Protein AF-A0A8B6CY70-F1 (afdb_monomer)

Organism: Mytilus galloprovincialis (NCBI:txid29158)

Sequence (414 aa):
MQSSASKPKKSIEVKMPPVKKTNEDPEALPHAHTTSGPCYFCSEHKEDYEKLERYQPTWRAKRLQAVIEETEKKNLEIKSDLKKLEGTKKEKDAKVLMDTIYNQLDDHLKMHQQTEKEIDDLKDELRKKLGKPAPKKNSEDDKSLQSRRPMASPEEQVLTYELKSQLLRNVEMQNHRLKTELTLHEKMTEAKLLNQQNKRLTDDNTTSKTNTLRLMKMFEKKAKDADAKLKEMQLELNKAQQLARKYHQMYDMERRRNGLPEGTYSTPEPESGTPRQNNNSSSFLGQNVRVNDVIRKNEVLVEENEKLHREIARLKHDNAGLIKKCKHAMSDKESVVHRLDTSEANRRDLTKRLDREKTQHNNLSKSLTRQASDWILLKKQLAQFDEEYRWSQITRTRPHTRQNLGLSRNTTCL

Mean predicted aligned error: 22.5 Å

Foldseek 3Di:
DDDDDDDDDDDPPPPDDDDPPPPPDPPDDDDDDDPDDDDPPPPPCPVVVVVVVPPDPPVLSVVLVVLVVVLVVLVVVLVVLVVVLVVDPDPVVNVVSVVVSVVSVVVSVVSVVVSVVSVVVVVVVVCVVVVPPDPDDDDPDDDDPPPDDPDPDPVVVVVVVVVVVVVVVVVVVVVVVVVVVVVVVVVVVVVVVVVVVVVVVVVVVVVVVVVVVVVVVVVVVVVVVVVVVVVVVVVVVVVVVVVVVVVVVVVVVVCVVVPDDPDDPDDDDDDDDDDDDDDDDDCPPPPDPPVVVVVVVVVVVVVVVVVVVVVVVVVVVVVVVVVVVVVVVVVVVVVVVVVVVVVVVVVVVVVVVVVVVVVVVVVVVVVVVVVVVVVVVVVVVVVVVVVVVVVVVVVVPPDPPVDPDDDDDDDDDD

Secondary structure (DSSP, 8-state):
------PPP------PPP------------------------SSSHHHHHHHTT-PPPHHHHHHHHHHHHHHHHHHHHHHHHHHHHH---HHHHHHHHHHHHHHHHHHHHHHHHHHHHHHHHHHHHHHHTT----------------------HHHHHHHHHHHHHHHHHHHHHHHHHHHHHHHHHHHHHHHHHHHHHHHHHHHHHHHHHHHHHHHHHHHHHHHHHHHHHHHHHHHHHHHHHHHHHHHHHHHHHHHHTT--S---------------------SS-TT--HHHHHHHHHHHHHHHHHHHHHHHHHHHHHHHHHHHHHHHHHHHHHHHHHHHHHHHHHHHHHHHHHHHHHHHHHHHHHHHHHHHHHHHHHHHHHHHHHHHHHHHHHHTS----------------

Solvent-accessible surface area (backbone atoms only — not comparable to full-atom values): 25188 Å² total; per-residue (Å²): 142,81,88,80,83,80,78,81,81,82,79,82,80,80,79,74,78,82,80,80,76,80,79,77,75,82,81,78,76,81,85,78,83,80,79,86,67,88,76,91,81,70,75,85,61,55,68,62,55,60,58,55,73,68,64,66,72,49,75,64,55,54,49,52,51,51,51,50,53,52,52,53,51,52,53,52,51,52,53,52,51,52,56,50,44,76,70,47,88,49,68,71,60,35,49,56,48,48,55,50,48,51,52,54,49,54,55,49,51,54,52,50,56,53,49,53,51,54,50,50,55,48,51,53,52,48,34,63,75,66,70,51,76,74,88,70,79,84,73,96,80,85,88,84,85,89,78,82,74,81,84,66,53,74,66,53,49,52,52,50,50,53,52,49,54,52,48,50,52,51,51,52,51,49,53,51,51,52,53,52,51,51,52,50,50,53,52,50,53,51,51,51,52,53,50,53,50,52,51,51,54,49,54,52,51,54,52,50,52,52,52,51,52,52,51,51,52,51,52,53,49,52,50,52,55,49,52,52,51,50,54,52,53,51,52,51,50,53,51,51,53,53,50,51,53,50,53,50,52,50,50,54,51,52,44,61,73,69,65,64,78,92,81,82,90,75,81,84,78,93,76,91,81,86,91,75,93,78,85,87,88,79,72,86,64,66,92,82,72,50,71,69,55,56,51,55,50,50,53,54,50,51,54,50,48,54,51,50,53,52,47,52,54,50,52,54,52,52,49,54,50,50,54,51,52,51,52,50,54,50,53,52,49,53,55,52,49,55,53,49,54,52,49,52,52,53,52,53,52,51,52,56,51,51,53,51,51,52,53,50,50,51,52,52,50,53,50,51,54,48,52,53,49,53,49,53,51,50,52,52,52,51,52,50,50,53,49,54,51,55,52,53,54,59,65,69,65,57,75,84,78,77,69,89,73,91,74,81,85,78,90,81,90,134

Radius of gyration: 52.47 Å; Cα contacts (8 Å, |Δi|>4): 25; chains: 1; bounding box: 100×93×162 Å

Structure (mmCIF, N/CA/C/O backbone):
data_AF-A0A8B6CY70-F1
#
_entry.id   AF-A0A8B6CY70-F1
#
loop_
_atom_site.group_PDB
_atom_site.id
_atom_site.type_symbol
_atom_site.label_atom_id
_atom_site.label_alt_id
_atom_site.label_comp_id
_atom_site.label_asym_id
_atom_site.label_entity_id
_atom_site.label_seq_id
_atom_site.pdbx_PDB_ins_code
_atom_site.Cartn_x
_atom_site.Cartn_y
_atom_site.Cartn_z
_atom_site.occupancy
_atom_site.B_iso_or_equiv
_atom_site.auth_seq_id
_atom_site.auth_comp_id
_atom_site.auth_asym_id
_atom_site.auth_atom_id
_atom_site.pdbx_PDB_model_num
ATOM 1 N N . MET A 1 1 ? 45.007 24.137 -19.154 1.00 47.28 1 MET A N 1
ATOM 2 C CA . MET A 1 1 ? 45.252 24.344 -17.712 1.00 47.28 1 MET A CA 1
ATOM 3 C C . MET A 1 1 ? 44.593 25.647 -17.284 1.00 47.28 1 MET A C 1
ATOM 5 O O . MET A 1 1 ? 45.171 26.699 -17.496 1.00 47.28 1 MET A O 1
ATOM 9 N N . GLN A 1 2 ? 43.371 25.596 -16.754 1.00 35.88 2 GLN A N 1
ATOM 10 C CA . GLN A 1 2 ? 42.749 26.720 -16.046 1.00 35.88 2 GLN A CA 1
ATOM 11 C C . GLN A 1 2 ? 41.947 26.136 -14.880 1.00 35.88 2 GLN A C 1
ATOM 13 O O . GLN A 1 2 ? 41.021 25.353 -15.071 1.00 35.88 2 GLN A O 1
ATOM 18 N N . SER A 1 3 ? 42.409 26.451 -13.673 1.00 41.56 3 SER A N 1
ATOM 19 C CA . SER A 1 3 ? 41.892 25.987 -12.388 1.00 41.56 3 SER A CA 1
ATOM 20 C C . SER A 1 3 ? 40.574 26.700 -12.080 1.00 41.56 3 SER A C 1
ATOM 22 O O . SER A 1 3 ? 40.562 27.907 -11.839 1.00 41.56 3 SER A O 1
ATOM 24 N N . SER A 1 4 ? 39.462 25.964 -12.082 1.00 44.44 4 SER A N 1
ATOM 25 C CA . SER A 1 4 ? 38.159 26.472 -11.646 1.00 44.44 4 SER A CA 1
ATOM 26 C C . SER A 1 4 ? 38.036 26.304 -10.132 1.00 44.44 4 SER A C 1
ATOM 28 O O . SER A 1 4 ? 37.887 25.195 -9.623 1.00 44.44 4 SER A O 1
ATOM 30 N N . ALA A 1 5 ? 38.123 27.420 -9.411 1.00 47.59 5 ALA A N 1
ATOM 31 C CA . ALA A 1 5 ? 37.989 27.482 -7.964 1.00 47.59 5 ALA A CA 1
ATOM 32 C C . ALA A 1 5 ? 36.587 27.032 -7.509 1.00 47.59 5 ALA A C 1
ATOM 34 O O . ALA A 1 5 ? 35.568 27.636 -7.852 1.00 47.59 5 ALA A O 1
ATOM 35 N N . SER A 1 6 ? 36.548 25.968 -6.706 1.00 45.66 6 SER A N 1
ATOM 36 C CA . SER A 1 6 ? 35.347 25.464 -6.042 1.00 45.66 6 SER A CA 1
ATOM 37 C C . SER A 1 6 ? 34.992 26.365 -4.857 1.00 45.66 6 SER A C 1
ATOM 39 O O . SER A 1 6 ? 35.729 26.430 -3.876 1.00 45.66 6 SER A O 1
ATOM 41 N N . LYS A 1 7 ? 33.849 27.058 -4.927 1.00 55.31 7 LYS A N 1
ATOM 42 C CA . LYS A 1 7 ? 33.294 27.818 -3.794 1.00 55.31 7 LYS A CA 1
ATOM 43 C C . LYS A 1 7 ? 32.867 26.862 -2.664 1.00 55.31 7 LYS A C 1
ATOM 45 O O . LYS A 1 7 ? 32.269 25.823 -2.956 1.00 55.31 7 LYS A O 1
ATOM 50 N N . PRO A 1 8 ? 33.107 27.197 -1.383 1.00 52.19 8 PRO A N 1
ATOM 51 C CA . PRO A 1 8 ? 32.683 26.364 -0.267 1.00 52.19 8 PRO A CA 1
ATOM 52 C C . PRO A 1 8 ? 31.163 26.451 -0.075 1.00 52.19 8 PRO A C 1
ATOM 54 O O . PRO A 1 8 ? 30.562 27.527 -0.117 1.00 52.19 8 PRO A O 1
ATOM 57 N N . LYS A 1 9 ? 30.534 25.290 0.127 1.00 51.62 9 LYS A N 1
ATOM 58 C CA . LYS A 1 9 ? 29.117 25.168 0.484 1.00 51.62 9 LYS A CA 1
ATOM 59 C C . LYS A 1 9 ? 28.905 25.773 1.873 1.00 51.62 9 LYS A C 1
ATOM 61 O O . LYS A 1 9 ? 29.514 25.316 2.834 1.00 51.62 9 LYS A O 1
ATOM 66 N N . LYS A 1 10 ? 28.025 26.775 1.976 1.00 48.91 10 LYS A N 1
ATOM 67 C CA . LYS A 1 10 ? 27.497 27.255 3.259 1.00 48.91 10 LYS A CA 1
ATOM 68 C C . LYS A 1 10 ? 26.741 26.113 3.938 1.00 48.91 10 LYS A C 1
ATOM 70 O O . LYS A 1 10 ? 25.729 25.645 3.419 1.00 48.91 10 LYS A O 1
ATOM 75 N N . SER A 1 11 ? 27.250 25.679 5.083 1.00 45.31 11 SER A N 1
ATOM 76 C CA . SER A 1 11 ? 26.567 24.814 6.038 1.00 45.31 11 SER A CA 1
ATOM 77 C C . SER A 1 11 ? 25.310 25.536 6.520 1.00 45.31 11 SER A C 1
ATOM 79 O O . SER A 1 11 ? 25.400 26.592 7.141 1.00 45.31 11 SER A O 1
ATOM 81 N N . ILE A 1 12 ? 24.134 25.007 6.192 1.00 46.00 12 ILE A N 1
ATOM 82 C CA . ILE A 1 12 ? 22.879 25.458 6.792 1.00 46.00 12 ILE A CA 1
ATOM 83 C C . ILE A 1 12 ? 22.807 24.781 8.158 1.00 46.00 12 ILE A C 1
ATOM 85 O O . ILE A 1 12 ? 22.466 23.605 8.269 1.00 46.00 12 ILE A O 1
ATOM 89 N N . GLU A 1 13 ? 23.207 25.521 9.184 1.00 47.41 13 GLU A N 1
ATOM 90 C CA . GLU A 1 13 ? 23.017 25.154 10.580 1.00 47.41 13 GLU A CA 1
ATOM 91 C C . GLU A 1 13 ? 21.523 25.282 10.902 1.00 47.41 13 GLU A C 1
ATOM 93 O O . GLU A 1 13 ? 20.978 26.377 11.060 1.00 47.41 13 GLU A O 1
ATOM 98 N N . VAL A 1 14 ? 20.822 24.147 10.916 1.00 48.31 14 VAL A N 1
ATOM 99 C CA . VAL A 1 14 ? 19.429 24.078 11.361 1.00 48.31 14 VAL A CA 1
ATOM 100 C C . VAL A 1 14 ? 19.435 24.203 12.880 1.00 48.31 14 VAL A C 1
ATOM 102 O O . VAL A 1 14 ? 19.643 23.233 13.606 1.00 48.31 14 VAL A O 1
ATOM 105 N N . LYS A 1 15 ? 19.235 25.433 13.355 1.00 47.53 15 LYS A N 1
ATOM 106 C CA . LYS A 1 15 ? 19.067 25.765 14.769 1.00 47.53 15 LYS A CA 1
ATOM 107 C C . LYS A 1 15 ? 17.781 25.095 15.271 1.00 47.53 15 LYS A C 1
ATOM 109 O O . LYS A 1 15 ? 16.681 25.557 14.973 1.00 47.53 15 LYS A O 1
ATOM 114 N N . MET A 1 16 ? 17.912 23.972 15.978 1.00 54.81 16 MET A N 1
ATOM 115 C CA . MET A 1 16 ? 16.776 23.341 16.652 1.00 54.81 16 MET A CA 1
ATOM 116 C C . MET A 1 16 ? 16.230 24.287 17.735 1.00 54.81 16 MET A C 1
ATOM 118 O O . MET A 1 16 ? 17.022 24.897 18.459 1.00 54.81 16 MET A O 1
ATOM 122 N N . PRO A 1 17 ? 14.900 24.429 17.865 1.00 57.94 17 PRO A N 1
ATOM 123 C CA . PRO A 1 17 ? 14.309 25.202 18.948 1.00 57.94 17 PRO A CA 1
ATOM 124 C C . PRO A 1 17 ? 14.616 24.545 20.306 1.00 57.94 17 PRO A C 1
ATOM 126 O O . PRO A 1 17 ? 14.713 23.316 20.387 1.00 57.94 17 PRO A O 1
ATOM 129 N N . PRO A 1 18 ? 14.773 25.339 21.380 1.00 50.25 18 PRO A N 1
ATOM 130 C CA . PRO A 1 18 ? 15.108 24.815 22.694 1.00 50.25 18 PRO A CA 1
ATOM 131 C C . PRO A 1 18 ? 13.978 23.924 23.213 1.00 50.25 18 PRO A C 1
ATOM 133 O O . PRO A 1 18 ? 12.826 24.346 23.334 1.00 50.25 18 PRO A O 1
ATOM 136 N N . VAL A 1 19 ? 14.332 22.684 23.545 1.00 46.50 19 VAL A N 1
ATOM 137 C CA . VAL A 1 19 ? 13.488 21.770 24.313 1.00 46.50 19 VAL A CA 1
ATOM 138 C C . VAL A 1 19 ? 13.286 22.398 25.690 1.00 46.50 19 VAL A C 1
ATOM 140 O O . VAL A 1 19 ? 14.223 22.479 26.486 1.00 46.50 19 VAL A O 1
ATOM 143 N N . LYS A 1 20 ? 12.068 22.874 25.967 1.00 46.28 20 LYS A N 1
ATOM 144 C CA . LYS A 1 20 ? 11.649 23.225 27.325 1.00 46.28 20 LYS A CA 1
ATOM 145 C C . LYS A 1 20 ? 11.714 21.950 28.164 1.00 46.28 20 LYS A C 1
ATOM 147 O O . LYS A 1 20 ? 10.882 21.064 28.000 1.00 46.28 20 LYS A O 1
ATOM 152 N N . LYS A 1 21 ? 12.721 21.853 29.033 1.00 42.12 21 LYS A N 1
ATOM 153 C CA . LYS A 1 21 ? 12.724 20.902 30.143 1.00 42.12 21 LYS A CA 1
ATOM 154 C C . LYS A 1 21 ? 11.629 21.345 31.107 1.00 42.12 21 LYS A C 1
ATOM 156 O O . LYS A 1 21 ? 11.779 22.357 31.785 1.00 42.12 21 LYS A O 1
ATOM 161 N N . THR A 1 22 ? 10.516 20.628 31.122 1.00 41.50 22 THR A N 1
ATOM 162 C CA . THR A 1 22 ? 9.597 20.641 32.255 1.00 41.50 22 THR A CA 1
ATOM 163 C C . THR A 1 22 ? 10.290 19.875 33.376 1.00 41.50 22 THR A C 1
ATOM 165 O O . THR A 1 22 ? 10.342 18.648 33.361 1.00 41.50 22 THR A O 1
ATOM 168 N N . ASN A 1 23 ? 10.918 20.619 34.289 1.00 41.03 23 ASN A N 1
ATOM 169 C CA . ASN A 1 23 ? 11.202 20.128 35.629 1.00 41.03 23 ASN A CA 1
ATOM 170 C C . ASN A 1 23 ? 9.843 19.958 36.311 1.00 41.03 23 ASN A C 1
ATOM 172 O O . ASN A 1 23 ? 9.237 20.941 36.729 1.00 41.03 23 ASN A O 1
ATOM 176 N N . GLU A 1 24 ? 9.342 18.730 36.340 1.00 41.34 24 GLU A N 1
ATOM 177 C CA . GLU A 1 24 ? 8.352 18.335 37.332 1.00 41.34 24 GLU A CA 1
ATOM 178 C C . GLU A 1 24 ? 9.143 17.914 38.570 1.00 41.34 24 GLU A C 1
ATOM 180 O O . GLU A 1 24 ? 9.770 16.853 38.600 1.00 41.34 24 GLU A O 1
ATOM 185 N N . ASP A 1 25 ? 9.191 18.820 39.545 1.00 39.56 25 ASP A N 1
ATOM 186 C CA . ASP A 1 25 ? 9.579 18.493 40.909 1.00 39.56 25 ASP A CA 1
ATOM 187 C C . ASP A 1 25 ? 8.580 17.462 41.462 1.00 39.56 25 ASP A C 1
ATOM 189 O O . ASP A 1 25 ? 7.369 17.616 41.269 1.00 39.56 25 ASP A O 1
ATOM 193 N N . PRO A 1 26 ? 9.041 16.405 42.148 1.00 48.38 26 PRO A N 1
ATOM 194 C CA . PRO A 1 26 ? 8.144 15.468 42.800 1.00 48.38 26 PRO A CA 1
ATOM 195 C C . PRO A 1 26 ? 7.476 16.168 43.987 1.00 48.38 26 PRO A C 1
ATOM 197 O O . PRO A 1 26 ? 8.135 16.505 44.972 1.00 48.38 26 PRO A O 1
ATOM 200 N N . GLU A 1 27 ? 6.161 16.380 43.895 1.00 44.31 27 GLU A N 1
ATOM 201 C CA . GLU A 1 27 ? 5.334 16.771 45.034 1.00 44.31 27 GLU A CA 1
ATOM 202 C C . GLU A 1 27 ? 5.561 15.788 46.187 1.00 44.31 27 GLU A C 1
ATOM 204 O O . GLU A 1 27 ? 5.249 14.596 46.117 1.00 44.31 27 GLU A O 1
ATOM 209 N N . ALA A 1 28 ? 6.140 16.319 47.261 1.00 43.12 28 ALA A N 1
ATOM 210 C CA . ALA A 1 28 ? 6.272 15.652 48.536 1.00 43.12 28 ALA A CA 1
ATOM 211 C C . ALA A 1 28 ? 4.873 15.388 49.113 1.00 43.12 28 ALA A C 1
ATOM 213 O O . ALA A 1 28 ? 4.170 16.303 49.542 1.00 43.12 28 ALA A O 1
ATOM 214 N N . LEU A 1 29 ? 4.483 14.115 49.135 1.00 45.12 29 LEU A N 1
ATOM 215 C CA . LEU A 1 29 ? 3.351 13.630 49.916 1.00 45.12 29 LEU A CA 1
ATOM 216 C C . LEU A 1 29 ? 3.609 13.885 51.413 1.00 45.12 29 LEU A C 1
ATOM 218 O O . LEU A 1 29 ? 4.701 13.579 51.902 1.00 45.12 29 LEU A O 1
ATOM 222 N N . PRO A 1 30 ? 2.628 14.401 52.173 1.00 50.31 30 PRO A N 1
ATOM 223 C CA . PRO A 1 30 ? 2.781 14.578 53.607 1.00 50.31 30 PRO A CA 1
ATOM 224 C C . PRO A 1 30 ? 2.800 13.215 54.306 1.00 50.31 30 PRO A C 1
ATOM 226 O O . PRO A 1 30 ? 1.925 12.371 54.103 1.00 50.31 30 PRO A O 1
ATOM 229 N N . HIS A 1 31 ? 3.806 13.021 55.158 1.00 41.56 31 HIS A N 1
ATOM 230 C CA . HIS A 1 31 ? 3.900 11.907 56.092 1.00 41.56 31 HIS A CA 1
ATOM 231 C C . HIS A 1 31 ? 2.641 11.839 56.968 1.00 41.56 31 HIS A C 1
ATOM 233 O O . HIS A 1 31 ? 2.450 12.644 57.879 1.00 41.56 31 HIS A O 1
ATOM 239 N N . ALA A 1 32 ? 1.790 10.847 56.708 1.00 41.41 32 ALA A N 1
ATOM 240 C CA . ALA A 1 32 ? 0.749 10.446 57.637 1.00 41.41 32 ALA A CA 1
ATOM 241 C C . ALA A 1 32 ? 1.408 9.722 58.819 1.00 41.41 32 ALA A C 1
ATOM 243 O O . ALA A 1 32 ? 2.012 8.660 58.663 1.00 41.41 32 ALA A O 1
ATOM 244 N N . HIS A 1 33 ? 1.298 10.316 60.005 1.00 42.31 33 HIS A N 1
ATOM 245 C CA . HIS A 1 33 ? 1.649 9.683 61.267 1.00 42.31 33 HIS A CA 1
ATOM 246 C C . HIS A 1 33 ? 0.788 8.430 61.474 1.00 42.31 33 HIS A C 1
ATOM 248 O O . HIS A 1 33 ? -0.404 8.516 61.758 1.00 42.31 33 HIS A O 1
ATOM 254 N N . THR A 1 34 ? 1.400 7.254 61.347 1.00 40.69 34 THR A N 1
ATOM 255 C CA . THR A 1 34 ? 0.832 5.987 61.809 1.00 40.69 34 THR A CA 1
ATOM 256 C C . THR A 1 34 ? 0.927 5.922 63.329 1.00 40.69 34 THR A C 1
ATOM 258 O O . THR A 1 34 ? 1.963 5.562 63.887 1.00 40.69 34 THR A O 1
ATOM 261 N N . THR A 1 35 ? -0.163 6.255 64.011 1.00 44.38 35 THR A N 1
ATOM 262 C CA . THR A 1 35 ? -0.427 5.798 65.375 1.00 44.38 35 THR A CA 1
ATOM 263 C C . THR A 1 35 ? -0.721 4.299 65.329 1.00 44.38 35 THR A C 1
ATOM 265 O O . THR A 1 35 ? -1.788 3.861 64.904 1.00 44.38 35 THR A O 1
ATOM 268 N N . SER A 1 36 ? 0.258 3.491 65.740 1.00 42.84 36 SER A N 1
ATOM 269 C CA . SER A 1 36 ? 0.104 2.048 65.915 1.00 42.84 36 SER A CA 1
ATOM 270 C C . SER A 1 36 ? -0.766 1.761 67.143 1.00 42.84 36 SER A C 1
ATOM 272 O O . SER A 1 36 ? -0.276 1.706 68.271 1.00 42.84 36 SER A O 1
ATOM 274 N N . GLY A 1 37 ? -2.066 1.581 66.927 1.00 44.78 37 GLY A N 1
ATOM 275 C CA . GLY A 1 37 ? -2.933 0.857 67.853 1.00 44.78 37 GLY A CA 1
ATOM 276 C C . GLY A 1 37 ? -3.001 -0.618 67.432 1.00 44.78 37 GLY A C 1
ATOM 277 O O . GLY A 1 37 ? -3.15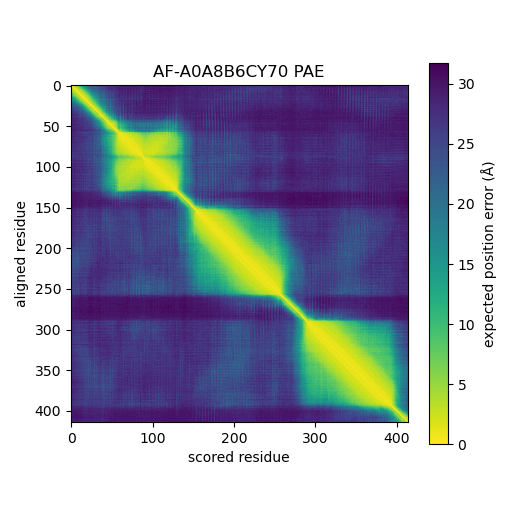4 -0.883 66.238 1.00 44.78 37 GLY A O 1
ATOM 278 N N . PRO A 1 38 ? -2.879 -1.592 68.350 1.00 45.88 38 PRO A N 1
ATOM 279 C CA . PRO A 1 38 ? -3.007 -3.004 68.009 1.00 45.88 38 PRO A CA 1
ATOM 280 C C . PRO A 1 38 ? -4.456 -3.307 67.601 1.00 45.88 38 PRO A C 1
ATOM 282 O O . PRO A 1 38 ? -5.363 -3.329 68.431 1.00 45.88 38 PRO A O 1
ATOM 285 N N . CYS A 1 39 ? -4.679 -3.523 66.303 1.00 44.12 39 CYS A N 1
ATOM 286 C CA . CYS A 1 39 ? -5.958 -3.984 65.775 1.00 44.12 39 CYS A CA 1
ATOM 287 C C . CYS A 1 39 ? -6.115 -5.480 66.086 1.00 44.12 39 CYS A C 1
ATOM 289 O O . CYS A 1 39 ? -5.511 -6.333 65.438 1.00 44.12 39 CYS A O 1
ATOM 291 N N . TYR A 1 40 ? -6.934 -5.788 67.088 1.00 47.47 40 TYR A N 1
ATOM 292 C CA . TYR A 1 40 ? -7.285 -7.139 67.544 1.00 47.47 40 TYR A CA 1
ATOM 293 C C . TYR A 1 40 ? -8.250 -7.892 66.596 1.00 47.47 40 TYR A C 1
ATOM 295 O O . TYR A 1 40 ? -8.972 -8.780 67.034 1.00 47.47 40 TYR A O 1
ATOM 303 N N . PHE A 1 41 ? -8.277 -7.567 65.296 1.00 46.81 41 PHE A N 1
ATOM 304 C CA . PHE A 1 41 ? -9.279 -8.087 64.348 1.00 46.81 41 PHE A CA 1
ATOM 305 C C . PHE A 1 41 ? -8.703 -8.846 63.135 1.00 46.81 41 PHE A C 1
ATOM 307 O O . PHE A 1 41 ? -9.372 -8.978 62.116 1.00 46.81 41 PHE A O 1
ATOM 314 N N . CYS A 1 42 ? -7.473 -9.369 63.227 1.00 46.47 42 CYS A N 1
ATOM 315 C CA . CYS A 1 42 ? -6.809 -10.084 62.118 1.00 46.47 42 CYS A CA 1
ATOM 316 C C . CYS A 1 42 ? -6.454 -11.556 62.414 1.00 46.47 42 CYS A C 1
ATOM 318 O O . CYS A 1 42 ? -5.565 -12.108 61.766 1.00 46.47 42 CYS A O 1
ATOM 320 N N . SER A 1 43 ? -7.121 -12.210 63.369 1.00 48.72 43 SER A N 1
ATOM 321 C CA . SER A 1 43 ? -6.784 -13.595 63.748 1.00 48.72 43 SER A CA 1
ATOM 322 C C . SER A 1 43 ? -7.594 -14.679 63.020 1.00 48.72 43 SER A C 1
ATOM 324 O O . SER A 1 43 ? -7.158 -15.823 63.009 1.00 48.72 43 SER A O 1
ATOM 326 N N . GLU A 1 44 ? -8.713 -14.353 62.360 1.00 49.66 44 GLU A N 1
ATOM 327 C CA . GLU A 1 44 ? -9.593 -15.370 61.743 1.00 49.66 44 GLU A CA 1
ATOM 328 C C . GLU A 1 44 ? -9.269 -15.727 60.279 1.00 49.66 44 GLU A C 1
ATOM 330 O O . GLU A 1 44 ? -9.789 -16.710 59.770 1.00 49.66 44 GLU A O 1
ATOM 335 N N . HIS A 1 45 ? -8.359 -15.016 59.602 1.00 50.94 45 HIS A N 1
ATOM 336 C CA . HIS A 1 45 ? -7.973 -15.339 58.212 1.00 50.94 45 HIS A CA 1
ATOM 337 C C . HIS A 1 45 ? -6.602 -16.010 58.065 1.00 50.94 45 HIS A C 1
ATOM 339 O O . HIS A 1 45 ? -6.147 -16.266 56.948 1.00 50.94 45 HIS A O 1
ATOM 345 N N . LYS A 1 46 ? -5.927 -16.321 59.177 1.00 49.06 46 LYS A N 1
ATOM 346 C CA . LYS A 1 46 ? -4.605 -16.962 59.134 1.00 49.06 46 LYS A CA 1
ATOM 347 C C . LYS A 1 46 ? -4.689 -18.442 58.731 1.00 49.06 46 LYS A C 1
ATOM 349 O O . LYS A 1 46 ? -3.822 -18.922 58.008 1.00 49.06 46 LYS A O 1
ATOM 354 N N . GLU A 1 47 ? -5.772 -19.129 59.104 1.00 51.88 47 GLU A N 1
ATOM 355 C CA . GLU A 1 47 ? -5.994 -20.540 58.745 1.00 51.88 47 GLU A CA 1
ATOM 356 C C . GLU A 1 47 ? -6.314 -20.751 57.253 1.00 51.88 47 GLU A C 1
ATOM 358 O O . GLU A 1 47 ? -5.995 -21.803 56.692 1.00 51.88 47 GLU A O 1
ATOM 363 N N . ASP A 1 48 ? -6.895 -19.754 56.579 1.00 51.59 48 ASP A N 1
ATOM 364 C CA . ASP A 1 48 ? -7.216 -19.847 55.149 1.00 51.59 48 ASP A CA 1
ATOM 365 C C . ASP A 1 48 ? -5.976 -19.666 54.259 1.00 51.59 48 ASP A C 1
ATOM 367 O O . ASP A 1 48 ? -5.861 -20.313 53.215 1.00 51.59 48 ASP A O 1
ATOM 371 N N . TYR A 1 49 ? -5.003 -18.859 54.696 1.00 51.12 49 TYR A N 1
ATOM 372 C CA . TYR A 1 49 ? -3.722 -18.704 53.997 1.00 51.12 49 TYR A CA 1
ATOM 373 C C . TYR A 1 49 ? -2.806 -19.929 54.173 1.00 51.12 49 TYR A C 1
ATOM 375 O O . TYR A 1 49 ? -2.203 -20.376 53.197 1.00 51.12 49 TYR A O 1
ATOM 383 N N . GLU A 1 50 ? -2.776 -20.557 55.357 1.00 50.81 50 GLU A N 1
ATOM 384 C CA . GLU A 1 50 ? -2.012 -21.802 55.579 1.00 50.81 50 GLU A CA 1
ATOM 385 C C . GLU A 1 50 ? -2.598 -23.018 54.829 1.00 50.81 50 GLU A C 1
ATOM 387 O O . GLU A 1 50 ? -1.874 -23.963 54.497 1.00 50.81 50 GLU A O 1
ATOM 392 N N . LYS A 1 51 ? -3.898 -23.005 54.492 1.00 51.12 51 LYS A N 1
ATOM 393 C CA . LYS A 1 51 ? -4.502 -24.009 53.592 1.00 51.12 51 LYS A CA 1
ATOM 394 C C . LYS A 1 51 ? -4.110 -23.810 52.127 1.00 51.12 51 LYS A C 1
ATOM 396 O O . LYS A 1 51 ? -4.038 -24.800 51.394 1.00 51.12 51 LYS A O 1
ATOM 401 N N . LEU A 1 52 ? -3.828 -22.578 51.698 1.00 47.62 52 LEU A N 1
ATOM 402 C CA . LEU A 1 52 ? -3.392 -22.283 50.330 1.00 47.62 52 LEU A CA 1
ATOM 403 C C . LEU A 1 52 ? -1.939 -22.727 50.077 1.00 47.62 52 LEU A C 1
ATOM 405 O O . LEU A 1 52 ? -1.640 -23.238 48.999 1.00 47.62 52 LEU A O 1
ATOM 409 N N . GLU A 1 53 ? -1.055 -22.635 51.077 1.00 45.06 53 GLU A N 1
ATOM 410 C CA . GLU A 1 53 ? 0.352 -23.071 50.963 1.00 45.06 53 GLU A CA 1
ATOM 411 C C . GLU A 1 53 ? 0.535 -24.597 50.851 1.00 45.06 53 GLU A C 1
ATOM 413 O O . GLU A 1 53 ? 1.581 -25.069 50.403 1.00 45.06 53 GLU A O 1
ATOM 418 N N . ARG A 1 54 ? -0.489 -25.401 51.175 1.00 47.66 54 ARG A N 1
ATOM 419 C CA . ARG A 1 54 ? -0.455 -26.865 50.974 1.00 47.66 54 ARG A CA 1
ATOM 420 C C . ARG A 1 54 ? -0.867 -27.316 49.574 1.00 47.66 54 ARG A C 1
ATOM 422 O O . ARG A 1 54 ? -0.785 -28.511 49.282 1.00 47.66 54 ARG A O 1
ATOM 429 N N . TYR A 1 55 ? -1.264 -26.404 48.686 1.00 50.56 55 TYR A N 1
ATOM 430 C CA . TYR A 1 55 ? -1.462 -26.724 47.273 1.00 50.56 55 TYR A CA 1
ATOM 431 C C . TYR A 1 55 ? -0.108 -26.763 46.550 1.00 50.56 55 TYR A C 1
ATOM 433 O O . TYR A 1 55 ? 0.243 -25.890 45.761 1.00 50.56 55 TYR A O 1
ATOM 441 N N . GLN A 1 56 ? 0.668 -27.822 46.801 1.00 51.25 56 GLN A N 1
ATOM 442 C CA . GLN A 1 56 ? 1.752 -28.205 45.896 1.00 51.25 56 GLN A CA 1
ATOM 443 C C . GLN A 1 56 ? 1.158 -28.336 44.483 1.00 51.25 56 GLN A C 1
ATOM 445 O O . GLN A 1 56 ? 0.180 -29.076 44.315 1.00 51.25 56 GLN A O 1
ATOM 4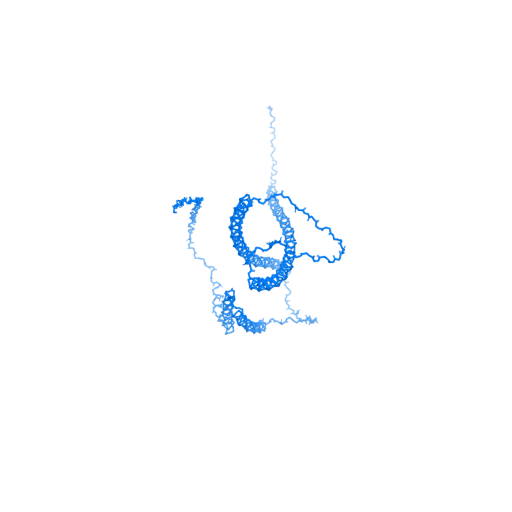50 N N . PRO A 1 57 ? 1.714 -27.651 43.463 1.00 57.59 57 PRO A N 1
ATOM 451 C CA . PRO A 1 57 ? 1.283 -27.837 42.089 1.00 57.59 57 PRO A CA 1
ATOM 452 C C . PRO A 1 57 ? 1.348 -29.327 41.783 1.00 57.59 57 PRO A C 1
ATOM 454 O O . PRO A 1 57 ? 2.416 -29.942 41.880 1.00 57.59 57 PRO A O 1
ATOM 457 N N . THR A 1 58 ? 0.197 -29.922 41.468 1.00 72.06 58 THR A N 1
ATOM 458 C CA . THR A 1 58 ? 0.144 -31.334 41.082 1.00 72.06 58 THR A CA 1
ATOM 459 C C . THR A 1 58 ? 1.154 -31.573 39.957 1.00 72.06 58 THR A C 1
ATOM 461 O O . THR A 1 58 ? 1.441 -30.669 39.170 1.00 72.06 58 THR A O 1
ATOM 464 N N . TRP A 1 59 ? 1.721 -32.776 39.856 1.00 78.25 59 TRP A N 1
ATOM 465 C CA . TRP A 1 59 ? 2.716 -33.102 38.822 1.00 78.25 59 TRP A CA 1
ATOM 466 C C . TRP A 1 59 ? 2.259 -32.710 37.398 1.00 78.25 59 TRP A C 1
ATOM 468 O O . TRP A 1 59 ? 3.087 -32.374 36.556 1.00 78.25 59 TRP A O 1
ATOM 478 N N . ARG A 1 60 ? 0.941 -32.663 37.149 1.00 68.94 60 ARG A N 1
ATOM 479 C CA . ARG A 1 60 ? 0.335 -32.172 35.902 1.00 68.94 60 ARG A CA 1
ATOM 480 C C . ARG A 1 60 ? 0.414 -30.659 35.712 1.00 68.94 60 ARG A C 1
ATOM 482 O O . ARG A 1 60 ? 0.652 -30.228 34.594 1.00 68.94 60 ARG A O 1
ATOM 489 N N . ALA A 1 61 ? 0.267 -29.859 36.766 1.00 74.94 61 ALA A N 1
ATOM 490 C CA . ALA A 1 61 ? 0.482 -28.413 36.686 1.00 74.94 61 ALA A CA 1
ATOM 491 C C . ALA A 1 61 ? 1.948 -28.091 36.349 1.00 74.94 61 ALA A C 1
ATOM 493 O O . ALA A 1 61 ? 2.210 -27.248 35.498 1.00 74.94 61 ALA A O 1
ATOM 494 N N . LYS A 1 62 ? 2.903 -28.832 36.933 1.00 83.19 62 LYS A N 1
ATOM 495 C CA . LYS A 1 62 ? 4.331 -28.725 36.573 1.00 83.19 62 LYS A CA 1
ATOM 496 C C . LYS A 1 62 ? 4.602 -29.160 35.127 1.00 83.19 62 LYS A C 1
ATOM 498 O O . LYS A 1 62 ? 5.390 -28.524 34.441 1.00 83.19 62 LYS A O 1
ATOM 503 N N . ARG A 1 63 ? 3.924 -30.210 34.648 1.00 82.19 63 ARG A N 1
ATOM 504 C CA . ARG A 1 63 ? 4.006 -30.661 33.248 1.00 82.19 63 ARG A CA 1
ATOM 505 C C . ARG A 1 63 ? 3.436 -29.627 32.272 1.00 82.19 63 ARG A C 1
ATOM 507 O O . ARG A 1 63 ? 4.094 -29.331 31.286 1.00 82.19 63 ARG A O 1
ATOM 514 N N . LEU A 1 64 ? 2.269 -29.043 32.559 1.00 81.25 64 LEU A N 1
ATOM 515 C CA . LEU A 1 64 ? 1.691 -27.968 31.741 1.00 81.25 64 LEU A CA 1
ATOM 516 C C . LEU A 1 64 ? 2.604 -26.742 31.694 1.00 81.25 64 LEU A C 1
ATOM 518 O O . LEU A 1 64 ? 2.813 -26.187 30.623 1.00 81.25 64 LEU A O 1
ATOM 522 N N . GLN A 1 65 ? 3.190 -26.363 32.830 1.00 84.88 65 GLN A N 1
ATOM 523 C CA . GLN A 1 65 ? 4.164 -25.277 32.893 1.00 84.88 65 GLN A CA 1
ATOM 524 C C . GLN A 1 65 ? 5.382 -25.554 31.993 1.00 84.88 65 GLN A C 1
ATOM 526 O O . GLN A 1 65 ? 5.756 -24.699 31.197 1.00 84.88 65 GLN A O 1
ATOM 531 N N . ALA A 1 66 ? 5.939 -26.768 32.040 1.00 87.00 66 ALA A N 1
ATOM 532 C CA . ALA A 1 66 ? 7.049 -27.164 31.170 1.00 87.00 66 ALA A CA 1
ATOM 533 C C . ALA A 1 66 ? 6.675 -27.129 29.675 1.00 87.00 66 ALA A C 1
ATOM 535 O O . ALA A 1 66 ? 7.471 -26.699 28.844 1.00 87.00 66 ALA A O 1
ATOM 536 N N . VAL A 1 67 ? 5.450 -27.535 29.327 1.00 85.81 67 VAL A N 1
ATOM 537 C CA . VAL A 1 67 ? 4.946 -27.482 27.946 1.00 85.81 67 VAL A CA 1
ATOM 538 C C . VAL A 1 67 ? 4.762 -26.036 27.473 1.00 85.81 67 VAL A C 1
ATOM 540 O O . VAL A 1 67 ? 5.091 -25.724 26.329 1.00 85.81 67 VAL A O 1
ATOM 543 N N . ILE A 1 68 ? 4.292 -25.135 28.342 1.00 84.00 68 ILE A N 1
ATOM 544 C CA . ILE A 1 68 ? 4.194 -23.697 28.045 1.00 84.00 68 ILE A CA 1
ATOM 545 C C . ILE A 1 68 ? 5.586 -23.118 27.767 1.00 84.00 68 ILE A C 1
ATOM 547 O O . ILE A 1 68 ? 5.778 -22.467 26.743 1.00 84.00 68 ILE A O 1
ATOM 551 N N . GLU A 1 69 ? 6.572 -23.414 28.613 1.00 90.25 69 GLU A N 1
ATOM 552 C CA . GLU A 1 69 ? 7.957 -22.954 28.435 1.00 90.25 69 GLU A CA 1
ATOM 553 C C . GLU A 1 69 ? 8.587 -23.492 27.137 1.00 90.25 69 GLU A C 1
ATOM 555 O O . GLU A 1 69 ? 9.250 -22.754 26.400 1.00 90.25 69 GLU A O 1
ATOM 560 N N . GLU A 1 70 ? 8.339 -24.759 26.792 1.00 90.38 70 GLU A N 1
ATOM 561 C CA . GLU A 1 70 ? 8.793 -25.344 25.525 1.00 90.38 70 GLU A CA 1
ATOM 562 C C . GLU A 1 70 ? 8.130 -24.672 24.308 1.00 90.38 70 GLU A C 1
ATOM 564 O O . GLU A 1 70 ? 8.785 -24.401 23.296 1.00 90.38 70 GLU A O 1
ATOM 569 N N . THR A 1 71 ? 6.841 -24.350 24.422 1.00 84.12 71 THR A N 1
ATOM 570 C CA . THR A 1 71 ? 6.062 -23.640 23.397 1.00 84.12 71 THR A CA 1
ATOM 571 C C . THR A 1 71 ? 6.601 -22.221 23.192 1.00 84.12 71 THR A C 1
ATOM 573 O O . THR A 1 71 ? 6.784 -21.767 22.061 1.00 84.12 71 THR A O 1
ATOM 576 N N . GLU A 1 72 ? 6.929 -21.505 24.269 1.00 87.50 72 GLU A N 1
ATOM 577 C CA . GLU A 1 72 ? 7.551 -20.179 24.193 1.00 87.50 72 GLU A CA 1
ATOM 578 C C . GLU A 1 72 ? 8.926 -20.226 23.519 1.00 87.50 72 GLU A C 1
ATOM 580 O O . GLU A 1 72 ? 9.219 -19.395 22.652 1.00 87.50 72 GLU A O 1
ATOM 585 N N . LYS A 1 73 ? 9.745 -21.233 23.843 1.00 92.00 73 LYS A N 1
ATOM 586 C CA . LYS A 1 73 ? 11.051 -21.438 23.207 1.00 92.00 73 LYS A CA 1
ATOM 587 C C . LYS A 1 73 ? 10.921 -21.677 21.698 1.00 92.00 73 LYS A C 1
ATOM 589 O O . LYS A 1 73 ? 11.588 -20.995 20.919 1.00 92.00 73 LYS A O 1
ATOM 594 N N . LYS A 1 74 ? 10.019 -22.569 21.273 1.00 88.75 74 LYS A N 1
ATOM 595 C CA . LYS A 1 74 ? 9.744 -22.836 19.847 1.00 88.75 74 LYS A CA 1
ATOM 596 C C . LYS A 1 74 ? 9.239 -21.587 19.114 1.00 88.75 74 LYS A C 1
ATOM 598 O O . LYS A 1 74 ? 9.668 -21.305 17.997 1.00 88.75 74 LYS A O 1
ATOM 603 N N . ASN A 1 75 ? 8.410 -20.766 19.763 1.00 86.88 75 ASN A N 1
ATOM 604 C CA . ASN A 1 75 ? 7.962 -19.487 19.202 1.00 86.88 75 ASN A CA 1
ATOM 605 C C . ASN A 1 75 ? 9.105 -18.480 18.991 1.00 86.88 75 ASN A C 1
ATOM 607 O O . ASN A 1 75 ? 9.070 -17.691 18.042 1.00 86.88 75 ASN A O 1
ATOM 611 N N . LEU A 1 76 ? 10.115 -18.472 19.865 1.00 92.19 76 LEU A N 1
ATOM 612 C CA . LEU A 1 76 ? 11.307 -17.639 19.688 1.00 92.19 76 LEU A CA 1
ATOM 613 C C . LEU A 1 76 ? 12.181 -18.133 18.526 1.00 92.19 76 LEU A C 1
ATOM 615 O O . LEU A 1 76 ? 12.688 -17.305 17.766 1.00 92.19 76 LEU A O 1
ATOM 619 N N . GLU A 1 77 ? 12.314 -19.449 18.352 1.00 91.19 77 GLU A N 1
ATOM 620 C CA . GLU A 1 77 ? 13.039 -20.059 17.227 1.00 91.19 77 GLU A CA 1
ATOM 621 C C . GLU A 1 77 ? 12.379 -19.716 15.882 1.00 91.19 77 GLU A C 1
ATOM 623 O O . GLU A 1 77 ? 13.040 -19.140 15.015 1.00 91.19 77 GLU A O 1
ATOM 628 N N . ILE A 1 78 ? 11.059 -19.903 15.754 1.00 90.50 78 ILE A N 1
ATOM 629 C CA . ILE A 1 78 ? 10.299 -19.543 14.541 1.00 90.50 78 ILE A CA 1
ATOM 630 C C . ILE A 1 78 ? 10.436 -18.045 14.224 1.00 90.50 78 ILE A C 1
ATOM 632 O O . ILE A 1 78 ? 10.647 -17.657 13.074 1.00 90.50 78 ILE A O 1
ATOM 636 N N . LYS A 1 79 ? 10.365 -17.167 15.238 1.00 91.19 79 LYS A N 1
ATOM 637 C CA . LYS A 1 79 ? 10.581 -15.717 15.050 1.00 91.19 79 LYS A CA 1
ATOM 638 C C . LYS A 1 79 ? 11.989 -15.397 14.548 1.00 91.19 79 LYS A C 1
ATOM 640 O O . LYS A 1 79 ? 12.152 -14.487 13.733 1.00 91.19 79 LYS A O 1
ATOM 645 N N . SER A 1 80 ? 13.000 -16.110 15.039 1.00 94.38 80 SER A N 1
ATOM 646 C CA . SER A 1 80 ? 14.386 -15.961 14.588 1.00 94.38 80 SER A CA 1
ATOM 647 C C . SER A 1 80 ? 14.537 -16.375 13.123 1.00 94.38 80 SER A C 1
ATOM 649 O O . SER A 1 80 ? 15.126 -15.635 12.332 1.00 94.38 80 SER A O 1
ATOM 651 N N . ASP A 1 81 ? 13.945 -17.504 12.735 1.00 91.12 81 ASP A N 1
ATOM 652 C CA . ASP A 1 81 ? 14.030 -18.027 11.371 1.00 91.12 81 ASP A CA 1
ATOM 653 C C . ASP A 1 81 ? 13.226 -17.185 10.367 1.00 91.12 81 ASP A C 1
ATOM 655 O O . ASP A 1 81 ? 13.722 -16.909 9.273 1.00 91.12 81 ASP A O 1
ATOM 659 N N . LEU A 1 82 ? 12.070 -16.633 10.759 1.00 90.31 82 LEU A N 1
ATOM 660 C CA . LEU A 1 82 ? 11.344 -15.634 9.959 1.00 90.31 82 LEU A CA 1
ATOM 661 C C . LEU A 1 82 ? 12.190 -14.381 9.695 1.00 90.31 82 LEU A C 1
ATOM 663 O O . LEU A 1 82 ? 12.241 -13.885 8.570 1.00 90.31 82 LEU A O 1
ATOM 667 N N . LYS A 1 83 ? 12.925 -13.900 10.703 1.00 92.75 83 LYS A N 1
ATOM 668 C CA . LYS A 1 83 ? 13.825 -12.750 10.543 1.00 92.75 83 LYS A CA 1
ATOM 669 C C . LYS A 1 83 ? 14.996 -13.057 9.600 1.00 92.75 83 LYS A C 1
ATOM 671 O O . LYS A 1 83 ? 15.436 -12.181 8.856 1.00 92.75 83 LYS A O 1
ATOM 676 N N . LYS A 1 84 ? 15.510 -14.294 9.603 1.00 91.81 84 LYS A N 1
ATOM 677 C CA . LYS A 1 84 ? 16.526 -14.739 8.630 1.00 91.81 84 LYS A CA 1
ATOM 678 C C . LYS A 1 84 ? 15.945 -14.810 7.218 1.00 91.81 84 LYS A C 1
ATOM 680 O O . LYS A 1 84 ? 16.611 -14.385 6.273 1.00 91.81 84 LYS A O 1
ATOM 685 N N . LEU A 1 85 ? 14.712 -15.296 7.073 1.00 90.19 85 LEU A N 1
ATOM 686 C CA . LEU A 1 85 ? 14.014 -15.370 5.790 1.00 90.19 85 LEU A CA 1
ATOM 687 C C . LEU A 1 85 ? 13.853 -13.976 5.158 1.00 90.19 85 LEU A C 1
ATOM 689 O O . LEU A 1 85 ? 14.195 -13.806 3.990 1.00 90.19 85 LEU A O 1
ATOM 693 N N . GLU A 1 86 ? 13.459 -12.963 5.937 1.00 88.75 86 GLU A N 1
ATOM 694 C CA . GLU A 1 86 ? 13.361 -11.562 5.479 1.00 88.75 86 GLU A CA 1
ATOM 695 C C . GLU A 1 86 ? 14.697 -10.994 4.960 1.00 88.75 86 GLU A C 1
ATOM 697 O O . GLU A 1 86 ? 14.722 -10.163 4.050 1.00 88.75 86 GLU A O 1
ATOM 702 N N . GLY A 1 87 ? 15.826 -11.444 5.517 1.00 87.12 87 GLY A N 1
ATOM 703 C CA . GLY A 1 87 ? 17.167 -11.021 5.104 1.00 87.12 87 GLY A CA 1
ATOM 704 C C . GLY A 1 87 ? 17.742 -11.782 3.903 1.00 87.12 87 GLY A C 1
ATOM 705 O O . GLY A 1 87 ? 18.781 -11.385 3.361 1.00 87.12 87 GLY A O 1
ATOM 706 N N . THR A 1 88 ? 17.105 -12.875 3.478 1.00 89.12 88 THR A N 1
ATOM 707 C CA . THR A 1 88 ? 17.670 -13.800 2.491 1.00 89.12 88 THR A CA 1
ATOM 708 C C . THR A 1 88 ? 17.354 -13.348 1.064 1.00 89.12 88 THR A C 1
ATOM 710 O O . THR A 1 88 ? 16.204 -13.290 0.647 1.00 89.12 88 THR A O 1
ATOM 713 N N . LYS A 1 89 ? 18.394 -13.040 0.274 1.00 87.62 89 LYS A N 1
ATOM 714 C CA . LYS A 1 89 ? 18.253 -12.585 -1.129 1.00 87.62 89 LYS A CA 1
ATOM 715 C C . LYS A 1 89 ? 18.288 -13.713 -2.161 1.00 87.62 89 LYS A C 1
ATOM 717 O O . LYS A 1 89 ? 17.981 -13.485 -3.328 1.00 87.62 89 LYS A O 1
ATOM 722 N N . LYS A 1 90 ? 18.738 -14.903 -1.760 1.00 91.88 90 LYS A N 1
ATOM 723 C CA . LYS A 1 90 ? 18.872 -16.070 -2.635 1.00 91.88 90 LYS A CA 1
ATOM 724 C C . LYS A 1 90 ? 17.628 -16.937 -2.506 1.00 91.88 90 LYS A C 1
ATOM 726 O O . LYS A 1 90 ? 17.332 -17.441 -1.431 1.00 91.88 90 LYS A O 1
ATOM 731 N N . GLU A 1 91 ? 16.941 -17.151 -3.620 1.00 89.31 91 GLU A N 1
ATOM 732 C CA . GLU A 1 91 ? 15.682 -17.903 -3.669 1.00 89.31 91 GLU A CA 1
ATOM 733 C C . GLU A 1 91 ? 15.823 -19.353 -3.177 1.00 89.31 91 GLU A C 1
ATOM 735 O O . GLU A 1 91 ? 14.957 -19.853 -2.464 1.00 89.31 91 GLU A O 1
ATOM 740 N N . LYS A 1 92 ? 16.951 -20.013 -3.483 1.00 90.88 92 LYS A N 1
ATOM 741 C CA . LYS A 1 92 ? 17.234 -21.376 -3.001 1.00 90.88 92 LYS A CA 1
ATOM 742 C C . LYS A 1 92 ? 17.309 -21.445 -1.474 1.00 90.88 92 LYS A C 1
ATOM 744 O O . LYS A 1 92 ? 16.700 -22.326 -0.879 1.00 90.88 92 LYS A O 1
ATOM 749 N N . ASP A 1 93 ? 17.999 -20.492 -0.855 1.00 88.62 93 ASP A N 1
ATOM 750 C CA . ASP A 1 93 ? 18.171 -20.438 0.599 1.00 88.62 93 ASP A CA 1
ATOM 751 C C . ASP A 1 93 ? 16.845 -20.061 1.284 1.00 88.62 93 ASP A C 1
ATOM 753 O O . ASP A 1 93 ? 16.488 -20.634 2.310 1.00 88.62 93 ASP A O 1
ATOM 757 N N . ALA A 1 94 ? 16.067 -19.161 0.669 1.00 90.00 94 ALA A N 1
ATOM 758 C CA . ALA A 1 94 ? 14.734 -18.791 1.143 1.00 90.00 94 ALA A CA 1
ATOM 759 C C . ALA A 1 94 ? 13.757 -19.977 1.115 1.00 90.00 94 ALA A C 1
ATOM 761 O O . ALA A 1 94 ? 12.958 -20.135 2.036 1.00 90.00 94 ALA A O 1
ATOM 762 N N . LYS A 1 95 ? 13.843 -20.840 0.095 1.00 92.88 95 LYS A N 1
ATOM 763 C CA . LYS A 1 95 ? 13.024 -22.054 0.010 1.00 92.88 95 LYS A CA 1
ATOM 764 C C . LYS A 1 95 ? 13.350 -23.043 1.132 1.00 92.88 95 LYS A C 1
ATOM 766 O O . LYS A 1 95 ? 12.437 -23.509 1.799 1.00 92.88 95 LYS A O 1
ATOM 771 N N . VAL A 1 96 ? 14.636 -23.292 1.394 1.00 93.62 96 VAL A N 1
ATOM 772 C CA . VAL A 1 96 ? 15.077 -24.174 2.494 1.00 93.62 96 VAL A CA 1
ATOM 773 C C . VAL A 1 96 ? 14.627 -23.635 3.858 1.00 93.62 96 VAL A C 1
ATOM 775 O O . VAL A 1 96 ? 14.158 -24.396 4.705 1.00 93.62 96 VAL A O 1
ATOM 778 N N . LEU A 1 97 ? 14.724 -22.318 4.068 1.00 91.12 97 LEU A N 1
ATOM 779 C CA . LEU A 1 97 ? 14.218 -21.659 5.276 1.00 91.12 97 LEU A CA 1
ATOM 780 C C . LEU A 1 97 ? 12.696 -21.787 5.409 1.00 91.12 97 LEU A C 1
ATOM 782 O O . LEU A 1 97 ? 12.218 -22.090 6.497 1.00 91.12 97 LEU A O 1
ATOM 786 N N . MET A 1 98 ? 11.937 -21.605 4.324 1.00 90.88 98 MET A N 1
ATOM 787 C CA . MET A 1 98 ? 10.484 -21.801 4.351 1.00 90.88 98 MET A CA 1
ATOM 788 C C . MET A 1 98 ? 10.105 -23.238 4.706 1.00 90.88 98 MET A C 1
ATOM 790 O O . MET A 1 98 ? 9.276 -23.421 5.591 1.00 90.88 98 MET A O 1
ATOM 794 N N . ASP A 1 99 ? 10.730 -24.243 4.089 1.00 92.75 99 ASP A N 1
ATOM 795 C CA . ASP A 1 99 ? 10.460 -25.655 4.400 1.00 92.75 99 ASP A CA 1
ATOM 796 C C . ASP A 1 99 ? 10.777 -25.972 5.875 1.00 92.75 99 ASP A C 1
ATOM 798 O O . ASP A 1 99 ? 10.025 -26.678 6.546 1.00 92.75 99 ASP A O 1
ATOM 802 N N . THR A 1 100 ? 11.847 -25.380 6.417 1.00 93.50 100 THR A N 1
ATOM 803 C CA . THR A 1 100 ? 12.211 -25.510 7.839 1.00 93.50 100 THR A CA 1
ATOM 804 C C . THR A 1 100 ? 11.143 -24.902 8.751 1.00 93.50 100 THR A C 1
ATOM 806 O O . THR A 1 100 ? 10.712 -25.544 9.708 1.00 93.50 100 THR A O 1
ATOM 809 N N . ILE A 1 101 ? 10.671 -23.694 8.430 1.00 92.62 101 ILE A N 1
ATOM 810 C CA . ILE A 1 101 ? 9.620 -22.998 9.182 1.00 92.62 101 ILE A CA 1
ATOM 811 C C . ILE A 1 101 ? 8.295 -23.771 9.113 1.00 92.62 101 ILE A C 1
ATOM 813 O O . ILE A 1 101 ? 7.620 -23.902 10.132 1.00 92.62 101 ILE A O 1
ATOM 817 N N . TYR A 1 102 ? 7.929 -24.326 7.953 1.00 93.75 102 TYR A N 1
ATOM 818 C CA . TYR A 1 102 ? 6.717 -25.141 7.812 1.00 93.75 102 TYR A CA 1
ATOM 819 C C . TYR A 1 102 ? 6.758 -26.395 8.686 1.00 93.75 102 TYR A C 1
ATOM 821 O O . TYR A 1 102 ? 5.782 -26.672 9.382 1.00 93.75 102 TYR A O 1
ATOM 829 N N . ASN A 1 103 ? 7.886 -27.108 8.712 1.00 92.62 103 ASN A N 1
ATOM 830 C CA . ASN A 1 103 ? 8.047 -28.282 9.572 1.00 92.62 103 ASN A CA 1
ATOM 831 C C . ASN A 1 103 ? 7.965 -27.908 11.063 1.00 92.62 103 ASN A C 1
ATOM 833 O O . ASN A 1 103 ? 7.259 -28.565 11.823 1.00 92.62 103 ASN A O 1
ATOM 837 N N . GLN A 1 104 ? 8.610 -26.808 11.474 1.00 90.56 104 GLN A N 1
ATOM 838 C CA . GLN A 1 104 ? 8.518 -26.298 12.850 1.00 90.56 104 GLN A CA 1
ATOM 839 C C . GLN A 1 104 ? 7.075 -25.927 13.242 1.00 90.56 104 GLN A C 1
ATOM 841 O O . GLN A 1 104 ? 6.654 -26.191 14.368 1.00 90.56 104 GLN A O 1
ATOM 846 N N . LEU A 1 105 ? 6.308 -25.324 12.327 1.00 91.25 105 LEU A N 1
ATOM 847 C CA . LEU A 1 105 ? 4.898 -24.974 12.537 1.00 91.25 105 LEU A CA 1
ATOM 848 C C . LEU A 1 105 ? 3.997 -26.207 12.667 1.00 91.25 105 LEU A C 1
ATOM 850 O O . LEU A 1 105 ? 3.118 -26.213 13.528 1.00 91.25 105 LEU A O 1
ATOM 854 N N . ASP A 1 106 ? 4.217 -27.241 11.853 1.00 93.44 106 ASP A N 1
ATOM 855 C CA . ASP A 1 106 ? 3.462 -28.499 11.930 1.00 93.44 106 ASP A CA 1
ATOM 856 C C . ASP A 1 106 ? 3.708 -29.222 13.266 1.00 93.44 106 ASP A C 1
ATOM 858 O O . ASP A 1 106 ? 2.767 -29.632 13.951 1.00 93.44 106 ASP A O 1
ATOM 862 N N . ASP A 1 107 ? 4.966 -29.290 13.708 1.00 89.62 107 ASP A N 1
ATOM 863 C CA . ASP A 1 107 ? 5.319 -29.856 15.014 1.00 89.62 107 ASP A CA 1
ATOM 864 C C . ASP A 1 107 ? 4.720 -29.047 16.175 1.00 89.62 107 ASP A C 1
ATOM 866 O O . ASP A 1 107 ? 4.223 -29.612 17.154 1.00 89.62 107 ASP A O 1
ATOM 87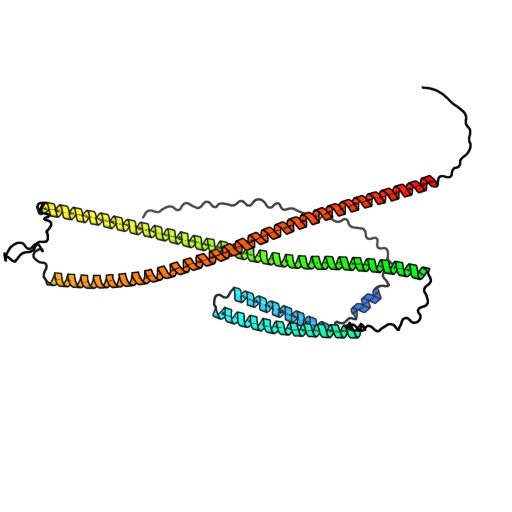0 N N . HIS A 1 108 ? 4.710 -27.716 16.063 1.00 87.38 108 HIS A N 1
ATOM 871 C CA . HIS A 1 108 ? 4.101 -26.831 17.055 1.00 87.38 108 HIS A CA 1
ATOM 872 C C . HIS A 1 108 ? 2.576 -27.005 17.130 1.00 87.38 108 HIS A C 1
ATOM 874 O O . HIS A 1 108 ? 2.000 -27.011 18.221 1.00 87.38 108 HIS A O 1
ATOM 880 N N . LEU A 1 109 ? 1.912 -27.204 15.988 1.00 90.06 109 LEU A N 1
ATOM 881 C CA . LEU A 1 109 ? 0.477 -27.476 15.928 1.00 90.06 109 LEU A CA 1
ATOM 882 C C . LEU A 1 109 ? 0.125 -28.796 16.630 1.00 90.06 109 LEU A C 1
ATOM 884 O O . LEU A 1 109 ? -0.818 -28.832 17.422 1.00 90.06 109 LEU A O 1
ATOM 888 N N . LYS A 1 110 ? 0.908 -29.860 16.404 1.00 92.12 110 LYS A N 1
ATOM 889 C CA . LYS A 1 110 ? 0.719 -31.158 17.079 1.00 92.12 110 LYS A CA 1
ATOM 890 C C . LYS A 1 110 ? 0.888 -31.046 18.594 1.00 92.12 110 LYS A C 1
ATOM 892 O O . LYS A 1 110 ? 0.081 -31.598 19.342 1.00 92.12 110 LYS A O 1
ATOM 897 N N . MET A 1 111 ? 1.893 -30.297 19.054 1.00 88.06 111 MET A N 1
ATOM 898 C CA . MET A 1 111 ? 2.100 -30.033 20.484 1.00 88.06 111 MET A CA 1
ATOM 899 C C . MET A 1 111 ? 0.913 -29.289 21.109 1.00 88.06 111 MET A C 1
ATOM 901 O O . MET A 1 111 ? 0.458 -29.659 22.194 1.00 88.06 111 MET A O 1
ATOM 905 N N . HIS A 1 112 ? 0.364 -28.282 20.424 1.00 84.50 112 HIS A N 1
ATOM 906 C CA . HIS A 1 112 ? -0.818 -27.565 20.906 1.00 84.50 112 HIS A CA 1
ATOM 907 C C . HIS A 1 112 ? -2.047 -28.463 21.018 1.00 84.50 112 HIS A C 1
ATOM 909 O O . HIS A 1 112 ? -2.687 -28.466 22.066 1.00 84.50 112 HIS A O 1
ATOM 915 N N . GLN A 1 113 ? -2.337 -29.266 19.993 1.00 90.62 113 GLN A N 1
ATOM 916 C CA . GLN A 1 113 ? -3.461 -30.209 20.018 1.00 90.62 113 GLN A CA 1
ATOM 917 C C . GLN A 1 113 ? -3.337 -31.213 21.172 1.00 90.62 113 GLN A C 1
ATOM 919 O O . GLN A 1 113 ? -4.313 -31.506 21.863 1.00 90.62 113 GLN A O 1
ATOM 924 N N . GLN A 1 114 ? -2.123 -31.710 21.425 1.00 88.88 114 GLN A N 1
ATOM 925 C CA . GLN A 1 114 ? -1.856 -32.597 22.555 1.00 88.88 114 GLN A CA 1
ATOM 926 C C . GLN A 1 114 ? -2.076 -31.890 23.903 1.00 88.88 114 GLN A C 1
ATOM 928 O O . GLN A 1 114 ? -2.656 -32.471 24.818 1.00 88.88 114 GLN A O 1
ATOM 933 N N . THR A 1 115 ? -1.664 -30.628 24.018 1.00 84.75 115 THR A N 1
ATOM 934 C CA . THR A 1 115 ? -1.842 -29.825 25.238 1.00 84.75 115 THR A CA 1
ATOM 935 C C . THR A 1 115 ? -3.312 -29.504 25.498 1.00 84.75 115 THR A C 1
ATOM 937 O O . THR A 1 115 ? -3.769 -29.606 26.634 1.00 84.75 115 THR A O 1
ATOM 940 N N . GLU A 1 116 ? -4.076 -29.157 24.459 1.00 85.62 116 GLU A N 1
ATOM 941 C CA . GLU A 1 116 ? -5.524 -28.938 24.563 1.00 85.62 116 GLU A CA 1
ATOM 942 C C . GLU A 1 116 ? -6.235 -30.190 25.074 1.00 85.62 116 GLU A C 1
ATOM 944 O O . GLU A 1 116 ? -7.042 -30.104 26.001 1.00 85.62 116 GLU A O 1
ATOM 949 N N . LYS A 1 117 ? -5.862 -31.363 24.552 1.00 90.00 117 LYS A N 1
ATOM 950 C CA . LYS A 1 117 ? -6.388 -32.645 25.025 1.00 90.00 117 LYS A CA 1
ATOM 951 C C . LYS A 1 117 ? -6.064 -32.895 26.502 1.00 90.00 117 LYS A C 1
ATOM 953 O O . LYS A 1 117 ? -6.952 -33.265 27.263 1.00 90.00 117 LYS A O 1
ATOM 958 N N . GLU A 1 118 ? -4.827 -32.632 26.934 1.00 85.31 118 GLU A N 1
ATOM 959 C CA . GLU A 1 118 ? -4.429 -32.761 28.347 1.00 85.31 118 GLU A CA 1
ATOM 960 C C . GLU A 1 118 ? -5.194 -31.787 29.266 1.00 85.31 118 GLU A C 1
ATOM 962 O O . GLU A 1 118 ? -5.539 -32.138 30.398 1.00 85.31 118 GLU A O 1
ATOM 967 N N . ILE A 1 119 ? -5.491 -30.573 28.789 1.00 84.44 119 ILE A N 1
ATOM 968 C CA . ILE A 1 119 ? -6.300 -29.586 29.515 1.00 84.44 119 ILE A CA 1
ATOM 969 C C . ILE A 1 119 ? -7.754 -30.050 29.638 1.00 84.44 119 ILE A C 1
ATOM 971 O O . ILE A 1 119 ? -8.349 -29.902 30.707 1.00 84.44 119 ILE A O 1
ATOM 975 N N . ASP A 1 120 ? -8.341 -30.594 28.576 1.00 86.19 120 ASP A N 1
ATOM 976 C CA . ASP A 1 120 ? -9.722 -31.069 28.609 1.00 86.19 120 ASP A CA 1
ATOM 977 C C . ASP A 1 120 ? -9.876 -32.312 29.498 1.00 86.19 120 ASP A C 1
ATOM 979 O O . ASP A 1 120 ? -10.780 -32.342 30.337 1.00 86.19 120 ASP A O 1
ATOM 983 N N . ASP A 1 121 ? -8.924 -33.249 29.455 1.00 86.00 121 ASP A N 1
ATOM 984 C CA . ASP A 1 121 ? -8.867 -34.383 30.388 1.00 86.00 121 ASP A CA 1
ATOM 985 C C . ASP A 1 121 ? -8.791 -33.904 31.854 1.00 86.00 121 ASP A C 1
ATOM 987 O O . ASP A 1 121 ? -9.451 -34.444 32.751 1.00 86.00 121 ASP A O 1
ATOM 991 N N . LEU A 1 122 ? -8.017 -32.842 32.116 1.00 83.06 122 LEU A N 1
ATOM 992 C CA . LEU A 1 122 ? -7.922 -32.210 33.435 1.00 83.06 122 LEU A CA 1
ATOM 993 C C . LEU A 1 122 ? -9.227 -31.538 33.865 1.00 83.06 122 LEU A C 1
ATOM 995 O O . LEU A 1 122 ? -9.618 -31.666 35.029 1.00 83.06 122 LEU A O 1
ATOM 999 N N . LYS A 1 123 ? -9.905 -30.828 32.957 1.00 81.81 123 LYS A N 1
ATOM 1000 C CA . LYS A 1 123 ? -11.215 -30.220 33.234 1.00 81.81 123 LYS A CA 1
ATOM 1001 C C . LYS A 1 123 ? -12.243 -31.288 33.587 1.00 81.81 123 LYS A C 1
ATOM 1003 O O . LYS A 1 123 ? -13.012 -31.088 34.529 1.00 81.81 123 LYS A O 1
ATOM 1008 N N . ASP A 1 124 ? -12.247 -32.409 32.877 1.00 82.50 124 ASP A N 1
ATOM 1009 C CA . ASP A 1 124 ? -13.164 -33.517 33.132 1.00 82.50 124 ASP A CA 1
ATOM 1010 C C . ASP A 1 124 ? -12.882 -34.200 34.472 1.00 82.50 124 ASP A C 1
ATOM 1012 O O . ASP A 1 124 ? -13.809 -34.498 35.231 1.00 82.50 124 ASP A O 1
ATOM 1016 N N . GLU A 1 125 ? -11.611 -34.389 34.829 1.00 82.06 125 GLU A N 1
ATOM 1017 C CA . GLU A 1 125 ? -11.243 -34.922 36.140 1.00 82.06 125 GLU A CA 1
ATOM 1018 C C . GLU A 1 125 ? -11.601 -33.955 37.281 1.00 82.06 125 GLU A C 1
ATOM 1020 O O . GLU A 1 125 ? -12.127 -34.382 38.311 1.00 82.06 125 GLU A O 1
ATOM 1025 N N . LEU A 1 126 ? -11.390 -32.648 37.094 1.00 79.38 126 LEU A N 1
ATOM 1026 C CA . LEU A 1 126 ? -11.815 -31.613 38.042 1.00 79.38 126 LEU A CA 1
ATOM 1027 C C . LEU A 1 126 ? -13.335 -31.591 38.208 1.00 79.38 126 LEU A C 1
ATOM 1029 O O . LEU A 1 126 ? -13.818 -31.512 39.336 1.00 79.38 126 LEU A O 1
ATOM 1033 N N . ARG A 1 127 ? -14.101 -31.722 37.118 1.00 77.31 127 ARG A N 1
ATOM 1034 C CA . ARG A 1 127 ? -15.567 -31.844 37.175 1.00 77.31 127 ARG A CA 1
ATOM 1035 C C . ARG A 1 127 ? -15.999 -33.065 37.985 1.00 77.31 127 ARG A C 1
ATOM 1037 O O . ARG A 1 127 ? -16.872 -32.926 38.840 1.00 77.31 127 ARG A O 1
ATOM 1044 N N . LYS A 1 128 ? -15.349 -34.219 37.777 1.00 80.75 128 LYS A N 1
ATOM 1045 C CA . LYS A 1 128 ? -15.590 -35.446 38.559 1.00 80.75 128 LYS A CA 1
ATOM 1046 C C . LYS A 1 128 ? -15.267 -35.250 40.045 1.00 80.75 128 LYS A C 1
ATOM 1048 O O . LYS A 1 128 ? -16.076 -35.625 40.886 1.00 80.75 128 LYS A O 1
ATOM 1053 N N . LYS A 1 129 ? -14.127 -34.631 40.379 1.00 77.81 129 LYS A N 1
ATOM 1054 C CA . LYS A 1 129 ? -13.701 -34.392 41.775 1.00 77.81 129 LYS A CA 1
ATOM 1055 C C . LYS A 1 129 ? -14.552 -33.353 42.506 1.00 77.81 129 LYS A C 1
ATOM 1057 O O . LYS A 1 129 ? -14.762 -33.483 43.704 1.00 77.81 129 LYS A O 1
ATOM 1062 N N . LEU A 1 130 ? -15.059 -32.345 41.799 1.00 74.44 130 LEU A N 1
ATOM 1063 C CA . LEU A 1 130 ? -15.904 -31.289 42.369 1.00 74.44 130 LEU A CA 1
ATOM 1064 C C . LEU A 1 130 ? -17.377 -31.700 42.519 1.00 74.44 130 LEU A C 1
ATOM 1066 O O . LEU A 1 130 ? -18.197 -30.866 42.899 1.00 74.44 130 LEU A O 1
ATOM 1070 N N . GLY A 1 131 ? -17.738 -32.948 42.194 1.00 62.12 131 GLY A N 1
ATOM 1071 C CA . GLY A 1 131 ? -19.105 -33.454 42.343 1.00 62.12 131 GLY A CA 1
ATOM 1072 C C . GLY A 1 131 ? -20.143 -32.711 41.497 1.00 62.12 131 GLY A C 1
ATOM 1073 O O . GLY A 1 131 ? -21.337 -32.824 41.764 1.00 62.12 131 GLY A O 1
ATOM 1074 N N . LYS A 1 132 ? -19.721 -31.940 40.484 1.00 52.66 132 LYS A N 1
ATOM 1075 C CA . LYS A 1 132 ? -20.645 -31.266 39.567 1.00 52.66 132 LYS A CA 1
ATOM 1076 C C . LYS A 1 132 ? -21.072 -32.278 38.505 1.00 52.66 132 LYS A C 1
ATOM 1078 O O . LYS A 1 132 ? -20.229 -32.657 37.686 1.00 52.66 132 LYS A O 1
ATOM 1083 N N . PRO A 1 133 ? -22.341 -32.731 38.490 1.00 48.28 133 PRO A N 1
ATOM 1084 C CA . PRO A 1 133 ? -22.807 -33.619 37.438 1.00 48.28 133 PRO A CA 1
ATOM 1085 C C . PRO A 1 133 ? -22.604 -32.925 36.089 1.00 48.28 133 PRO A C 1
ATOM 1087 O O . PRO A 1 133 ? -22.862 -31.726 35.945 1.00 48.28 133 PRO A O 1
ATOM 1090 N N . ALA A 1 134 ? -22.082 -33.670 35.112 1.00 51.94 134 ALA A N 1
ATOM 1091 C CA . ALA A 1 134 ? -21.956 -33.199 33.740 1.00 51.94 134 ALA A CA 1
ATOM 1092 C C . ALA A 1 134 ? -23.301 -32.609 33.272 1.00 51.94 134 ALA A C 1
ATOM 1094 O O . ALA A 1 134 ? -24.345 -33.130 33.677 1.00 51.94 134 ALA A O 1
ATOM 1095 N N . PRO A 1 135 ? -23.310 -31.549 32.441 1.00 46.72 135 PRO A N 1
ATOM 1096 C CA . PRO A 1 135 ? -24.547 -31.004 31.903 1.00 46.72 135 PRO A CA 1
ATOM 1097 C C . PRO A 1 135 ? -25.204 -32.083 31.041 1.00 46.72 135 PRO A C 1
ATOM 1099 O O . PRO A 1 135 ? -24.849 -32.281 29.878 1.00 46.72 135 PRO A O 1
ATOM 1102 N N . LYS A 1 136 ? -26.133 -32.831 31.640 1.00 45.12 136 LYS A N 1
ATOM 1103 C CA . LYS A 1 136 ? -27.010 -33.740 30.919 1.00 45.12 136 LYS A CA 1
ATOM 1104 C C . LYS A 1 136 ? -27.832 -32.872 29.976 1.00 45.12 136 LYS A C 1
ATOM 1106 O O . LYS A 1 136 ? -28.582 -32.004 30.416 1.00 45.12 136 LYS A O 1
ATOM 1111 N N . LYS A 1 137 ? -27.659 -33.102 28.674 1.00 51.22 137 LYS A N 1
ATOM 1112 C CA . LYS A 1 137 ? -28.656 -32.727 27.673 1.00 51.22 137 LYS A CA 1
ATOM 1113 C C . LYS A 1 137 ? -29.989 -33.314 28.134 1.00 51.22 137 LYS A C 1
ATOM 1115 O O . LYS A 1 137 ? -30.087 -34.528 28.255 1.00 51.22 137 LYS A O 1
ATOM 1120 N N . ASN A 1 138 ? -30.936 -32.426 28.417 1.00 46.44 138 ASN A N 1
ATOM 1121 C CA . ASN A 1 138 ? -32.379 -32.628 28.478 1.00 46.44 138 ASN A CA 1
ATOM 1122 C C . ASN A 1 138 ? -32.834 -34.054 28.827 1.00 46.44 138 ASN A C 1
ATOM 1124 O O . ASN A 1 138 ? -33.072 -34.873 27.945 1.00 46.44 138 ASN A O 1
ATOM 1128 N N . SER A 1 139 ? -33.038 -34.303 30.116 1.00 39.06 139 SER A N 1
ATOM 1129 C CA . SER A 1 139 ? -34.060 -35.243 30.567 1.00 39.06 139 SER A CA 1
ATOM 1130 C C . SER A 1 139 ? -34.925 -34.505 31.582 1.00 39.06 139 SER A C 1
ATOM 1132 O O . SER A 1 139 ? -34.489 -34.235 32.702 1.00 39.06 139 SER A O 1
ATOM 1134 N N . GLU A 1 140 ? -36.111 -34.099 31.134 1.00 47.78 140 GLU A N 1
ATOM 1135 C CA . GLU A 1 140 ? -37.249 -33.814 31.999 1.00 47.78 140 GLU A CA 1
ATOM 1136 C C . GLU A 1 140 ? -37.521 -35.088 32.795 1.00 47.78 140 GLU A C 1
ATOM 1138 O O . GLU A 1 140 ? -37.931 -36.064 32.192 1.00 47.78 140 GLU A O 1
ATOM 1143 N N . ASP A 1 141 ? -37.142 -35.125 34.072 1.00 46.00 141 ASP A N 1
ATOM 1144 C CA . ASP A 1 141 ? -37.677 -36.021 35.110 1.00 46.00 141 ASP A CA 1
ATOM 1145 C C . ASP A 1 141 ? -36.761 -35.933 36.334 1.00 46.00 141 ASP A C 1
ATOM 1147 O O . ASP A 1 141 ? -35.890 -36.768 36.557 1.00 46.00 141 ASP A O 1
ATOM 1151 N N . ASP A 1 142 ? -36.924 -34.876 37.133 1.00 40.31 142 ASP A N 1
ATOM 1152 C CA . ASP A 1 142 ? -36.445 -34.903 38.518 1.00 40.31 142 ASP A CA 1
ATOM 1153 C C . ASP A 1 142 ? -37.301 -33.979 39.399 1.00 40.31 142 ASP A C 1
ATOM 1155 O O . ASP A 1 142 ? -36.931 -32.874 39.799 1.00 40.31 142 ASP A O 1
ATOM 1159 N N . LYS A 1 143 ? -38.531 -34.437 39.655 1.00 45.69 143 LYS A N 1
ATOM 1160 C CA . LYS A 1 143 ? -39.439 -33.908 40.681 1.00 45.69 143 LYS A CA 1
ATOM 1161 C C . LYS A 1 143 ? -39.626 -34.968 41.769 1.00 45.69 143 LYS A C 1
ATOM 1163 O O . LYS A 1 143 ? -40.681 -35.591 41.815 1.00 45.69 143 LYS A O 1
ATOM 1168 N N . SER A 1 144 ? -38.647 -35.221 42.644 1.00 47.00 144 SER A N 1
ATOM 1169 C CA . SER A 1 144 ? -38.941 -36.095 43.803 1.00 47.00 144 SER A CA 1
ATOM 1170 C C . SER A 1 144 ? -38.109 -35.935 45.083 1.00 47.00 144 SER A C 1
ATOM 1172 O O . SER A 1 144 ? -38.247 -36.764 45.975 1.00 47.00 144 SER A O 1
ATOM 1174 N N . LEU A 1 145 ? -37.323 -34.865 45.277 1.00 46.44 145 LEU A N 1
ATOM 1175 C CA . LEU A 1 145 ? -36.548 -34.693 46.526 1.00 46.44 145 LEU A CA 1
ATOM 1176 C C . LEU A 1 145 ? -36.667 -33.300 47.175 1.00 46.44 145 LEU A C 1
ATOM 1178 O O . LEU A 1 145 ? -35.681 -32.703 47.597 1.00 46.44 145 LEU A O 1
ATOM 1182 N N . GLN A 1 146 ? -37.895 -32.796 47.332 1.00 44.16 146 GLN A N 1
ATOM 1183 C CA . GLN A 1 146 ? -38.216 -31.741 48.310 1.00 44.16 146 GLN A CA 1
ATOM 1184 C C . GLN A 1 146 ? -39.072 -32.319 49.443 1.00 44.16 146 GLN A C 1
ATOM 1186 O O . GLN A 1 146 ? -40.225 -31.950 49.639 1.00 44.16 146 GLN A O 1
ATOM 1191 N N . SER A 1 147 ? -38.512 -33.270 50.190 1.00 45.12 147 SER A N 1
ATOM 1192 C CA . SER A 1 147 ? -39.133 -33.777 51.412 1.00 45.12 147 SER A CA 1
ATOM 1193 C C . SER A 1 147 ? -38.505 -33.090 52.624 1.00 45.12 147 SER A C 1
ATOM 1195 O O . SER A 1 147 ? -37.334 -33.296 52.931 1.00 45.12 147 SER A O 1
ATOM 1197 N N . ARG A 1 148 ? -39.330 -32.274 53.296 1.00 43.81 148 ARG A N 1
ATOM 1198 C CA . ARG A 1 148 ? -39.216 -31.839 54.699 1.00 43.81 148 ARG A CA 1
ATOM 1199 C C . ARG A 1 148 ? -37.988 -30.993 55.064 1.00 43.81 148 ARG A C 1
ATOM 1201 O O . ARG A 1 148 ? -37.148 -31.404 55.858 1.00 43.81 148 ARG A O 1
ATOM 1208 N N . ARG A 1 149 ? -37.957 -29.741 54.597 1.00 53.25 149 ARG A N 1
ATOM 1209 C CA . ARG A 1 149 ? -37.368 -28.661 55.410 1.00 53.25 149 ARG A CA 1
ATOM 1210 C C . ARG A 1 149 ? -38.459 -28.079 56.319 1.00 53.25 149 ARG A C 1
ATOM 1212 O O . ARG A 1 149 ? -39.588 -27.943 55.844 1.00 53.25 149 ARG A O 1
ATOM 1219 N N . PRO A 1 150 ? -38.159 -27.761 57.590 1.00 53.28 150 PRO A N 1
ATOM 1220 C CA . PRO A 1 150 ? -39.077 -27.025 58.454 1.00 53.28 150 PRO A CA 1
ATOM 1221 C C . PRO A 1 150 ? -39.524 -25.751 57.733 1.00 53.28 150 PRO A C 1
ATOM 1223 O O . PRO A 1 150 ? -38.692 -25.061 57.142 1.00 53.28 150 PRO A O 1
ATOM 1226 N N . MET A 1 151 ? -40.829 -25.477 57.722 1.00 55.31 151 MET A N 1
ATOM 1227 C CA . MET A 1 151 ? -41.363 -24.224 57.189 1.00 55.31 151 MET A CA 1
ATOM 1228 C C . MET A 1 151 ? -40.752 -23.085 58.008 1.00 55.31 151 MET A C 1
ATOM 1230 O O . MET A 1 151 ? -41.053 -22.957 59.191 1.00 55.31 151 MET A O 1
ATOM 1234 N N . ALA A 1 152 ? -39.851 -22.322 57.388 1.00 63.34 152 ALA A N 1
ATOM 1235 C CA . ALA A 1 152 ? -39.254 -21.137 57.990 1.00 63.34 152 ALA A CA 1
ATOM 1236 C C . ALA A 1 1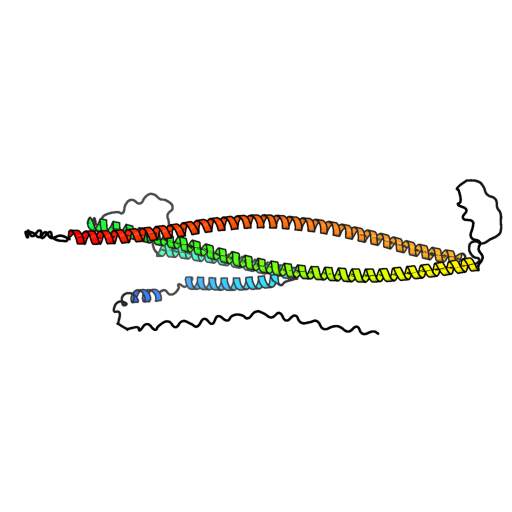52 ? -40.365 -20.183 58.446 1.00 63.34 152 ALA A C 1
ATOM 1238 O O . ALA A 1 152 ? -41.412 -20.099 57.787 1.00 63.34 152 ALA A O 1
ATOM 1239 N N . SER A 1 153 ? -40.138 -19.487 59.559 1.00 80.50 153 SER A N 1
ATOM 1240 C CA . SER A 1 153 ? -41.072 -18.488 60.088 1.00 80.50 153 SER A CA 1
ATOM 1241 C C . SER A 1 153 ? -41.451 -17.476 58.989 1.00 80.50 153 SER A C 1
ATOM 1243 O O . SER A 1 153 ? -40.609 -17.171 58.141 1.00 80.50 153 SER A O 1
ATOM 1245 N N . PRO A 1 154 ? -42.681 -16.929 58.956 1.00 82.19 154 PRO A N 1
ATOM 1246 C CA . PRO A 1 154 ? -43.062 -15.906 57.979 1.00 82.19 154 PRO A CA 1
ATOM 1247 C C . PRO A 1 154 ? -42.063 -14.740 57.886 1.00 82.19 154 PRO A C 1
ATOM 1249 O O . PRO A 1 154 ? -41.755 -14.290 56.785 1.00 82.19 154 PRO A O 1
ATOM 1252 N N . GLU A 1 155 ? -41.484 -14.308 59.012 1.00 82.69 155 GLU A N 1
ATOM 1253 C CA . GLU A 1 155 ? -40.417 -13.294 59.033 1.00 82.69 155 GLU A CA 1
ATOM 1254 C C . GLU A 1 155 ? -39.120 -13.790 58.381 1.00 82.69 155 GLU A C 1
ATOM 1256 O O . GLU A 1 155 ? -38.507 -13.070 57.594 1.00 82.69 155 GLU A O 1
ATOM 1261 N N . GLU A 1 156 ? -38.725 -15.040 58.632 1.00 81.81 156 GLU A N 1
ATOM 1262 C CA . GLU A 1 156 ? -37.555 -15.644 57.987 1.00 81.81 156 GLU A CA 1
ATOM 1263 C C . GLU A 1 156 ? -37.762 -15.791 56.476 1.00 81.81 156 GLU A C 1
ATOM 1265 O O . GLU A 1 156 ? -36.818 -15.599 55.714 1.00 81.81 156 GLU A O 1
ATOM 1270 N N . GLN A 1 157 ? -38.978 -16.085 56.007 1.00 85.00 157 GLN A N 1
ATOM 1271 C CA . GLN A 1 157 ? -39.274 -16.168 54.572 1.00 85.00 157 GLN A CA 1
ATOM 1272 C C . GLN A 1 157 ? -39.146 -14.806 53.883 1.00 85.00 157 GLN A C 1
ATOM 1274 O O . GLN A 1 157 ? -38.556 -14.732 52.802 1.00 85.00 157 GLN A O 1
ATOM 1279 N N . VAL A 1 158 ? -39.640 -13.735 54.516 1.00 87.31 158 VAL A N 1
ATOM 1280 C CA . VAL A 1 158 ? -39.487 -12.359 54.013 1.00 87.31 158 VAL A CA 1
ATOM 1281 C C . VAL A 1 158 ? -38.011 -11.973 53.975 1.00 87.31 158 VAL A C 1
ATOM 1283 O O . VAL A 1 158 ? -37.524 -11.550 52.926 1.00 87.31 158 VAL A O 1
ATOM 1286 N N . LEU A 1 159 ? -37.272 -12.219 55.060 1.00 90.69 159 LEU A N 1
ATOM 1287 C CA . LEU A 1 159 ? -35.842 -11.919 55.134 1.00 90.69 159 LEU A CA 1
ATOM 1288 C C . LEU A 1 159 ? -35.039 -12.713 54.092 1.00 90.69 159 LEU A C 1
ATOM 1290 O O . LEU A 1 159 ? -34.145 -12.180 53.437 1.00 90.69 159 LEU A O 1
ATOM 1294 N N . THR A 1 160 ? -35.387 -13.985 53.882 1.00 87.00 160 THR A N 1
ATOM 1295 C CA . THR A 1 160 ? -34.740 -14.836 52.874 1.00 87.00 160 THR A CA 1
ATOM 1296 C C . THR A 1 160 ? -35.029 -14.335 51.462 1.00 87.00 160 THR A C 1
ATOM 1298 O O . THR A 1 160 ? -34.136 -14.341 50.612 1.00 87.00 160 THR A O 1
ATOM 1301 N N . TYR A 1 161 ? -36.260 -13.893 51.188 1.00 93.81 161 TYR A N 1
ATOM 1302 C CA . TYR A 1 161 ? -36.627 -13.317 49.897 1.00 93.81 161 TYR A CA 1
ATOM 1303 C C . TYR A 1 161 ? -35.875 -12.008 49.639 1.00 93.81 161 TYR A C 1
ATOM 1305 O O . TYR A 1 161 ? -35.313 -11.824 48.557 1.00 93.81 161 TYR A O 1
ATOM 1313 N N . GLU A 1 162 ? -35.799 -11.135 50.641 1.00 92.62 162 GLU A N 1
ATOM 1314 C CA . GLU A 1 162 ? -35.097 -9.859 50.554 1.00 92.62 162 GLU A CA 1
ATOM 1315 C C . GLU A 1 162 ? -33.593 -10.069 50.333 1.00 92.62 162 GLU A C 1
ATOM 1317 O O . GLU A 1 162 ? -33.039 -9.556 49.355 1.00 92.62 162 GLU A O 1
ATOM 1322 N N . LEU A 1 163 ? -32.958 -10.945 51.121 1.00 93.50 163 LEU A N 1
ATOM 1323 C CA . LEU A 1 163 ? -31.54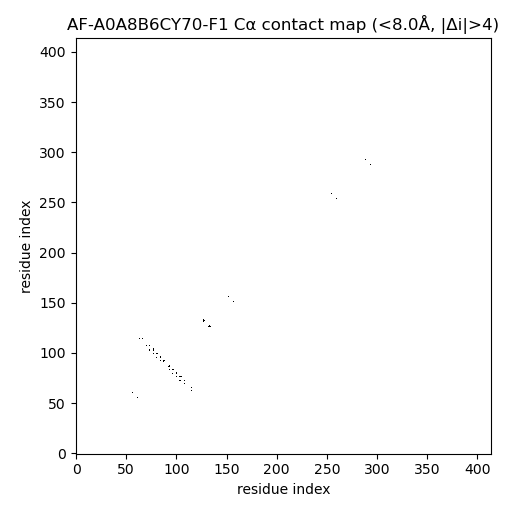9 -11.313 50.964 1.00 93.50 163 LEU A CA 1
ATOM 1324 C C . LEU A 1 163 ? -31.273 -11.936 49.589 1.00 93.50 163 LEU A C 1
ATOM 1326 O O . LEU A 1 163 ? -30.293 -11.590 48.927 1.00 93.50 163 LEU A O 1
ATOM 1330 N N . LYS A 1 164 ? -32.150 -12.832 49.119 1.00 93.25 164 LYS A N 1
ATOM 1331 C CA . LYS A 1 164 ? -32.032 -13.449 47.792 1.00 93.25 164 LYS A CA 1
ATOM 1332 C C . LYS A 1 164 ? -32.157 -12.411 46.680 1.00 93.25 164 LYS A C 1
ATOM 1334 O O . LYS A 1 164 ? -31.392 -12.471 45.719 1.00 93.25 164 LYS A O 1
ATOM 1339 N N . SER A 1 165 ? -33.078 -11.457 46.805 1.00 93.88 165 SER A N 1
ATOM 1340 C CA . SER A 1 165 ? -33.233 -10.368 45.837 1.00 93.88 165 SER A CA 1
ATOM 1341 C C . SER A 1 165 ? -31.987 -9.476 45.790 1.00 93.88 165 SER A C 1
ATOM 1343 O O . SER A 1 165 ? -31.517 -9.120 44.709 1.00 93.88 165 SER A O 1
ATOM 1345 N N . GLN A 1 166 ? -31.388 -9.191 46.950 1.00 94.50 166 GLN A N 1
ATOM 1346 C CA . GLN A 1 166 ? -30.183 -8.377 47.058 1.00 94.50 166 GLN A CA 1
ATOM 1347 C C . GLN A 1 166 ? -28.959 -9.106 46.488 1.00 94.50 166 GLN A C 1
ATOM 1349 O O . GLN A 1 166 ? -28.179 -8.516 45.741 1.00 94.50 166 GLN A O 1
ATOM 1354 N N . LEU A 1 167 ? -28.826 -10.408 46.761 1.00 94.31 167 LEU A N 1
ATOM 1355 C CA . LEU A 1 167 ? -27.793 -11.258 46.167 1.00 94.31 167 LEU A CA 1
ATOM 1356 C C . LEU A 1 167 ? -27.932 -11.355 44.646 1.00 94.31 167 LEU A C 1
ATOM 1358 O O . LEU A 1 167 ? -26.936 -11.197 43.945 1.00 94.31 167 LEU A O 1
ATOM 1362 N N . LEU A 1 168 ? -29.147 -11.552 44.123 1.00 92.31 168 LEU A N 1
ATOM 1363 C CA . LEU A 1 168 ? -29.394 -11.561 42.677 1.00 92.31 168 LEU A CA 1
ATOM 1364 C C . LEU A 1 168 ? -28.984 -10.233 42.035 1.00 92.31 168 LEU A C 1
ATOM 1366 O O . LEU A 1 168 ? -28.268 -10.237 41.037 1.00 92.31 168 LEU A O 1
ATOM 1370 N N . ARG A 1 169 ? -29.332 -9.103 42.658 1.00 93.44 169 ARG A N 1
ATOM 1371 C CA . ARG A 1 169 ? -28.937 -7.770 42.185 1.00 93.44 169 ARG A CA 1
ATOM 1372 C C . ARG A 1 169 ? -27.418 -7.577 42.178 1.00 93.44 169 ARG A C 1
ATOM 1374 O O . ARG A 1 169 ? -26.870 -6.994 41.244 1.00 93.44 169 ARG A O 1
ATOM 1381 N N . ASN A 1 170 ? -26.724 -8.090 43.194 1.00 92.75 170 ASN A N 1
ATOM 1382 C CA . ASN A 1 170 ? -25.262 -8.059 43.252 1.00 92.75 170 ASN A CA 1
ATOM 1383 C C . ASN A 1 170 ? -24.629 -8.923 42.151 1.00 92.75 170 ASN A C 1
ATOM 1385 O O . ASN A 1 170 ? -23.678 -8.478 41.507 1.00 92.75 170 ASN A O 1
ATOM 1389 N N . VAL A 1 171 ? -25.178 -10.114 41.891 1.00 93.25 171 VAL A N 1
ATOM 1390 C CA . VAL A 1 171 ? -24.736 -10.996 40.797 1.00 93.25 171 VAL A CA 1
ATOM 1391 C C . VAL A 1 171 ? -24.968 -10.340 39.435 1.00 93.25 171 VAL A C 1
ATOM 1393 O O . VAL A 1 171 ? -24.078 -10.360 38.588 1.00 93.25 171 VAL A O 1
ATOM 1396 N N . GLU A 1 172 ? -26.120 -9.706 39.220 1.00 92.31 172 GLU A N 1
ATOM 1397 C CA . GLU A 1 172 ? -26.412 -8.959 37.992 1.00 92.31 172 GLU A CA 1
ATOM 1398 C C . GLU A 1 172 ? -25.428 -7.804 37.777 1.00 92.31 172 GLU A C 1
ATOM 1400 O O . GLU A 1 172 ? -24.876 -7.663 36.683 1.00 92.31 172 GLU A O 1
ATOM 1405 N N . MET A 1 173 ? -25.140 -7.018 38.820 1.00 92.31 173 MET A N 1
ATOM 1406 C CA . MET A 1 173 ? -24.141 -5.949 38.740 1.00 92.31 173 MET A CA 1
ATOM 1407 C C . MET A 1 173 ? -22.740 -6.485 38.435 1.00 92.31 173 MET A C 1
ATOM 1409 O O . MET A 1 173 ? -22.038 -5.902 37.608 1.00 92.31 173 MET A O 1
ATOM 1413 N N . GLN A 1 174 ? -22.320 -7.582 39.071 1.00 91.44 174 GLN A N 1
ATOM 1414 C CA . GLN A 1 174 ? -21.021 -8.201 38.793 1.00 91.44 174 GLN A CA 1
ATOM 1415 C C . GLN A 1 174 ? -20.943 -8.729 37.360 1.00 91.44 174 GLN A C 1
ATOM 1417 O O . GLN A 1 174 ? -19.967 -8.451 36.669 1.00 91.44 174 GLN A O 1
ATOM 1422 N N . ASN A 1 175 ? -21.986 -9.404 36.873 1.00 91.06 175 ASN A N 1
ATOM 1423 C CA . ASN A 1 175 ? -22.053 -9.873 35.489 1.00 91.06 175 ASN A CA 1
ATOM 1424 C C . ASN A 1 175 ? -21.999 -8.715 34.488 1.00 91.06 175 ASN A C 1
ATOM 1426 O O . ASN A 1 175 ? -21.335 -8.823 33.456 1.00 91.06 175 ASN A O 1
ATOM 1430 N N . HIS A 1 176 ? -22.659 -7.593 34.786 1.00 92.31 176 HIS A N 1
ATOM 1431 C CA . HIS A 1 176 ? -22.578 -6.410 33.938 1.00 92.31 176 HIS A CA 1
ATOM 1432 C C . HIS A 1 176 ? -21.156 -5.832 33.908 1.00 92.31 176 HIS A C 1
ATOM 1434 O O . HIS A 1 176 ? -20.637 -5.567 32.824 1.00 92.31 176 HIS A O 1
ATOM 1440 N N . ARG A 1 177 ? -20.492 -5.726 35.070 1.00 91.38 177 ARG A N 1
ATOM 1441 C CA . ARG A 1 177 ? -19.087 -5.287 35.172 1.00 91.38 177 ARG A CA 1
ATOM 1442 C C . ARG A 1 177 ? -18.143 -6.200 34.388 1.00 91.38 177 ARG A C 1
ATOM 1444 O O . ARG A 1 177 ? -17.405 -5.710 33.538 1.00 91.38 177 ARG A O 1
ATOM 1451 N N . LEU A 1 178 ? -18.241 -7.514 34.582 1.00 90.75 178 LEU A N 1
ATOM 1452 C CA . LEU A 1 178 ? -17.467 -8.514 33.837 1.00 90.75 178 LEU A CA 1
ATOM 1453 C C . LEU A 1 178 ? -17.671 -8.387 32.324 1.00 90.75 178 LEU A C 1
ATOM 1455 O O . LEU A 1 178 ? -16.709 -8.407 31.561 1.00 90.75 178 LEU A O 1
ATOM 1459 N N . LYS A 1 179 ? -18.914 -8.190 31.871 1.00 93.94 179 LYS A N 1
ATOM 1460 C CA . LYS A 1 179 ? -19.211 -7.992 30.447 1.00 93.94 179 LYS A CA 1
ATOM 1461 C C . LYS A 1 179 ? -18.555 -6.722 29.897 1.00 93.94 179 LYS A C 1
ATOM 1463 O O . LYS A 1 179 ? -18.017 -6.747 28.788 1.00 93.94 179 LYS A O 1
ATOM 1468 N N . THR A 1 180 ? -18.574 -5.625 30.656 1.00 92.19 180 THR A N 1
ATOM 1469 C CA . THR A 1 180 ? -17.900 -4.381 30.254 1.00 92.19 180 THR A CA 1
ATOM 1470 C C . THR A 1 180 ? -16.378 -4.517 30.243 1.00 92.19 180 THR A C 1
ATOM 1472 O O . THR A 1 180 ? -15.749 -4.045 29.300 1.00 92.19 180 THR A O 1
ATOM 1475 N N . GLU A 1 181 ? -15.789 -5.214 31.218 1.00 88.50 181 GLU A N 1
ATOM 1476 C CA . GLU A 1 181 ? -14.346 -5.477 31.269 1.00 88.50 181 GLU A CA 1
ATOM 1477 C C . GLU A 1 181 ? -13.887 -6.347 30.098 1.00 88.50 181 GLU A C 1
ATOM 1479 O O . GLU A 1 181 ? -12.918 -6.000 29.426 1.00 88.50 181 GLU A O 1
ATOM 1484 N N . LEU A 1 182 ? -14.614 -7.425 29.784 1.00 88.12 182 LEU A N 1
ATOM 1485 C CA . LEU A 1 182 ? -14.317 -8.272 28.625 1.00 88.12 182 LEU A CA 1
ATOM 1486 C C . LEU A 1 182 ? -14.374 -7.479 27.315 1.00 88.12 182 LEU A C 1
ATOM 1488 O O . LEU A 1 182 ? -13.437 -7.534 26.522 1.00 88.12 182 LEU A O 1
ATOM 1492 N N . THR A 1 183 ? -15.419 -6.667 27.134 1.00 90.50 183 THR A N 1
ATOM 1493 C CA . THR A 1 183 ? -15.552 -5.802 25.949 1.00 90.50 183 THR A CA 1
ATOM 1494 C C . THR A 1 183 ? -14.390 -4.806 25.854 1.00 90.50 183 THR A C 1
ATOM 1496 O O . THR A 1 183 ? -13.859 -4.552 24.773 1.00 90.50 183 THR A O 1
ATOM 1499 N N . LEU A 1 184 ? -13.954 -4.239 26.984 1.00 91.75 184 LEU A N 1
ATOM 1500 C CA . LEU A 1 184 ? -12.820 -3.317 27.029 1.00 91.75 184 LEU A CA 1
ATOM 1501 C C . LEU A 1 184 ? -11.497 -4.025 26.704 1.00 91.75 184 LEU A C 1
ATOM 1503 O O . LEU A 1 184 ? -10.677 -3.476 25.966 1.00 91.75 184 LEU A O 1
ATOM 1507 N N . HIS A 1 185 ? -11.303 -5.253 27.186 1.00 87.50 185 HIS A N 1
ATOM 1508 C CA . HIS A 1 185 ? -10.147 -6.074 26.836 1.00 87.50 185 HIS A CA 1
ATOM 1509 C C . HIS A 1 185 ? -10.102 -6.403 25.339 1.00 87.50 185 HIS A C 1
ATOM 1511 O O . HIS A 1 185 ? -9.043 -6.243 24.732 1.00 87.50 185 HIS A O 1
ATOM 1517 N N . GLU A 1 186 ? -11.229 -6.776 24.730 1.00 87.56 186 GLU A N 1
ATOM 1518 C CA . GLU A 1 186 ? -11.345 -6.991 23.279 1.00 87.56 186 GLU A CA 1
ATOM 1519 C C . GLU A 1 186 ? -11.016 -5.719 22.485 1.00 87.56 186 GLU A C 1
ATOM 1521 O O . GLU A 1 186 ? -10.253 -5.748 21.519 1.00 87.56 186 GLU A O 1
ATOM 1526 N N . LYS A 1 187 ? -11.522 -4.561 22.923 1.00 91.00 187 LYS A N 1
ATOM 1527 C CA . LYS A 1 187 ? -11.207 -3.276 22.280 1.00 91.00 187 LYS A CA 1
ATOM 1528 C C . LYS A 1 187 ? -9.737 -2.899 22.434 1.00 91.00 187 LYS A C 1
ATOM 1530 O O . LYS A 1 187 ? -9.138 -2.348 21.512 1.00 91.00 187 LYS A O 1
ATOM 1535 N N . MET A 1 188 ? -9.125 -3.221 23.571 1.00 86.62 188 MET A N 1
ATOM 1536 C CA . MET A 1 188 ? -7.706 -2.976 23.805 1.00 86.62 188 MET A CA 1
ATOM 1537 C C . MET A 1 188 ? -6.815 -3.885 22.943 1.00 86.62 188 MET A C 1
ATOM 1539 O O . MET A 1 188 ? -5.786 -3.425 22.440 1.00 86.62 188 MET A O 1
ATOM 1543 N N . THR A 1 189 ? -7.174 -5.158 22.749 1.00 85.62 189 THR A N 1
ATOM 1544 C CA . THR A 1 189 ? -6.430 -6.062 21.855 1.00 85.62 189 THR A CA 1
ATOM 1545 C C . THR A 1 189 ? -6.583 -5.649 20.391 1.00 85.62 189 THR A C 1
ATOM 1547 O O . THR A 1 189 ? -5.577 -5.579 19.682 1.00 85.62 189 THR A O 1
ATOM 1550 N N . GLU A 1 190 ? -7.789 -5.266 19.964 1.00 86.81 190 GLU A N 1
ATOM 1551 C CA . GLU A 1 190 ? -8.059 -4.705 18.633 1.00 86.81 190 GLU A CA 1
ATOM 1552 C C . GLU A 1 190 ? -7.229 -3.433 18.382 1.00 86.81 190 GLU A C 1
ATOM 1554 O O . GLU A 1 190 ? -6.531 -3.324 17.371 1.00 86.81 190 GLU A O 1
ATOM 1559 N N . ALA A 1 191 ? -7.203 -2.502 19.342 1.00 86.31 191 ALA A N 1
ATOM 1560 C CA . ALA A 1 191 ? -6.405 -1.281 19.251 1.00 86.31 191 ALA A CA 1
ATOM 1561 C C . ALA A 1 191 ? -4.896 -1.567 19.154 1.00 86.31 191 ALA A C 1
ATOM 1563 O O . ALA A 1 191 ? -4.191 -0.919 18.376 1.00 86.31 191 ALA A O 1
ATOM 1564 N N . LYS A 1 192 ? -4.382 -2.555 19.901 1.00 88.44 192 LYS A N 1
ATOM 1565 C CA . LYS A 1 192 ? -2.975 -2.986 19.804 1.00 88.44 192 LYS A CA 1
ATOM 1566 C C . LYS A 1 192 ? -2.651 -3.541 18.416 1.00 88.44 192 LYS A C 1
ATOM 1568 O O . LYS A 1 192 ? -1.603 -3.195 17.867 1.00 88.44 192 LYS A O 1
ATOM 1573 N N . LEU A 1 193 ? -3.537 -4.354 17.840 1.00 84.81 193 LEU A N 1
ATOM 1574 C CA . LEU A 1 193 ? -3.361 -4.917 16.499 1.00 84.81 193 LEU A CA 1
ATOM 1575 C C . LEU A 1 193 ? -3.357 -3.818 15.426 1.00 84.81 193 LEU A C 1
ATOM 1577 O O . LEU A 1 193 ? -2.446 -3.768 14.598 1.00 84.81 193 LEU A O 1
ATOM 1581 N N . LEU A 1 194 ? -4.315 -2.888 15.490 1.00 86.62 194 LEU A N 1
ATOM 1582 C CA . LEU A 1 194 ? -4.379 -1.737 14.585 1.00 86.62 194 LEU A CA 1
ATOM 1583 C C . LEU A 1 194 ? -3.130 -0.856 14.693 1.00 86.62 194 LEU A C 1
ATOM 1585 O O . LEU A 1 194 ? -2.611 -0.388 13.682 1.00 86.62 194 LEU A O 1
ATOM 1589 N N . ASN A 1 195 ? -2.600 -0.659 15.902 1.00 87.69 195 ASN A N 1
ATOM 1590 C CA . ASN A 1 195 ? -1.380 0.120 16.099 1.00 87.69 195 ASN A CA 1
ATOM 1591 C C . ASN A 1 195 ? -0.146 -0.581 15.496 1.00 87.69 195 ASN A C 1
ATOM 1593 O O . ASN A 1 195 ? 0.674 0.055 14.832 1.00 87.69 195 ASN A O 1
ATOM 1597 N N . GLN A 1 196 ? -0.040 -1.908 15.635 1.00 85.75 196 GLN A N 1
ATOM 1598 C CA . GLN A 1 196 ? 1.003 -2.687 14.956 1.00 85.75 196 GLN A CA 1
ATOM 1599 C C . GLN A 1 196 ? 0.887 -2.594 13.429 1.00 85.75 196 GLN A C 1
ATOM 1601 O O . GLN A 1 196 ? 1.899 -2.421 12.748 1.00 85.75 196 GLN A O 1
ATOM 1606 N N . GLN A 1 197 ? -0.331 -2.662 12.887 1.00 85.94 197 GLN A N 1
ATOM 1607 C CA . GLN A 1 197 ? -0.573 -2.510 11.453 1.00 85.94 197 GLN A CA 1
ATOM 1608 C C . GLN A 1 197 ? -0.208 -1.102 10.960 1.00 85.94 197 GLN A C 1
ATOM 1610 O O . GLN A 1 197 ? 0.477 -0.973 9.947 1.00 85.94 197 GLN A O 1
ATOM 1615 N N . ASN A 1 198 ? -0.582 -0.051 11.696 1.00 83.75 198 ASN A N 1
ATOM 1616 C CA . ASN A 1 198 ? -0.196 1.328 11.383 1.00 83.75 198 ASN A CA 1
ATOM 1617 C C . ASN A 1 198 ? 1.323 1.516 11.386 1.00 83.75 198 ASN A C 1
ATOM 1619 O O . ASN A 1 198 ? 1.858 2.209 10.517 1.00 83.75 198 ASN A O 1
ATOM 1623 N N . LYS A 1 199 ? 2.032 0.878 12.324 1.00 87.00 199 LYS A N 1
ATOM 1624 C CA . LYS A 1 199 ? 3.496 0.901 12.358 1.00 87.00 199 LYS A CA 1
ATOM 1625 C C . LYS A 1 199 ? 4.094 0.256 11.104 1.00 87.00 199 LYS A C 1
ATOM 1627 O O . LYS A 1 199 ? 4.892 0.900 10.433 1.00 87.00 199 LYS A O 1
ATOM 1632 N N . ARG A 1 200 ? 3.630 -0.942 10.726 1.00 85.44 200 ARG A N 1
ATOM 1633 C CA . ARG A 1 200 ? 4.064 -1.624 9.489 1.00 85.44 200 ARG A CA 1
ATOM 1634 C C . ARG A 1 200 ? 3.814 -0.773 8.243 1.00 85.44 200 ARG A C 1
ATOM 1636 O O . ARG A 1 200 ? 4.725 -0.562 7.455 1.00 85.44 200 ARG A O 1
ATOM 1643 N N . LEU A 1 201 ? 2.614 -0.205 8.106 1.00 84.69 201 LEU A N 1
ATOM 1644 C CA . LEU A 1 201 ? 2.278 0.669 6.976 1.00 84.69 201 LEU A CA 1
ATOM 1645 C C . LEU A 1 201 ? 3.145 1.935 6.930 1.00 84.69 201 LEU A C 1
ATOM 1647 O O . LEU A 1 201 ? 3.456 2.441 5.851 1.00 84.69 201 LEU A O 1
ATOM 1651 N N . THR A 1 202 ? 3.542 2.460 8.089 1.00 86.44 202 THR A N 1
ATOM 1652 C CA . THR A 1 202 ? 4.457 3.604 8.173 1.00 86.44 202 THR A CA 1
ATOM 1653 C C . THR A 1 202 ? 5.855 3.218 7.684 1.00 86.44 202 THR A C 1
ATOM 1655 O O . THR A 1 202 ? 6.437 3.941 6.870 1.00 86.44 202 THR A O 1
ATOM 1658 N N . ASP A 1 203 ? 6.363 2.059 8.101 1.00 85.31 203 ASP A N 1
ATOM 1659 C CA . ASP A 1 203 ? 7.660 1.528 7.671 1.00 85.31 203 ASP A CA 1
ATOM 1660 C C . ASP A 1 203 ? 7.675 1.233 6.153 1.00 85.31 203 ASP A C 1
ATOM 1662 O O . ASP A 1 203 ? 8.602 1.639 5.442 1.00 85.31 203 ASP A O 1
ATOM 1666 N N . ASP A 1 204 ? 6.597 0.662 5.611 1.00 82.00 204 ASP A N 1
ATOM 1667 C CA . ASP A 1 204 ? 6.434 0.436 4.168 1.00 82.00 204 ASP A CA 1
ATOM 1668 C C . ASP A 1 204 ? 6.407 1.755 3.382 1.00 82.00 204 ASP A C 1
ATOM 1670 O O . ASP A 1 204 ? 7.074 1.903 2.352 1.00 82.00 204 ASP A O 1
ATOM 1674 N N . ASN A 1 205 ? 5.683 2.759 3.885 1.00 84.81 205 ASN A N 1
ATOM 1675 C CA . ASN A 1 205 ? 5.597 4.073 3.250 1.00 84.81 205 ASN A CA 1
ATOM 1676 C C . ASN A 1 205 ? 6.960 4.790 3.244 1.00 84.81 205 ASN A C 1
ATOM 1678 O O . ASN A 1 205 ? 7.359 5.372 2.232 1.00 84.81 205 ASN A O 1
ATOM 1682 N N . THR A 1 206 ? 7.719 4.728 4.342 1.00 87.75 206 THR A N 1
ATOM 1683 C CA . THR A 1 206 ? 9.070 5.319 4.401 1.00 87.75 206 THR A CA 1
ATOM 1684 C C . THR A 1 206 ? 10.042 4.615 3.453 1.00 87.75 206 THR A C 1
ATOM 1686 O O . THR A 1 206 ? 10.791 5.281 2.728 1.00 87.75 206 THR A O 1
ATOM 1689 N N . THR A 1 207 ? 9.980 3.286 3.369 1.00 84.69 207 THR A N 1
ATOM 1690 C CA . THR A 1 207 ? 10.789 2.489 2.438 1.00 84.69 207 THR A CA 1
ATOM 1691 C C . THR A 1 207 ? 10.440 2.820 0.985 1.00 84.69 207 THR A C 1
ATOM 1693 O O . THR A 1 207 ? 11.330 3.106 0.178 1.00 84.69 207 THR A O 1
ATOM 1696 N N . SER A 1 208 ? 9.146 2.886 0.658 1.00 87.38 208 SER A N 1
ATOM 1697 C CA . SER A 1 208 ? 8.643 3.250 -0.672 1.00 87.38 208 SER A CA 1
ATOM 1698 C C . SER A 1 208 ? 9.077 4.657 -1.101 1.00 87.38 208 SER A C 1
ATOM 1700 O O . SER A 1 208 ? 9.603 4.842 -2.205 1.00 87.38 208 SER A O 1
ATOM 1702 N N . LYS A 1 209 ? 8.974 5.650 -0.206 1.00 85.12 209 LYS A N 1
ATOM 1703 C CA . LYS A 1 209 ? 9.471 7.017 -0.449 1.00 85.12 209 LYS A CA 1
ATOM 1704 C C . LYS A 1 209 ? 10.974 7.036 -0.717 1.00 85.12 209 LYS A C 1
ATOM 1706 O O . LYS A 1 209 ? 11.430 7.705 -1.645 1.00 85.12 209 LYS A O 1
ATOM 1711 N N . THR A 1 210 ? 11.742 6.273 0.057 1.00 90.31 210 THR A N 1
ATOM 1712 C CA . THR A 1 210 ? 13.201 6.198 -0.091 1.00 90.31 210 THR A CA 1
ATOM 1713 C C . THR A 1 210 ? 13.595 5.559 -1.428 1.00 90.31 210 THR A C 1
ATOM 1715 O O . THR A 1 210 ? 14.482 6.064 -2.121 1.00 90.31 210 THR A O 1
ATOM 1718 N N . ASN A 1 211 ? 12.906 4.491 -1.839 1.00 82.31 211 ASN A N 1
ATOM 1719 C CA . ASN A 1 211 ? 13.115 3.834 -3.132 1.00 82.31 211 ASN A CA 1
ATOM 1720 C C . ASN A 1 211 ? 12.728 4.737 -4.308 1.00 82.31 211 ASN A C 1
ATOM 1722 O O . ASN A 1 211 ? 13.498 4.857 -5.263 1.00 82.31 211 ASN A O 1
ATOM 1726 N N . THR A 1 212 ? 11.597 5.437 -4.208 1.00 83.12 212 THR A N 1
ATOM 1727 C CA . THR A 1 212 ? 11.153 6.406 -5.221 1.00 83.12 212 THR A CA 1
ATOM 1728 C C . THR A 1 212 ? 12.176 7.529 -5.389 1.00 83.12 212 THR A C 1
ATOM 1730 O O . THR A 1 212 ? 12.565 7.854 -6.509 1.00 83.12 212 THR A O 1
ATOM 1733 N N . LEU A 1 213 ? 12.707 8.065 -4.285 1.00 87.19 213 LEU A N 1
ATOM 1734 C CA . LEU A 1 213 ? 13.742 9.098 -4.322 1.00 87.19 213 LEU A CA 1
ATOM 1735 C C . LEU A 1 213 ? 15.045 8.602 -4.973 1.00 87.19 213 LEU A C 1
ATOM 1737 O O . LEU A 1 213 ? 15.674 9.336 -5.736 1.00 87.19 213 LEU A O 1
ATOM 1741 N N . ARG A 1 214 ? 15.461 7.357 -4.701 1.00 91.38 214 ARG A N 1
ATOM 1742 C CA . ARG A 1 214 ? 16.628 6.745 -5.364 1.00 91.38 214 ARG A CA 1
ATOM 1743 C C . ARG A 1 214 ? 16.402 6.592 -6.865 1.00 91.38 214 ARG A C 1
ATOM 1745 O O . ARG A 1 214 ? 17.291 6.928 -7.644 1.00 91.38 214 ARG A O 1
ATOM 1752 N N . LEU A 1 215 ? 15.223 6.122 -7.267 1.00 83.62 215 LEU A N 1
ATOM 1753 C CA . LEU A 1 215 ? 14.870 5.943 -8.671 1.00 83.62 215 LEU A CA 1
ATOM 1754 C C . LEU A 1 215 ? 14.843 7.284 -9.414 1.00 83.62 215 LEU A C 1
ATOM 1756 O O . LEU A 1 215 ? 15.433 7.403 -10.486 1.00 83.62 215 LEU A O 1
ATOM 1760 N N . MET A 1 216 ? 14.255 8.312 -8.800 1.00 85.25 216 MET A N 1
ATOM 1761 C CA . MET A 1 216 ? 14.245 9.674 -9.332 1.00 85.25 216 MET A CA 1
ATOM 1762 C C . MET A 1 216 ? 15.668 10.207 -9.535 1.00 85.25 216 MET A C 1
ATOM 1764 O O . MET A 1 216 ? 15.983 10.693 -10.617 1.00 85.25 216 MET A O 1
ATOM 1768 N N . LYS A 1 217 ? 16.568 10.023 -8.557 1.00 92.25 217 LYS A N 1
ATOM 1769 C CA . LYS A 1 217 ? 17.988 10.400 -8.694 1.00 92.25 217 LYS A CA 1
ATOM 1770 C C . LYS A 1 217 ? 18.703 9.639 -9.813 1.00 92.25 217 LYS A C 1
ATOM 1772 O O . LYS A 1 217 ? 19.539 10.219 -10.503 1.00 92.25 217 LYS A O 1
ATOM 1777 N N . MET A 1 218 ? 18.397 8.354 -10.013 1.00 92.62 218 MET A N 1
ATOM 1778 C CA . MET A 1 218 ? 18.958 7.589 -11.133 1.00 92.62 218 MET A CA 1
ATOM 1779 C C . MET A 1 218 ? 18.473 8.114 -12.485 1.00 92.62 218 MET A C 1
ATOM 1781 O O . MET A 1 218 ? 19.282 8.231 -13.404 1.00 92.62 218 MET A O 1
ATOM 1785 N N . PHE A 1 219 ? 17.183 8.435 -12.618 1.00 90.19 219 PHE A N 1
ATOM 1786 C CA . PHE A 1 219 ? 16.649 9.023 -13.846 1.00 90.19 219 PHE A CA 1
ATOM 1787 C C . PHE A 1 219 ? 17.208 10.420 -14.101 1.00 90.19 219 PHE A C 1
ATOM 1789 O O . PHE A 1 219 ? 17.599 10.706 -15.226 1.00 90.19 219 PHE A O 1
ATOM 1796 N N . GLU A 1 220 ? 17.341 11.247 -13.065 1.00 88.69 220 GLU A N 1
ATOM 1797 C CA . GLU A 1 220 ? 17.962 12.567 -13.176 1.00 88.69 220 GLU A CA 1
ATOM 1798 C C . GLU A 1 220 ? 19.426 12.461 -13.629 1.00 88.69 220 GLU A C 1
ATOM 1800 O O . GLU A 1 220 ? 19.864 13.209 -14.501 1.00 88.69 220 GLU A O 1
ATOM 1805 N N . LYS A 1 221 ? 20.181 11.491 -13.093 1.00 95.50 221 LYS A N 1
ATOM 1806 C CA . LYS A 1 221 ? 21.547 11.212 -13.552 1.00 95.50 221 LYS A CA 1
ATOM 1807 C C . LYS A 1 221 ? 21.566 10.773 -15.019 1.00 95.50 221 LYS A C 1
ATOM 1809 O O . LYS A 1 221 ? 22.314 11.343 -15.801 1.00 95.50 221 LYS A O 1
ATOM 1814 N N . LYS A 1 222 ? 20.717 9.814 -15.407 1.00 93.31 222 LYS A N 1
ATOM 1815 C CA . LYS A 1 222 ? 20.624 9.346 -16.801 1.00 93.31 222 LYS A CA 1
ATOM 1816 C C . LYS A 1 222 ? 20.238 10.463 -17.771 1.00 93.31 222 LYS A C 1
ATOM 1818 O O . LYS A 1 222 ? 20.774 10.501 -18.871 1.00 93.31 222 LYS A O 1
ATOM 1823 N N . ALA A 1 223 ? 19.339 11.360 -17.368 1.00 87.88 223 ALA A N 1
ATOM 1824 C CA . ALA A 1 223 ? 18.961 12.522 -18.164 1.00 87.88 223 ALA A CA 1
ATOM 1825 C C . ALA A 1 223 ? 20.161 13.459 -18.371 1.00 87.88 223 ALA A C 1
ATOM 1827 O O . ALA A 1 223 ? 20.468 13.809 -19.505 1.00 87.88 223 ALA A O 1
ATOM 1828 N N . LYS A 1 224 ? 20.912 13.767 -17.304 1.00 96.50 224 LYS A N 1
ATOM 1829 C CA . LYS A 1 224 ? 22.137 14.581 -17.395 1.00 96.50 224 LYS A CA 1
ATOM 1830 C C . LYS A 1 224 ? 23.209 13.941 -18.282 1.00 96.50 224 LYS A C 1
ATOM 1832 O O . LYS A 1 224 ? 23.838 14.647 -19.067 1.00 96.50 224 LYS A O 1
ATOM 1837 N N . ASP A 1 225 ? 23.402 12.627 -18.181 1.00 93.12 225 ASP A N 1
ATOM 1838 C CA . ASP A 1 225 ? 24.362 11.891 -19.014 1.00 93.12 225 ASP A CA 1
ATOM 1839 C C . ASP A 1 225 ? 23.938 11.911 -20.499 1.00 93.12 225 ASP A C 1
ATOM 1841 O O . ASP A 1 225 ? 24.770 12.104 -21.387 1.00 93.12 225 ASP A O 1
ATOM 1845 N N . ALA A 1 226 ? 22.637 11.772 -20.783 1.00 90.62 226 ALA A N 1
ATOM 1846 C CA . ALA A 1 226 ? 22.092 11.876 -22.137 1.00 90.62 226 ALA A CA 1
ATOM 1847 C C . ALA A 1 226 ? 22.234 13.295 -22.714 1.00 90.62 226 ALA A C 1
ATOM 1849 O O . ALA A 1 226 ? 22.648 13.440 -23.864 1.00 90.62 226 ALA A O 1
ATOM 1850 N N . ASP A 1 227 ? 21.971 14.331 -21.915 1.00 92.12 227 ASP A N 1
ATOM 1851 C CA . ASP A 1 227 ? 22.165 15.730 -22.311 1.00 92.12 227 ASP A CA 1
ATOM 1852 C C . ASP A 1 227 ? 23.637 16.039 -22.613 1.00 92.12 227 ASP A C 1
ATOM 1854 O O . ASP A 1 227 ? 23.946 16.755 -23.568 1.00 92.12 227 ASP A O 1
ATOM 1858 N N . ALA A 1 228 ? 24.563 15.500 -21.814 1.00 96.25 228 ALA A N 1
ATOM 1859 C CA . ALA A 1 228 ? 25.996 15.640 -22.059 1.00 96.25 228 ALA A CA 1
ATOM 1860 C C . ALA A 1 228 ? 26.396 14.995 -23.394 1.00 96.25 228 ALA A C 1
ATOM 1862 O O . ALA A 1 228 ? 27.068 15.634 -24.206 1.00 96.25 228 ALA A O 1
ATOM 1863 N N . LYS A 1 229 ? 25.911 13.776 -23.660 1.00 96.56 229 LYS A N 1
ATOM 1864 C CA . LYS A 1 229 ? 26.149 13.072 -24.926 1.00 96.56 229 LYS A CA 1
ATOM 1865 C C . LYS A 1 229 ? 25.550 13.808 -26.127 1.00 96.56 229 LYS A C 1
ATOM 1867 O O . LYS A 1 229 ? 26.184 13.898 -27.173 1.00 96.56 229 LYS A O 1
ATOM 1872 N N . LEU A 1 230 ? 24.350 14.372 -25.984 1.00 94.19 230 LEU A N 1
ATOM 1873 C CA . LEU A 1 230 ? 23.714 15.165 -27.036 1.00 94.19 230 LEU A CA 1
ATOM 1874 C C . LEU A 1 230 ? 24.553 16.403 -27.373 1.00 94.19 230 LEU A C 1
ATOM 1876 O O . LEU A 1 230 ? 24.769 16.697 -28.548 1.00 94.19 230 LEU A O 1
ATOM 1880 N N . LYS A 1 231 ? 25.079 17.100 -26.359 1.00 96.94 231 LYS A N 1
ATOM 1881 C CA . LYS A 1 231 ? 25.984 18.243 -26.563 1.00 96.94 231 LYS A CA 1
ATOM 1882 C C . LYS A 1 231 ? 27.266 17.841 -27.291 1.00 96.94 231 LYS A C 1
ATOM 1884 O O . LYS A 1 231 ? 27.705 18.576 -28.171 1.00 96.94 231 LYS A O 1
ATOM 1889 N N . GLU A 1 232 ? 27.849 16.695 -26.954 1.00 96.25 232 GLU A N 1
ATOM 1890 C CA . GLU A 1 232 ? 29.028 16.157 -27.641 1.00 96.25 232 GLU A CA 1
ATOM 1891 C C . GLU A 1 232 ? 28.735 15.865 -29.119 1.00 96.25 232 GLU A C 1
ATOM 1893 O O . GLU A 1 232 ? 29.424 16.389 -29.994 1.00 96.25 232 GLU A O 1
ATOM 1898 N N . MET A 1 233 ? 27.646 15.147 -29.411 1.00 95.44 233 MET A N 1
ATOM 1899 C CA . MET A 1 233 ? 27.221 14.869 -30.788 1.00 95.44 233 MET A CA 1
ATOM 1900 C C . MET A 1 233 ? 26.930 16.151 -31.580 1.00 95.44 233 MET A C 1
ATOM 1902 O O . MET A 1 233 ? 27.276 16.250 -32.756 1.00 95.44 233 MET A O 1
ATOM 1906 N N . GLN A 1 234 ? 26.335 17.167 -30.948 1.00 95.69 234 GLN A N 1
ATOM 1907 C CA . GLN A 1 234 ? 26.097 18.461 -31.589 1.00 95.69 234 GLN A CA 1
ATOM 1908 C C . GLN A 1 234 ? 27.412 19.180 -31.931 1.00 95.69 234 GLN A C 1
ATOM 1910 O O . GLN A 1 234 ? 27.522 19.806 -32.987 1.00 95.69 234 GLN A O 1
ATOM 1915 N N . LEU A 1 235 ? 28.424 19.091 -31.061 1.00 97.94 235 LEU A N 1
ATOM 1916 C CA . LEU A 1 235 ? 29.755 19.641 -31.330 1.00 97.94 235 LEU A CA 1
ATOM 1917 C C . LEU A 1 235 ? 30.436 18.918 -32.496 1.00 97.94 235 LEU A C 1
ATOM 1919 O O . LEU A 1 235 ? 31.042 19.575 -33.343 1.00 97.94 235 LEU A O 1
ATOM 1923 N N . GLU A 1 236 ? 30.332 17.592 -32.566 1.00 96.38 236 GLU A N 1
ATOM 1924 C CA . GLU A 1 236 ? 30.858 16.801 -33.684 1.00 96.38 236 GLU A CA 1
ATOM 1925 C C . GLU A 1 236 ? 30.158 17.130 -35.002 1.00 96.38 236 GLU A C 1
ATOM 1927 O O . GLU A 1 236 ? 30.829 17.373 -36.007 1.00 96.38 236 GLU A O 1
ATOM 1932 N N . LEU A 1 237 ? 28.828 17.242 -34.988 1.00 96.44 237 LEU A N 1
ATOM 1933 C CA . LEU A 1 237 ? 28.046 17.655 -36.150 1.00 96.44 237 LEU A CA 1
ATOM 1934 C C . LEU A 1 237 ? 28.486 19.035 -36.652 1.00 96.44 237 LEU A C 1
ATOM 1936 O O . LEU A 1 237 ? 28.713 19.215 -37.847 1.00 96.44 237 LEU A O 1
ATOM 1940 N N . ASN A 1 238 ? 28.675 19.997 -35.746 1.00 97.81 238 ASN A N 1
ATOM 1941 C CA . ASN A 1 238 ? 29.150 21.333 -36.104 1.00 97.81 238 ASN A CA 1
ATOM 1942 C C . ASN A 1 238 ? 30.558 21.293 -36.725 1.00 97.81 238 ASN A C 1
ATOM 1944 O O . ASN A 1 238 ? 30.809 21.983 -37.714 1.00 97.81 238 ASN A O 1
ATOM 1948 N N . LYS A 1 239 ? 31.474 20.471 -36.191 1.00 97.88 239 LYS A N 1
ATOM 1949 C CA . LYS A 1 239 ? 32.814 20.273 -36.776 1.00 97.88 239 LYS A CA 1
ATOM 1950 C C . LYS A 1 239 ? 32.728 19.671 -38.179 1.00 97.88 239 LYS A C 1
ATOM 1952 O O . LYS A 1 239 ? 33.385 20.171 -39.091 1.00 97.88 239 LYS A O 1
ATOM 1957 N N . ALA A 1 240 ? 31.898 18.644 -38.367 1.00 96.25 240 ALA A N 1
ATOM 1958 C CA . ALA A 1 240 ? 31.689 18.004 -39.663 1.00 96.25 240 ALA A CA 1
ATOM 1959 C C . ALA A 1 240 ? 31.097 18.982 -40.691 1.00 96.25 240 ALA A C 1
ATOM 1961 O O . ALA A 1 240 ? 31.592 19.075 -41.813 1.00 96.25 240 ALA A O 1
ATOM 1962 N N . GLN A 1 241 ? 30.106 19.786 -40.294 1.00 96.56 241 GLN A N 1
ATOM 1963 C CA . GLN A 1 241 ? 29.528 20.832 -41.143 1.00 96.56 241 GLN A CA 1
ATOM 1964 C C . GLN A 1 241 ? 30.555 21.906 -41.526 1.00 96.56 241 GLN A C 1
ATOM 1966 O O . GLN A 1 241 ? 30.601 22.327 -42.681 1.00 96.56 241 GLN A O 1
ATOM 1971 N N . GLN A 1 242 ? 31.400 22.350 -40.589 1.00 97.69 242 GLN A N 1
ATOM 1972 C CA . GLN A 1 242 ? 32.478 23.298 -40.891 1.00 97.69 242 GLN A CA 1
ATOM 1973 C C . GLN A 1 242 ? 33.493 22.711 -41.875 1.00 97.69 242 GLN A C 1
ATOM 1975 O O . GLN A 1 242 ? 33.922 23.403 -42.798 1.00 97.69 242 GLN A O 1
ATOM 1980 N N . LEU A 1 243 ? 33.862 21.441 -41.701 1.00 97.06 243 LEU A N 1
ATOM 1981 C CA . LEU A 1 243 ? 34.777 20.749 -42.601 1.00 97.06 243 LEU A CA 1
ATOM 1982 C C . LEU A 1 243 ? 34.177 20.608 -44.009 1.00 97.06 243 LEU A C 1
ATOM 1984 O O . LEU A 1 243 ? 34.847 20.924 -44.989 1.00 97.06 243 LEU A O 1
ATOM 1988 N N . ALA A 1 244 ? 32.899 20.234 -44.112 1.00 95.69 244 ALA A N 1
ATOM 1989 C CA . ALA A 1 244 ? 32.179 20.166 -45.382 1.00 95.69 244 ALA A CA 1
ATOM 1990 C C . ALA A 1 244 ? 32.147 21.526 -46.100 1.00 95.69 244 ALA A C 1
ATOM 1992 O O . ALA A 1 244 ? 32.421 21.596 -47.296 1.00 95.69 244 ALA A O 1
ATOM 1993 N N . ARG A 1 245 ? 31.903 22.626 -45.369 1.00 97.50 245 ARG A N 1
ATOM 1994 C CA . ARG A 1 245 ? 31.972 23.989 -45.930 1.00 97.50 245 ARG A CA 1
ATOM 1995 C C . ARG A 1 245 ? 33.366 24.325 -46.465 1.00 97.50 245 ARG A C 1
ATOM 1997 O O . ARG A 1 245 ? 33.462 24.911 -47.537 1.00 97.50 245 ARG A O 1
ATOM 2004 N N . LYS A 1 246 ? 34.437 23.935 -45.763 1.00 97.00 246 LYS A N 1
ATOM 2005 C CA . LYS A 1 246 ? 35.820 24.133 -46.237 1.00 97.00 246 LYS A CA 1
ATOM 2006 C C . LYS A 1 246 ? 36.107 23.346 -47.514 1.00 97.00 246 LYS A C 1
ATOM 2008 O O . LYS A 1 246 ? 36.688 23.902 -48.439 1.00 97.00 246 LYS A O 1
ATOM 2013 N N . TYR A 1 247 ? 35.684 22.083 -47.586 1.00 96.50 247 TYR A N 1
ATOM 2014 C CA . TYR A 1 247 ? 35.837 21.283 -48.804 1.00 96.50 247 TYR A CA 1
ATOM 2015 C C . TYR A 1 247 ? 35.059 21.872 -49.979 1.00 96.50 247 TYR A C 1
ATOM 2017 O O . TYR A 1 247 ? 35.593 21.929 -51.081 1.00 96.50 247 TYR A O 1
ATOM 2025 N N . HIS A 1 248 ? 33.843 22.366 -49.743 1.00 94.56 248 HIS A N 1
ATOM 2026 C CA . HIS A 1 248 ? 33.057 23.040 -50.773 1.00 94.56 248 HIS A CA 1
ATOM 2027 C C . HIS A 1 248 ? 33.755 24.309 -51.288 1.00 94.56 248 HIS A C 1
ATOM 2029 O O . HIS A 1 248 ? 33.903 24.480 -52.491 1.00 94.56 248 HIS A O 1
ATOM 2035 N N . GLN A 1 249 ? 34.293 25.141 -50.389 1.00 95.38 249 GLN A N 1
ATOM 2036 C CA . GLN A 1 249 ? 35.079 26.321 -50.770 1.00 95.38 249 GLN A CA 1
ATOM 2037 C C . GLN A 1 249 ? 36.335 25.961 -51.576 1.00 95.38 249 GLN A C 1
ATOM 2039 O O . GLN A 1 249 ? 36.625 26.610 -52.577 1.00 95.38 249 GLN A O 1
ATOM 2044 N N . MET A 1 250 ? 37.075 24.927 -51.159 1.00 92.94 250 MET A N 1
ATOM 2045 C CA . MET A 1 250 ? 38.240 24.427 -51.899 1.00 92.94 250 MET A CA 1
ATOM 2046 C C . MET A 1 250 ? 37.848 23.953 -53.300 1.00 92.94 250 MET A C 1
ATOM 2048 O O . MET A 1 250 ? 38.498 24.323 -54.272 1.00 92.94 250 MET A O 1
ATOM 2052 N N . TYR A 1 251 ? 36.756 23.195 -53.405 1.00 91.81 251 TYR A N 1
ATOM 2053 C CA . TYR A 1 251 ? 36.213 22.735 -54.678 1.00 91.81 251 TYR A CA 1
ATOM 2054 C C . TYR A 1 251 ? 35.834 23.904 -55.596 1.00 91.81 251 TYR A C 1
ATOM 2056 O O . TYR A 1 251 ? 36.219 23.912 -56.763 1.00 91.81 251 TYR A O 1
ATOM 2064 N N . ASP A 1 252 ? 35.153 24.927 -55.076 1.00 90.31 252 ASP A N 1
ATOM 2065 C CA . ASP A 1 252 ? 34.787 26.115 -55.852 1.00 90.31 252 ASP A CA 1
ATOM 2066 C C . ASP A 1 252 ? 36.016 26.908 -56.322 1.00 90.31 252 ASP A C 1
ATOM 2068 O O . ASP A 1 252 ? 36.032 27.422 -57.444 1.00 90.31 252 ASP A O 1
ATOM 2072 N N . MET A 1 253 ? 37.064 26.999 -55.494 1.00 90.62 253 MET A N 1
ATOM 2073 C CA . MET A 1 253 ? 38.335 27.611 -55.893 1.00 90.62 253 MET A CA 1
ATOM 2074 C C . MET A 1 253 ? 39.027 26.813 -57.001 1.00 90.62 253 MET A C 1
ATOM 2076 O O . MET A 1 253 ? 39.470 27.411 -57.979 1.00 90.62 253 MET A O 1
ATOM 2080 N N . GLU A 1 254 ? 39.088 25.484 -56.886 1.00 87.25 254 GLU A N 1
ATOM 2081 C CA . GLU A 1 254 ? 39.652 24.592 -57.910 1.00 87.25 254 GLU A CA 1
ATOM 2082 C C . GLU A 1 254 ? 38.872 24.713 -59.230 1.00 87.25 254 GLU A C 1
ATOM 2084 O O . GLU A 1 254 ? 39.457 24.847 -60.305 1.00 87.25 254 GLU A O 1
ATOM 2089 N N . ARG A 1 255 ? 37.535 24.765 -59.140 1.00 87.25 255 ARG A N 1
ATOM 2090 C CA . ARG A 1 255 ? 36.624 24.954 -60.275 1.00 87.25 255 ARG A CA 1
ATOM 2091 C C . ARG A 1 255 ? 36.891 26.273 -60.999 1.00 87.25 255 ARG A C 1
ATOM 2093 O O . ARG A 1 255 ? 36.979 26.287 -62.224 1.00 87.25 255 ARG A O 1
ATOM 2100 N N . ARG A 1 256 ? 37.055 27.375 -60.254 1.00 84.69 256 ARG A N 1
ATOM 2101 C CA . ARG A 1 256 ? 37.401 28.695 -60.815 1.00 84.69 256 ARG A CA 1
ATOM 2102 C C . ARG A 1 256 ? 38.811 28.717 -61.405 1.00 84.69 256 ARG A C 1
ATOM 2104 O O . ARG A 1 256 ? 39.011 29.312 -62.457 1.00 84.69 256 ARG A O 1
ATOM 2111 N N . ARG A 1 257 ? 39.776 28.056 -60.756 1.00 85.06 257 ARG A N 1
ATOM 2112 C CA . ARG A 1 257 ? 41.175 27.979 -61.208 1.00 85.06 257 ARG A CA 1
ATOM 2113 C C . ARG A 1 257 ? 41.323 27.210 -62.522 1.00 85.06 257 ARG A C 1
ATOM 2115 O O . ARG A 1 257 ? 42.109 27.624 -63.365 1.00 85.06 257 ARG A O 1
ATOM 2122 N N . ASN A 1 258 ? 40.557 26.137 -62.709 1.00 78.88 258 ASN A N 1
ATOM 2123 C CA . ASN A 1 258 ? 40.597 25.321 -63.925 1.00 78.88 258 ASN A CA 1
ATOM 2124 C C . ASN A 1 258 ? 39.742 25.880 -65.075 1.00 78.88 258 ASN A C 1
ATOM 2126 O O . ASN A 1 258 ? 39.647 25.241 -66.120 1.00 78.88 258 ASN A O 1
ATOM 2130 N N . GLY A 1 259 ? 39.131 27.060 -64.908 1.00 60.53 259 GLY A N 1
ATOM 2131 C CA . GLY A 1 259 ? 38.466 27.780 -65.995 1.00 60.53 259 GLY A CA 1
ATOM 2132 C C . GLY A 1 259 ? 37.289 27.038 -66.633 1.00 60.53 259 GLY A C 1
ATOM 2133 O O . GLY A 1 259 ? 36.981 27.300 -67.792 1.00 60.53 259 GLY A O 1
ATOM 2134 N N . LEU A 1 260 ? 36.637 26.114 -65.916 1.00 54.44 260 LEU A N 1
ATOM 2135 C CA . LEU A 1 260 ? 35.483 25.393 -66.454 1.00 54.44 260 LEU A CA 1
ATOM 2136 C C . LEU A 1 260 ? 34.270 26.347 -66.501 1.00 54.44 260 LEU A C 1
ATOM 2138 O O . LEU A 1 260 ? 33.838 26.801 -65.435 1.00 54.44 260 LEU A O 1
ATOM 2142 N N . PRO A 1 261 ? 33.716 26.679 -67.685 1.00 51.41 261 PRO A N 1
ATOM 2143 C CA . PRO A 1 261 ? 32.599 27.606 -67.784 1.00 51.41 261 PRO A CA 1
ATOM 2144 C C . PRO A 1 261 ? 31.337 26.991 -67.183 1.00 51.41 261 PRO A C 1
ATOM 2146 O O . PRO A 1 261 ? 30.992 25.834 -67.420 1.00 51.41 261 PRO A O 1
ATOM 2149 N N . GLU A 1 262 ? 30.641 27.796 -66.396 1.00 56.50 262 GLU A N 1
ATOM 2150 C CA . GLU A 1 262 ? 29.377 27.464 -65.761 1.00 56.50 262 GLU A CA 1
ATOM 2151 C C . GLU A 1 262 ? 28.262 27.526 -66.815 1.00 56.50 262 GLU A C 1
ATOM 2153 O O . GLU A 1 262 ? 27.817 28.606 -67.188 1.00 56.50 262 GLU A O 1
ATOM 2158 N N . GLY A 1 263 ? 27.836 26.372 -67.339 1.00 53.84 263 GLY A N 1
ATOM 2159 C CA . GLY A 1 263 ? 26.647 26.309 -68.189 1.00 53.84 263 GLY A CA 1
ATOM 2160 C C . GLY A 1 263 ? 26.627 25.161 -69.188 1.00 53.84 263 GLY A C 1
ATOM 2161 O O . GLY A 1 263 ? 27.112 25.307 -70.302 1.00 53.84 263 GLY A O 1
ATOM 2162 N N . THR A 1 264 ? 26.029 24.035 -68.797 1.00 42.97 264 THR A N 1
ATOM 2163 C CA . THR A 1 264 ? 25.156 23.183 -69.637 1.00 42.97 264 THR A CA 1
ATOM 2164 C C . THR A 1 264 ? 24.655 22.016 -68.783 1.00 42.97 264 THR A C 1
ATOM 2166 O O . THR A 1 264 ? 25.137 20.891 -68.854 1.00 42.97 264 THR A O 1
ATOM 2169 N N . TYR A 1 265 ? 23.672 22.295 -67.927 1.00 48.28 265 TYR A N 1
ATOM 2170 C CA . TYR A 1 265 ? 22.786 21.247 -67.427 1.00 48.28 265 TYR A CA 1
ATOM 2171 C C . TYR A 1 265 ? 21.723 21.007 -68.504 1.00 48.28 265 TYR A C 1
ATOM 2173 O O . TYR A 1 265 ? 20.683 21.658 -68.500 1.00 48.28 265 TYR A O 1
ATOM 2181 N N . SER A 1 266 ? 22.009 20.112 -69.451 1.00 41.66 266 SER A N 1
ATOM 2182 C CA . SER A 1 266 ? 20.973 19.524 -70.300 1.00 41.66 266 SER A CA 1
ATOM 2183 C C . SER A 1 266 ? 20.386 18.317 -69.579 1.00 41.66 266 SER A C 1
ATOM 2185 O O . SER A 1 266 ? 21.046 17.296 -69.392 1.00 41.66 266 SER A O 1
ATOM 2187 N N . THR A 1 267 ? 19.139 18.465 -69.152 1.00 52.31 267 THR A N 1
ATOM 2188 C CA . THR A 1 267 ? 18.217 17.394 -68.768 1.00 52.31 267 THR A CA 1
ATOM 2189 C C . THR A 1 267 ? 18.081 16.410 -69.939 1.00 52.31 267 THR A C 1
ATOM 2191 O O . THR A 1 267 ? 17.750 16.869 -71.032 1.00 52.31 267 THR A O 1
ATOM 2194 N N . PRO A 1 268 ? 18.315 15.091 -69.786 1.00 47.50 268 PRO A N 1
ATOM 2195 C CA . PRO A 1 268 ? 17.984 14.151 -70.844 1.00 47.50 268 PRO A CA 1
ATOM 2196 C C . PRO A 1 268 ? 16.518 13.724 -70.713 1.00 47.50 268 PRO A C 1
ATOM 2198 O O . PRO A 1 268 ? 16.117 13.060 -69.756 1.00 47.50 268 PRO A O 1
ATOM 2201 N N . GLU A 1 269 ? 15.734 14.149 -71.698 1.00 43.12 269 GLU A N 1
ATOM 2202 C CA . GLU A 1 269 ? 14.462 13.553 -72.106 1.00 43.12 269 GLU A CA 1
ATOM 2203 C C . GLU A 1 269 ? 14.667 12.083 -72.536 1.00 43.12 269 GLU A C 1
ATOM 2205 O O . GLU A 1 269 ? 15.744 11.746 -73.043 1.00 43.12 269 GLU A O 1
ATOM 2210 N N . PRO A 1 270 ? 13.673 11.189 -72.377 1.00 58.00 270 PRO A N 1
ATOM 2211 C CA . PRO A 1 270 ? 13.782 9.809 -72.818 1.00 58.00 270 PRO A CA 1
ATOM 2212 C C . PRO A 1 270 ? 13.076 9.619 -74.167 1.00 58.00 270 PRO A C 1
ATOM 2214 O O . PRO A 1 270 ? 11.886 9.332 -74.188 1.00 58.00 270 PRO A O 1
ATOM 2217 N N . GLU A 1 271 ? 13.800 9.684 -75.288 1.00 43.09 271 GLU A N 1
ATOM 2218 C CA . GLU A 1 271 ? 13.297 9.147 -76.561 1.00 43.09 271 GLU A CA 1
ATOM 2219 C C . GLU A 1 271 ? 14.359 8.353 -77.342 1.00 43.09 271 GLU A C 1
ATOM 2221 O O . GLU A 1 271 ? 15.404 8.846 -77.754 1.00 43.09 271 GLU A O 1
ATOM 2226 N N . SER A 1 272 ? 14.054 7.058 -77.473 1.00 50.84 272 SER A N 1
ATOM 2227 C CA . SER A 1 272 ? 14.127 6.225 -78.679 1.00 50.84 272 SER A CA 1
ATOM 2228 C C . SER A 1 272 ? 14.976 6.716 -79.866 1.00 50.84 272 SER A C 1
ATOM 2230 O O . SER A 1 272 ? 14.629 7.689 -80.524 1.00 50.84 272 SER A O 1
ATOM 2232 N N . GLY A 1 273 ? 15.953 5.895 -80.280 1.00 42.22 273 GLY A N 1
ATOM 2233 C CA . GLY A 1 273 ? 16.291 5.771 -81.706 1.00 42.22 273 GLY A CA 1
ATOM 2234 C C . GLY A 1 273 ? 17.773 5.702 -82.084 1.00 42.22 273 GLY A C 1
ATOM 2235 O O . GLY A 1 273 ? 18.364 6.699 -82.472 1.00 42.22 273 GLY A O 1
ATOM 2236 N N . THR A 1 274 ? 18.295 4.473 -82.173 1.00 49.34 274 THR A N 1
ATOM 2237 C CA . THR A 1 274 ? 19.352 3.993 -83.105 1.00 49.34 274 THR A CA 1
ATOM 2238 C C . THR A 1 274 ? 20.805 4.519 -83.030 1.00 49.34 274 THR A C 1
ATOM 2240 O O . THR A 1 274 ? 21.062 5.668 -82.683 1.00 49.34 274 THR A O 1
ATOM 2243 N N . PRO A 1 275 ? 21.801 3.664 -83.368 1.00 53.28 275 PRO A N 1
ATOM 2244 C CA . PRO A 1 275 ? 23.196 3.881 -83.016 1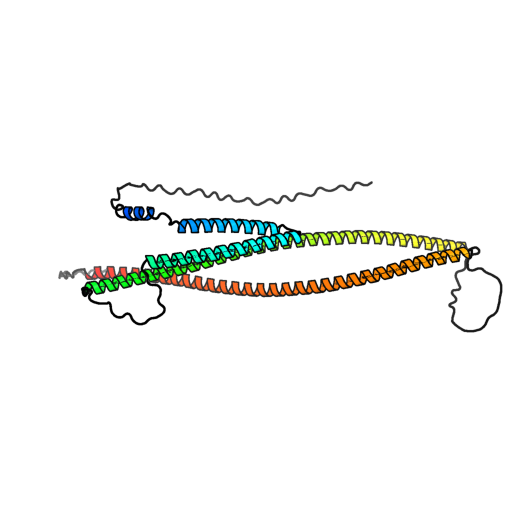.00 53.28 275 PRO A CA 1
ATOM 2245 C C . PRO A 1 275 ? 23.961 4.591 -84.138 1.00 53.28 275 PRO A C 1
ATOM 2247 O O . PRO A 1 275 ? 23.978 4.145 -85.285 1.00 53.28 275 PRO A O 1
ATOM 2250 N N . ARG A 1 276 ? 24.692 5.651 -83.791 1.00 43.09 276 ARG A N 1
ATOM 2251 C CA . ARG A 1 276 ? 25.786 6.164 -84.620 1.00 43.09 276 ARG A CA 1
ATOM 2252 C C . ARG A 1 276 ? 27.080 6.120 -83.827 1.00 43.09 276 ARG A C 1
ATOM 2254 O O . ARG A 1 276 ? 27.253 6.833 -82.845 1.00 43.09 276 ARG A O 1
ATOM 2261 N N . GLN A 1 277 ? 27.976 5.250 -84.284 1.00 48.97 277 GLN A N 1
ATOM 2262 C CA . GLN A 1 277 ? 29.385 5.263 -83.925 1.00 48.97 277 GLN A CA 1
ATOM 2263 C C . GLN A 1 277 ? 29.960 6.650 -84.221 1.00 48.97 277 GLN A C 1
ATOM 2265 O O . GLN A 1 277 ? 29.940 7.099 -85.366 1.00 48.97 277 GLN A O 1
ATOM 2270 N N . ASN A 1 278 ? 30.506 7.300 -83.198 1.00 39.94 278 ASN A N 1
ATOM 2271 C CA . ASN A 1 278 ? 31.499 8.341 -83.390 1.00 39.94 278 ASN A CA 1
ATOM 2272 C C . ASN A 1 278 ? 32.584 8.171 -82.324 1.00 39.94 278 ASN A C 1
ATOM 2274 O O . ASN A 1 278 ? 32.348 8.364 -81.132 1.00 39.94 278 ASN A O 1
ATOM 2278 N N . ASN A 1 279 ? 33.748 7.716 -82.778 1.00 46.09 279 ASN A N 1
ATOM 2279 C CA . ASN A 1 279 ? 34.933 7.516 -81.962 1.00 46.09 279 ASN A CA 1
ATOM 2280 C C . ASN A 1 279 ? 35.625 8.857 -81.699 1.00 46.09 279 ASN A C 1
ATOM 2282 O O . ASN A 1 279 ? 35.773 9.676 -82.600 1.00 46.09 279 ASN A O 1
ATOM 2286 N N . ASN A 1 280 ? 36.160 8.965 -80.482 1.00 41.81 280 ASN A N 1
ATOM 2287 C CA . ASN A 1 280 ? 37.194 9.897 -80.033 1.00 41.81 280 ASN A CA 1
ATOM 2288 C C . ASN A 1 280 ? 36.782 11.364 -79.836 1.00 41.81 280 ASN A C 1
ATOM 2290 O O . ASN A 1 280 ? 36.930 12.195 -80.726 1.00 41.81 280 ASN A O 1
ATOM 2294 N N . SER A 1 281 ? 36.510 11.736 -78.580 1.00 43.88 281 SER A N 1
ATOM 2295 C CA . SER A 1 281 ? 37.518 12.392 -77.714 1.00 43.88 281 SER A CA 1
ATOM 2296 C C . SER A 1 281 ? 36.846 13.178 -76.586 1.00 43.88 281 SER A C 1
ATOM 2298 O O . SER A 1 281 ? 36.380 14.292 -76.792 1.00 43.88 281 SER A O 1
ATOM 2300 N N . SER A 1 282 ? 36.821 12.620 -75.377 1.00 45.28 282 SER A N 1
ATOM 2301 C CA . SER A 1 282 ? 37.208 13.306 -74.129 1.00 45.28 282 SER A CA 1
ATOM 2302 C C . SER A 1 282 ? 36.752 12.462 -72.943 1.00 45.28 282 SER A C 1
ATOM 2304 O O . SER A 1 282 ? 35.578 12.322 -72.618 1.00 45.28 282 SER A O 1
ATOM 2306 N N . SER A 1 283 ? 37.747 11.832 -72.335 1.00 48.66 283 SER A N 1
ATOM 2307 C CA . SER A 1 283 ? 37.659 11.009 -71.140 1.00 48.66 283 SER A CA 1
ATOM 2308 C C . SER A 1 283 ? 37.104 11.832 -69.970 1.00 48.66 283 SER A C 1
ATOM 2310 O O . SER A 1 283 ? 37.857 12.488 -69.259 1.00 48.66 283 SER A O 1
ATOM 2312 N N . PHE A 1 284 ? 35.783 11.812 -69.776 1.00 50.69 284 PHE A N 1
ATOM 2313 C CA . PHE A 1 284 ? 35.106 12.450 -68.635 1.00 50.69 284 PHE A CA 1
ATOM 2314 C C . PHE A 1 284 ? 35.366 11.715 -67.306 1.00 50.69 284 PHE A C 1
ATOM 2316 O O . PHE A 1 284 ? 35.176 12.257 -66.221 1.00 50.69 284 PHE A O 1
ATOM 2323 N N . LEU A 1 285 ? 35.881 10.488 -67.378 1.00 51.81 285 LEU A N 1
ATOM 2324 C CA . LEU A 1 285 ? 36.548 9.836 -66.261 1.00 51.81 285 LEU A CA 1
ATOM 2325 C C . LEU A 1 285 ? 38.039 10.125 -66.410 1.00 51.81 285 LEU A C 1
ATOM 2327 O O . LEU A 1 285 ? 38.644 9.715 -67.399 1.00 51.81 285 LEU A O 1
ATOM 2331 N N . GLY A 1 286 ? 38.601 10.886 -65.471 1.00 44.28 286 GLY A N 1
ATOM 2332 C CA . GLY A 1 286 ? 40.001 11.301 -65.478 1.00 44.28 286 GLY A CA 1
ATOM 2333 C C . GLY A 1 286 ? 40.946 10.178 -65.913 1.00 44.28 286 GLY A C 1
ATOM 2334 O O . GLY A 1 286 ? 40.908 9.060 -65.395 1.00 44.28 286 GLY A O 1
ATOM 2335 N N . GLN A 1 287 ? 41.772 10.496 -66.904 1.00 53.62 287 GLN A N 1
ATOM 2336 C CA . GLN A 1 287 ? 42.843 9.659 -67.428 1.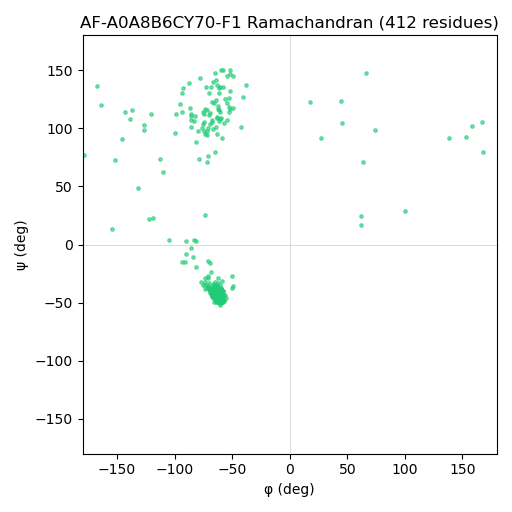00 53.62 287 GLN A CA 1
ATOM 2337 C C . GLN A 1 287 ? 43.692 9.135 -66.252 1.00 53.62 287 GLN A C 1
ATOM 2339 O O . GLN A 1 287 ? 44.306 9.927 -65.539 1.00 53.62 287 GLN A O 1
ATOM 2344 N N . ASN A 1 288 ? 43.706 7.806 -66.077 1.00 51.41 288 ASN A N 1
ATOM 2345 C CA . ASN A 1 288 ? 44.445 7.000 -65.083 1.00 51.41 288 ASN A CA 1
ATOM 2346 C C . ASN A 1 288 ? 43.704 6.493 -63.828 1.00 51.41 288 ASN A C 1
ATOM 2348 O O . ASN A 1 288 ? 44.365 6.193 -62.835 1.00 5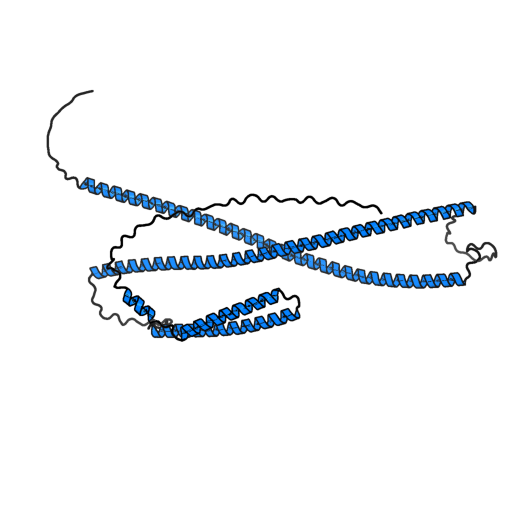1.41 288 ASN A O 1
ATOM 2352 N N . VAL A 1 289 ? 42.389 6.254 -63.856 1.00 57.47 289 VAL A N 1
ATOM 2353 C CA . VAL A 1 289 ? 41.835 5.207 -62.968 1.00 57.47 289 VAL A CA 1
ATOM 2354 C C . VAL A 1 289 ? 42.021 3.868 -63.677 1.00 57.47 289 VAL A C 1
ATOM 2356 O O . VAL A 1 289 ? 41.357 3.593 -64.678 1.00 57.47 289 VAL A O 1
ATOM 2359 N N . ARG A 1 290 ? 42.971 3.043 -63.220 1.00 79.88 290 ARG A N 1
ATOM 2360 C CA . ARG A 1 290 ? 43.169 1.710 -63.807 1.00 79.88 290 ARG A CA 1
ATOM 2361 C C . ARG A 1 290 ? 41.902 0.896 -63.544 1.00 79.88 290 ARG A C 1
ATOM 2363 O O . ARG A 1 290 ? 41.335 0.986 -62.461 1.00 79.88 290 ARG A O 1
ATOM 2370 N N . VAL A 1 291 ? 41.467 0.068 -64.494 1.00 82.00 291 VAL A N 1
ATOM 2371 C CA . VAL A 1 291 ? 40.292 -0.820 -64.327 1.00 82.00 291 VAL A CA 1
ATOM 2372 C C . VAL A 1 291 ? 40.371 -1.616 -63.011 1.00 82.00 291 VAL A C 1
ATOM 2374 O O . VAL A 1 291 ? 39.376 -1.759 -62.307 1.00 82.00 291 VAL A O 1
ATOM 2377 N N . ASN A 1 292 ? 41.581 -2.013 -62.605 1.00 83.31 292 ASN A N 1
ATOM 2378 C CA . ASN A 1 292 ? 41.850 -2.685 -61.330 1.00 83.31 292 ASN A CA 1
ATOM 2379 C C . ASN A 1 292 ? 41.518 -1.840 -60.081 1.00 83.31 292 ASN A C 1
ATOM 2381 O O . ASN A 1 292 ? 41.190 -2.399 -59.039 1.00 83.31 292 ASN A O 1
ATOM 2385 N N . ASP A 1 293 ? 41.593 -0.511 -60.148 1.00 87.00 293 ASP A N 1
ATOM 2386 C CA . ASP A 1 293 ? 41.214 0.379 -59.042 1.00 87.00 293 ASP A CA 1
ATOM 2387 C C . ASP A 1 293 ? 39.691 0.471 -58.905 1.00 87.00 293 ASP A C 1
ATOM 2389 O O . ASP A 1 293 ? 39.170 0.521 -57.792 1.00 87.00 293 ASP A O 1
ATOM 2393 N N . VAL A 1 294 ? 38.969 0.428 -60.031 1.00 88.00 294 VAL A N 1
ATOM 2394 C CA . VAL A 1 294 ? 37.499 0.364 -60.045 1.00 88.00 294 VAL A CA 1
ATOM 2395 C C . VAL A 1 294 ? 37.015 -0.965 -59.473 1.00 88.00 294 VAL A C 1
ATOM 2397 O O . VAL A 1 294 ? 36.097 -0.967 -58.658 1.00 88.00 294 VAL A O 1
ATOM 2400 N N . ILE A 1 295 ? 37.656 -2.077 -59.849 1.00 88.69 295 ILE A N 1
ATOM 2401 C CA . ILE A 1 295 ? 37.337 -3.409 -59.315 1.00 88.69 295 ILE A CA 1
ATOM 2402 C C . ILE A 1 295 ? 37.546 -3.434 -57.798 1.00 88.69 295 ILE A C 1
ATOM 2404 O O . ILE A 1 295 ? 36.598 -3.719 -57.072 1.00 88.69 295 ILE A O 1
ATOM 2408 N N . ARG A 1 296 ? 38.721 -3.010 -57.309 1.00 92.25 296 ARG A N 1
ATOM 2409 C CA . ARG A 1 296 ? 39.000 -2.942 -55.862 1.00 92.25 296 ARG A CA 1
ATOM 2410 C C . ARG A 1 296 ? 38.016 -2.049 -55.111 1.00 92.25 296 ARG A C 1
ATOM 2412 O O . ARG A 1 296 ? 37.582 -2.383 -54.014 1.00 92.25 296 ARG A O 1
ATOM 2419 N N . LYS A 1 297 ? 37.636 -0.907 -55.691 1.00 94.50 297 LYS A N 1
ATOM 2420 C CA . LYS A 1 297 ? 36.635 -0.023 -55.082 1.00 94.50 297 LYS A CA 1
ATOM 2421 C C . LYS A 1 297 ? 35.254 -0.680 -55.030 1.00 94.50 297 LYS A C 1
ATOM 2423 O O . LYS A 1 297 ? 34.573 -0.541 -54.021 1.00 94.50 297 LYS A O 1
ATOM 2428 N N . ASN A 1 298 ? 34.849 -1.390 -56.082 1.00 93.62 298 ASN A N 1
ATOM 2429 C CA . ASN A 1 298 ? 33.595 -2.140 -56.084 1.00 93.62 298 ASN A CA 1
ATOM 2430 C C . ASN A 1 298 ? 33.601 -3.265 -55.044 1.00 93.62 298 ASN A C 1
ATOM 2432 O O . ASN A 1 298 ? 32.603 -3.421 -54.354 1.00 93.62 298 ASN A O 1
ATOM 2436 N N . GLU A 1 299 ? 34.707 -3.990 -54.875 1.00 94.44 299 GLU A N 1
ATOM 2437 C CA . GLU A 1 299 ? 34.844 -5.018 -53.830 1.00 94.44 299 GLU A CA 1
ATOM 2438 C C . GLU A 1 299 ? 34.638 -4.422 -52.429 1.00 94.44 299 GLU A C 1
ATOM 2440 O O . GLU A 1 299 ? 33.785 -4.894 -51.680 1.00 94.44 299 GLU A O 1
ATOM 2445 N N . VAL A 1 300 ? 35.316 -3.310 -52.114 1.00 96.25 300 VAL A N 1
ATOM 2446 C CA . VAL A 1 300 ? 35.140 -2.605 -50.829 1.00 96.25 300 VAL A CA 1
ATOM 2447 C C . VAL A 1 300 ? 33.698 -2.122 -50.638 1.00 96.25 300 VAL A C 1
ATOM 2449 O O . VAL A 1 300 ? 33.148 -2.236 -49.544 1.00 96.25 300 VAL A O 1
ATOM 2452 N N . LEU A 1 301 ? 33.059 -1.605 -51.693 1.00 95.31 301 LEU A N 1
ATOM 2453 C CA . LEU A 1 301 ? 31.662 -1.169 -51.627 1.00 95.31 301 LEU A CA 1
ATOM 2454 C C . LEU A 1 301 ? 30.697 -2.341 -51.409 1.00 95.31 301 LEU A C 1
ATOM 2456 O O . LEU A 1 301 ? 29.711 -2.176 -50.693 1.00 95.31 301 LEU A O 1
ATOM 2460 N N . VAL A 1 302 ? 30.959 -3.512 -51.995 1.00 96.56 302 VAL A N 1
ATOM 2461 C CA . VAL A 1 302 ? 30.160 -4.725 -51.766 1.00 96.56 302 VAL A CA 1
ATOM 2462 C C . VAL A 1 302 ? 30.294 -5.181 -50.313 1.00 96.56 302 VAL A C 1
ATOM 2464 O O . VAL A 1 302 ? 29.276 -5.393 -49.656 1.00 96.56 302 VAL A O 1
ATOM 2467 N N . GLU A 1 303 ? 31.513 -5.238 -49.770 1.00 96.19 303 GLU A N 1
ATOM 2468 C CA . GLU A 1 303 ? 31.751 -5.584 -48.361 1.00 96.19 303 GLU A CA 1
ATOM 2469 C C . GLU A 1 303 ? 31.069 -4.600 -47.394 1.00 96.19 303 GLU A C 1
ATOM 2471 O O . GLU A 1 303 ? 30.456 -5.000 -46.394 1.00 96.19 303 GLU A O 1
ATOM 2476 N N . GLU A 1 304 ? 31.143 -3.298 -47.687 1.00 95.81 304 GLU A N 1
ATOM 2477 C CA . GLU A 1 304 ? 30.468 -2.265 -46.901 1.00 95.81 304 GLU A CA 1
ATOM 2478 C C . GLU A 1 304 ? 28.944 -2.411 -46.979 1.00 95.81 304 GLU A C 1
ATOM 2480 O O . GLU A 1 304 ? 28.263 -2.338 -45.953 1.00 95.81 304 GLU A O 1
ATOM 2485 N N . ASN A 1 305 ? 28.400 -2.696 -48.162 1.00 94.19 305 ASN A N 1
ATOM 2486 C CA . ASN A 1 305 ? 26.972 -2.921 -48.354 1.00 94.19 305 ASN A CA 1
ATOM 2487 C C . ASN A 1 305 ? 26.483 -4.149 -47.563 1.00 94.19 305 ASN A C 1
ATOM 2489 O O . ASN A 1 305 ? 25.493 -4.074 -46.833 1.00 94.19 305 ASN A O 1
ATOM 2493 N N . GLU A 1 306 ? 27.231 -5.253 -47.579 1.00 97.12 306 GLU A N 1
ATOM 2494 C CA . GLU A 1 306 ? 26.934 -6.425 -46.747 1.00 97.12 306 GLU A CA 1
ATOM 2495 C C . GLU A 1 306 ? 26.987 -6.115 -45.244 1.00 97.12 306 GLU A C 1
ATOM 2497 O O . GLU A 1 306 ? 26.173 -6.614 -44.456 1.00 97.12 306 GLU A O 1
ATOM 2502 N N . LYS A 1 307 ? 27.939 -5.283 -44.807 1.00 97.31 307 LYS A N 1
ATOM 2503 C CA . LYS A 1 307 ? 28.022 -4.822 -43.415 1.00 97.31 307 LYS A CA 1
ATOM 2504 C C . LYS A 1 307 ? 26.804 -3.976 -43.037 1.00 97.31 307 LYS A C 1
ATOM 2506 O O . LYS A 1 307 ? 26.225 -4.200 -41.972 1.00 97.31 307 LYS A O 1
ATOM 2511 N N . LEU A 1 308 ? 26.382 -3.058 -43.906 1.00 96.94 308 LEU A N 1
ATOM 2512 C CA . LEU A 1 308 ? 25.181 -2.245 -43.707 1.00 96.94 308 LEU A CA 1
ATOM 2513 C C . LEU A 1 308 ? 23.915 -3.109 -43.677 1.00 96.94 308 LEU A C 1
ATOM 2515 O O . LEU A 1 308 ? 23.068 -2.916 -42.806 1.00 96.94 308 LEU A O 1
ATOM 2519 N N . HIS A 1 309 ? 23.798 -4.113 -44.547 1.00 97.75 309 HIS A N 1
ATOM 2520 C CA . HIS A 1 309 ? 22.680 -5.056 -44.525 1.00 97.75 309 HIS A CA 1
ATOM 2521 C C . HIS A 1 309 ? 22.600 -5.846 -43.212 1.00 97.75 309 HIS A C 1
ATOM 2523 O O . HIS A 1 309 ? 21.513 -5.968 -42.636 1.00 97.75 309 HIS A O 1
ATOM 2529 N N . ARG A 1 310 ? 23.739 -6.330 -42.697 1.00 98.12 310 ARG A N 1
ATOM 2530 C CA . ARG A 1 310 ? 23.807 -6.991 -41.381 1.00 98.12 310 ARG A CA 1
ATOM 2531 C C . ARG A 1 310 ? 23.398 -6.053 -40.250 1.00 98.12 310 ARG A C 1
ATOM 2533 O O . ARG A 1 310 ? 22.638 -6.453 -39.369 1.00 98.12 310 ARG A O 1
ATOM 2540 N N . GLU A 1 311 ? 23.846 -4.804 -40.296 1.00 97.00 311 GLU A N 1
ATOM 2541 C CA . GLU A 1 311 ? 23.488 -3.801 -39.294 1.00 97.00 311 GLU A CA 1
ATOM 2542 C C . GLU A 1 311 ? 21.992 -3.460 -39.331 1.00 97.00 311 GLU A C 1
ATOM 2544 O O . GLU A 1 311 ? 21.341 -3.428 -38.288 1.00 97.00 311 GLU A O 1
ATOM 2549 N N . ILE A 1 312 ? 21.398 -3.307 -40.518 1.00 96.12 312 ILE A N 1
ATOM 2550 C CA . ILE A 1 312 ? 19.948 -3.112 -40.675 1.00 96.12 312 ILE A CA 1
ATOM 2551 C C . ILE A 1 312 ? 19.175 -4.300 -40.091 1.00 96.12 312 ILE A C 1
ATOM 2553 O O . ILE A 1 312 ? 18.175 -4.102 -39.399 1.00 96.12 312 ILE A O 1
ATOM 2557 N N . ALA A 1 313 ? 19.618 -5.535 -40.346 1.00 96.94 313 ALA A N 1
ATOM 2558 C CA . ALA A 1 313 ? 18.982 -6.728 -39.793 1.00 96.94 313 ALA A CA 1
ATOM 2559 C C . ALA A 1 313 ? 19.059 -6.757 -38.255 1.00 96.94 313 ALA A C 1
ATOM 2561 O O . ALA A 1 313 ? 18.048 -7.015 -37.594 1.00 96.94 313 ALA A O 1
ATOM 2562 N N . ARG A 1 314 ? 20.222 -6.415 -37.683 1.00 98.12 314 ARG A N 1
ATOM 2563 C CA . ARG A 1 314 ? 20.422 -6.285 -36.231 1.00 98.12 314 ARG A CA 1
ATOM 2564 C C . ARG A 1 314 ? 19.499 -5.227 -35.630 1.00 98.12 314 ARG A C 1
ATOM 2566 O O . ARG A 1 314 ? 18.761 -5.521 -34.695 1.00 98.12 314 ARG A O 1
ATOM 2573 N N . LEU A 1 315 ? 19.466 -4.028 -36.212 1.00 95.38 315 LEU A N 1
ATOM 2574 C CA . LEU A 1 315 ? 18.613 -2.933 -35.747 1.00 95.38 315 LEU A CA 1
ATOM 2575 C C . LEU A 1 315 ? 17.122 -3.281 -35.840 1.00 95.38 315 LEU A C 1
ATOM 2577 O O . LEU A 1 315 ? 16.354 -2.930 -34.946 1.00 95.38 315 LEU A O 1
ATOM 2581 N N . LYS A 1 316 ? 16.690 -4.012 -36.877 1.00 97.38 316 LYS A N 1
ATOM 2582 C CA . LYS A 1 316 ? 15.313 -4.527 -36.971 1.00 97.38 316 LYS A CA 1
ATOM 2583 C C . LYS A 1 316 ? 14.989 -5.500 -35.835 1.00 97.38 316 LYS A C 1
ATOM 2585 O O . LYS A 1 316 ? 13.903 -5.410 -35.259 1.00 97.38 316 LYS A O 1
ATOM 2590 N N . HIS A 1 317 ? 15.915 -6.396 -35.496 1.00 97.06 317 HIS A N 1
ATOM 2591 C CA . HIS A 1 317 ? 15.752 -7.324 -34.378 1.00 97.06 317 HIS A CA 1
ATOM 2592 C C . HIS A 1 317 ? 15.673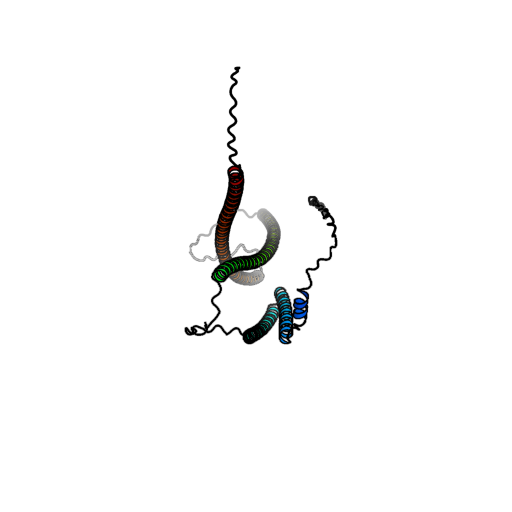 -6.587 -33.030 1.00 97.06 317 HIS A C 1
ATOM 2594 O O . HIS A 1 317 ? 14.739 -6.812 -32.256 1.00 97.06 317 HIS A O 1
ATOM 2600 N N . ASP A 1 318 ? 16.588 -5.646 -32.788 1.00 95.69 318 ASP A N 1
ATOM 2601 C CA . ASP A 1 318 ? 16.619 -4.832 -31.570 1.00 95.69 318 ASP A CA 1
ATOM 2602 C C . ASP A 1 318 ? 15.341 -3.990 -31.426 1.00 95.69 318 ASP A C 1
ATOM 2604 O O . ASP A 1 318 ? 14.719 -3.980 -30.359 1.00 95.69 318 ASP A O 1
ATOM 2608 N N . ASN A 1 319 ? 14.875 -3.361 -32.512 1.00 94.81 319 ASN A N 1
ATOM 2609 C CA . ASN A 1 319 ? 13.615 -2.615 -32.535 1.00 94.81 319 ASN A CA 1
ATOM 2610 C C . ASN A 1 319 ? 12.408 -3.506 -32.222 1.00 94.81 319 ASN A C 1
ATOM 2612 O O . ASN A 1 319 ? 11.549 -3.115 -31.431 1.00 94.81 319 ASN A O 1
ATOM 2616 N N . ALA A 1 320 ? 12.346 -4.723 -32.771 1.00 93.88 320 ALA A N 1
ATOM 2617 C CA . ALA A 1 320 ? 11.290 -5.674 -32.429 1.00 93.88 320 ALA A CA 1
ATOM 2618 C C . ALA A 1 320 ? 11.317 -6.038 -30.931 1.00 93.88 320 ALA A C 1
ATOM 2620 O O . ALA A 1 320 ? 10.266 -6.123 -30.287 1.00 93.88 320 ALA A O 1
ATOM 2621 N N . GLY A 1 321 ? 12.511 -6.199 -30.352 1.00 93.25 321 GLY A N 1
ATOM 2622 C CA . GLY A 1 321 ? 12.702 -6.412 -28.917 1.00 93.25 321 GLY A CA 1
ATOM 2623 C C . GLY A 1 321 ? 12.243 -5.223 -28.066 1.00 93.25 321 GLY A C 1
ATOM 2624 O O . GLY A 1 321 ? 11.539 -5.412 -27.071 1.00 93.25 321 GLY A O 1
ATOM 2625 N N . LEU A 1 322 ? 12.585 -3.996 -28.465 1.00 94.06 322 LEU A N 1
ATOM 2626 C CA . LEU A 1 322 ? 12.156 -2.773 -27.780 1.00 94.06 322 LEU A CA 1
ATOM 2627 C C . LEU A 1 322 ? 10.639 -2.583 -27.840 1.00 94.06 322 LEU A C 1
ATOM 2629 O O . LEU A 1 322 ? 10.034 -2.265 -26.817 1.00 94.06 322 LEU A O 1
ATOM 2633 N N . ILE A 1 323 ? 10.004 -2.855 -28.983 1.00 94.06 323 ILE A N 1
ATOM 2634 C CA . ILE A 1 323 ? 8.541 -2.806 -29.122 1.00 94.06 323 ILE A CA 1
ATOM 2635 C C . ILE A 1 323 ? 7.879 -3.805 -28.168 1.00 94.06 323 ILE A C 1
ATOM 2637 O O . ILE A 1 323 ? 6.928 -3.448 -27.472 1.00 94.06 323 ILE A O 1
ATOM 2641 N N . LYS A 1 324 ? 8.392 -5.042 -28.079 1.00 96.56 324 LYS A N 1
ATOM 2642 C CA . LYS A 1 324 ? 7.886 -6.033 -27.115 1.00 96.56 324 LYS A CA 1
ATOM 2643 C C . LYS A 1 324 ? 8.018 -5.525 -25.681 1.00 96.56 324 LYS A C 1
ATOM 2645 O O . LYS A 1 324 ? 7.036 -5.570 -24.945 1.00 96.56 324 LYS A O 1
ATOM 2650 N N . LYS A 1 325 ? 9.185 -5.007 -25.289 1.00 93.50 325 LYS A N 1
ATOM 2651 C CA . LYS A 1 325 ? 9.403 -4.444 -23.943 1.00 93.50 325 LYS A CA 1
ATOM 2652 C C . LYS A 1 325 ? 8.459 -3.275 -23.649 1.00 93.50 325 LYS A C 1
ATOM 2654 O O . LYS A 1 325 ? 7.910 -3.212 -22.556 1.00 93.50 325 LYS A O 1
ATOM 2659 N N . CYS A 1 326 ? 8.224 -2.399 -24.626 1.00 92.88 326 CYS A N 1
ATOM 2660 C CA . CYS A 1 326 ? 7.287 -1.283 -24.507 1.00 92.88 326 CYS A CA 1
ATOM 2661 C C . CYS A 1 326 ? 5.853 -1.772 -24.247 1.00 92.88 326 CYS A C 1
ATOM 2663 O O . CYS A 1 326 ? 5.210 -1.307 -23.311 1.00 92.88 326 CYS A O 1
ATOM 2665 N N . LYS A 1 327 ? 5.384 -2.781 -24.995 1.00 94.44 327 LYS A N 1
ATOM 2666 C CA . LYS A 1 327 ? 4.058 -3.385 -24.781 1.00 94.44 327 LYS A CA 1
ATOM 2667 C C . LYS A 1 327 ? 3.903 -3.998 -23.385 1.00 94.44 327 LYS A C 1
ATOM 2669 O O . LYS A 1 327 ? 2.880 -3.780 -22.747 1.00 94.44 327 LYS A O 1
ATOM 2674 N N . HIS A 1 328 ? 4.917 -4.714 -22.892 1.00 87.75 328 HIS A N 1
ATOM 2675 C CA . HIS A 1 328 ? 4.888 -5.267 -21.531 1.00 87.75 328 HIS A CA 1
ATOM 2676 C C . HIS A 1 328 ? 4.853 -4.152 -20.480 1.00 87.75 328 HIS A C 1
ATOM 2678 O O . HIS A 1 328 ? 4.004 -4.176 -19.599 1.00 87.75 328 HIS A O 1
ATOM 2684 N N . ALA A 1 329 ? 5.693 -3.123 -20.625 1.00 87.56 329 ALA A N 1
ATOM 2685 C CA . ALA A 1 329 ? 5.699 -1.982 -19.712 1.00 87.56 329 ALA A CA 1
ATOM 2686 C C . ALA A 1 329 ? 4.355 -1.225 -19.696 1.00 87.56 329 ALA A C 1
ATOM 2688 O O . ALA A 1 329 ? 3.938 -0.736 -18.647 1.00 87.56 329 ALA A O 1
ATOM 2689 N N . MET A 1 330 ? 3.662 -1.137 -20.837 1.00 87.25 330 MET A N 1
ATOM 2690 C CA . MET A 1 330 ? 2.308 -0.579 -20.904 1.00 87.25 330 MET A CA 1
ATOM 2691 C C . MET A 1 330 ? 1.288 -1.445 -20.156 1.00 87.25 330 MET A C 1
ATOM 2693 O O . MET A 1 330 ? 0.530 -0.909 -19.353 1.00 87.25 330 MET A O 1
ATOM 2697 N N . SER A 1 331 ? 1.316 -2.765 -20.349 1.00 89.00 331 SER A N 1
ATOM 2698 C CA . SER A 1 331 ? 0.439 -3.694 -19.621 1.00 89.00 331 SER A CA 1
ATOM 2699 C C . SER A 1 331 ? 0.686 -3.657 -18.107 1.00 89.00 331 SER A C 1
ATOM 2701 O O . SER A 1 331 ? -0.261 -3.655 -17.321 1.00 89.00 331 SER A O 1
ATOM 2703 N N . ASP A 1 332 ? 1.949 -3.585 -17.682 1.00 84.88 332 ASP A N 1
ATOM 2704 C CA . ASP A 1 332 ? 2.316 -3.469 -16.267 1.00 84.88 332 ASP A CA 1
ATOM 2705 C C . ASP A 1 332 ? 1.814 -2.150 -15.674 1.00 84.88 332 ASP A C 1
ATOM 2707 O O . ASP A 1 332 ? 1.277 -2.126 -14.563 1.00 84.88 332 ASP A O 1
ATOM 2711 N N . LYS A 1 333 ? 1.948 -1.048 -16.425 1.00 91.75 333 LYS A N 1
ATOM 2712 C CA . LYS A 1 333 ? 1.405 0.259 -16.040 1.00 91.75 333 LYS A CA 1
ATOM 2713 C C . LYS A 1 333 ? -0.107 0.174 -15.823 1.00 91.75 333 LYS A C 1
ATOM 2715 O O . LYS A 1 333 ? -0.576 0.636 -14.788 1.00 91.75 333 LYS A O 1
ATOM 2720 N N . GLU A 1 334 ? -0.856 -0.409 -16.756 1.00 83.56 334 GLU A N 1
ATOM 2721 C CA . GLU A 1 334 ? -2.315 -0.568 -16.642 1.00 83.56 334 GLU A CA 1
ATOM 2722 C C . GLU A 1 334 ? -2.700 -1.408 -15.414 1.00 83.56 334 GLU A C 1
ATOM 2724 O O . GLU A 1 334 ? -3.553 -1.004 -14.624 1.00 83.56 334 GLU A O 1
ATOM 2729 N N . SER A 1 335 ? -1.994 -2.515 -15.169 1.00 86.25 335 SER A N 1
ATOM 2730 C CA . SER A 1 335 ? -2.182 -3.347 -13.972 1.00 86.25 335 SER A CA 1
ATOM 2731 C C . SER A 1 335 ? -1.912 -2.586 -12.664 1.00 86.25 335 SER A C 1
ATOM 2733 O O . SER A 1 335 ? -2.654 -2.705 -11.684 1.00 86.25 335 SER A O 1
ATOM 2735 N N . VAL A 1 336 ? -0.858 -1.763 -12.618 1.00 84.94 336 VAL A N 1
ATOM 2736 C CA . VAL A 1 336 ? -0.567 -0.899 -11.461 1.00 84.94 336 VAL A CA 1
ATOM 2737 C C . VAL A 1 336 ? -1.667 0.144 -11.256 1.00 84.94 336 VAL A C 1
ATOM 2739 O O . VAL A 1 336 ? -2.095 0.328 -10.118 1.00 84.94 336 VAL A O 1
ATOM 2742 N N . VAL A 1 337 ? -2.144 0.785 -12.326 1.00 85.44 337 VAL A N 1
ATOM 2743 C CA . VAL A 1 337 ? -3.229 1.778 -12.261 1.00 85.44 337 VAL A CA 1
ATOM 2744 C C . VAL A 1 337 ? -4.504 1.151 -11.695 1.00 85.44 337 VAL A C 1
ATOM 2746 O O . VAL A 1 337 ? -5.038 1.663 -10.717 1.00 85.44 337 VAL A O 1
ATOM 2749 N N . HIS A 1 338 ? -4.922 -0.020 -12.182 1.00 82.44 338 HIS A N 1
ATOM 2750 C CA . HIS A 1 338 ? -6.107 -0.706 -11.651 1.00 82.44 338 HIS A CA 1
ATOM 2751 C C . HIS A 1 338 ? -5.995 -1.072 -10.163 1.00 82.44 338 HIS A C 1
ATOM 2753 O O . HIS A 1 338 ? -6.965 -0.953 -9.403 1.00 82.44 338 HIS A O 1
ATOM 2759 N N . ARG A 1 339 ? -4.808 -1.497 -9.711 1.00 80.31 339 ARG A N 1
ATOM 2760 C CA . ARG A 1 339 ? -4.563 -1.759 -8.282 1.00 80.31 339 ARG A CA 1
ATOM 2761 C C . ARG A 1 339 ? -4.646 -0.482 -7.449 1.00 80.31 339 ARG A C 1
ATOM 2763 O O . ARG A 1 339 ? -5.178 -0.523 -6.339 1.00 80.31 339 ARG A O 1
ATOM 2770 N N . LEU A 1 340 ? -4.147 0.634 -7.978 1.00 82.69 340 LEU A N 1
ATOM 2771 C CA . LEU A 1 340 ? -4.232 1.937 -7.326 1.00 82.69 340 LEU A CA 1
ATOM 2772 C C . LEU A 1 340 ? -5.689 2.397 -7.208 1.00 82.69 340 LEU A C 1
ATOM 2774 O O . LEU A 1 340 ? -6.112 2.724 -6.104 1.00 82.69 340 LEU A O 1
ATOM 2778 N N . ASP A 1 341 ? -6.478 2.305 -8.277 1.00 79.19 341 ASP A N 1
ATOM 2779 C CA . ASP A 1 341 ? -7.901 2.674 -8.266 1.00 79.19 341 ASP A CA 1
ATOM 2780 C C . ASP A 1 341 ? -8.695 1.869 -7.227 1.00 79.19 341 ASP A C 1
ATOM 2782 O O . ASP A 1 341 ? -9.479 2.423 -6.449 1.00 79.19 341 ASP A O 1
ATOM 2786 N N . THR A 1 342 ? -8.440 0.558 -7.154 1.00 84.25 342 THR A N 1
ATOM 2787 C CA . THR A 1 342 ? -9.058 -0.334 -6.159 1.00 84.25 342 THR A CA 1
ATOM 2788 C C . THR A 1 342 ? -8.654 0.062 -4.736 1.00 84.25 342 THR A C 1
ATOM 2790 O O . THR A 1 342 ? -9.491 0.139 -3.835 1.00 84.25 342 THR A O 1
ATOM 2793 N N . SER A 1 343 ? -7.369 0.360 -4.521 1.00 82.31 343 SER A N 1
ATOM 2794 C CA . SER A 1 343 ? -6.861 0.827 -3.227 1.00 82.31 343 SER A CA 1
ATOM 2795 C C . SER A 1 343 ? -7.486 2.166 -2.817 1.00 82.31 343 SER A C 1
ATOM 2797 O O . SER A 1 343 ? -7.886 2.343 -1.664 1.00 82.31 343 SER A O 1
ATOM 2799 N N . GLU A 1 344 ? -7.647 3.097 -3.757 1.00 78.50 344 GLU A N 1
ATOM 2800 C CA . GLU A 1 344 ? -8.285 4.388 -3.510 1.00 78.50 344 GLU A CA 1
ATOM 2801 C C . GLU A 1 344 ? -9.780 4.273 -3.208 1.00 78.50 344 GLU A C 1
ATOM 2803 O O . GLU A 1 344 ? -10.288 5.027 -2.372 1.00 78.50 344 GLU A O 1
ATOM 2808 N N . ALA A 1 345 ? -10.492 3.355 -3.863 1.00 77.56 345 ALA A N 1
ATOM 2809 C CA . ALA A 1 345 ? -11.884 3.049 -3.545 1.00 77.56 345 ALA A CA 1
ATOM 2810 C C . ALA A 1 345 ? -12.008 2.510 -2.109 1.00 77.56 345 ALA A C 1
ATOM 2812 O O . ALA A 1 345 ? -12.760 3.063 -1.304 1.00 77.56 345 ALA A O 1
ATOM 2813 N N . ASN A 1 346 ? -11.170 1.535 -1.743 1.00 76.12 346 ASN A N 1
ATOM 2814 C CA . ASN A 1 346 ? -11.134 0.975 -0.390 1.00 76.12 346 ASN A CA 1
ATOM 2815 C C . ASN A 1 346 ? -10.814 2.041 0.668 1.00 76.12 346 ASN A C 1
ATOM 2817 O O . ASN A 1 346 ? -11.457 2.098 1.717 1.00 76.12 346 ASN A O 1
ATOM 2821 N N . ARG A 1 347 ? -9.854 2.935 0.391 1.00 83.81 347 ARG A N 1
ATOM 2822 C CA . ARG A 1 347 ? -9.515 4.051 1.287 1.00 83.81 347 ARG A CA 1
ATOM 2823 C C . ARG A 1 347 ? -10.707 4.983 1.499 1.00 83.81 347 ARG A C 1
ATOM 2825 O O . ARG A 1 347 ? -10.979 5.356 2.637 1.00 83.81 347 ARG A O 1
ATOM 2832 N N . ARG A 1 348 ? -11.429 5.339 0.429 1.00 81.88 348 ARG A N 1
ATOM 2833 C CA . ARG A 1 348 ? -12.637 6.179 0.508 1.00 81.88 348 ARG A CA 1
ATOM 2834 C C . ARG A 1 348 ? -13.715 5.535 1.380 1.00 81.88 348 ARG A C 1
ATOM 2836 O O . ARG A 1 348 ? -14.316 6.225 2.203 1.00 81.88 348 ARG A O 1
ATOM 2843 N N . ASP A 1 349 ? -13.929 4.232 1.248 1.00 81.69 349 ASP A N 1
ATOM 2844 C CA . ASP A 1 349 ? -14.921 3.512 2.050 1.00 81.69 349 ASP A CA 1
ATOM 2845 C C . ASP A 1 349 ? -14.522 3.405 3.524 1.00 81.69 349 ASP A C 1
ATOM 2847 O O . ASP A 1 349 ? -15.363 3.606 4.404 1.00 81.69 349 ASP A O 1
ATOM 2851 N N . LEU A 1 350 ? -13.239 3.171 3.813 1.00 88.38 350 LEU A N 1
ATOM 2852 C CA . LEU A 1 350 ? -12.720 3.191 5.181 1.00 88.38 350 LEU A CA 1
ATOM 2853 C C . LEU A 1 350 ? -12.870 4.570 5.830 1.00 88.38 350 LEU A C 1
ATOM 2855 O O . LEU A 1 350 ? -13.304 4.651 6.977 1.00 88.38 350 LEU A O 1
ATOM 2859 N N . THR A 1 351 ? -12.585 5.655 5.104 1.00 81.94 351 THR A N 1
ATOM 2860 C CA . THR A 1 351 ? -12.805 7.021 5.607 1.00 81.94 351 THR A CA 1
ATOM 2861 C C . THR A 1 351 ? -14.280 7.263 5.930 1.00 81.94 351 THR A C 1
ATOM 2863 O O . THR A 1 351 ? -14.591 7.709 7.030 1.00 81.94 351 THR A O 1
ATOM 2866 N N . LYS A 1 352 ? -15.203 6.872 5.040 1.00 87.88 352 LYS A N 1
ATOM 2867 C CA . LYS A 1 352 ? -16.649 6.981 5.305 1.00 87.88 352 LYS A CA 1
ATOM 2868 C C . LYS A 1 352 ? -17.080 6.194 6.545 1.00 87.88 352 LYS A C 1
ATOM 2870 O O . LYS A 1 352 ? -17.923 6.671 7.301 1.00 87.88 352 LYS A O 1
ATOM 2875 N N . ARG A 1 353 ? -16.541 4.986 6.756 1.00 85.25 353 ARG A N 1
ATOM 2876 C CA . ARG A 1 353 ? -16.821 4.182 7.961 1.00 85.25 353 ARG A CA 1
ATOM 2877 C C . ARG A 1 353 ? -16.296 4.872 9.216 1.00 85.25 353 ARG A C 1
ATOM 2879 O O . ARG A 1 353 ? -17.042 5.001 10.177 1.00 85.25 353 ARG A O 1
ATOM 2886 N N . LEU A 1 354 ? -15.065 5.376 9.177 1.00 85.12 354 LEU A N 1
ATOM 2887 C CA . LEU A 1 354 ? -14.467 6.105 10.294 1.00 85.12 354 LEU A CA 1
ATOM 2888 C C . LEU A 1 354 ? -15.289 7.340 10.682 1.00 85.12 354 LEU A C 1
ATOM 2890 O O . LEU A 1 354 ? -15.487 7.594 11.867 1.00 85.12 354 LEU A O 1
ATOM 2894 N N . ASP A 1 355 ? -15.789 8.094 9.705 1.00 82.69 355 ASP A N 1
ATOM 2895 C CA . ASP A 1 355 ? -16.614 9.271 9.980 1.00 82.69 355 ASP A CA 1
ATOM 2896 C C . ASP A 1 355 ? -17.955 8.889 10.618 1.00 82.69 355 ASP A C 1
ATOM 2898 O O . ASP A 1 355 ? -18.377 9.530 11.581 1.00 82.69 355 ASP A O 1
ATOM 2902 N N . ARG A 1 356 ? -18.586 7.794 10.167 1.00 91.50 356 ARG A N 1
ATOM 2903 C CA . ARG A 1 356 ? -19.800 7.253 10.807 1.00 91.50 356 ARG A CA 1
ATOM 2904 C C . ARG A 1 356 ? -19.544 6.853 12.259 1.00 91.50 356 ARG A C 1
ATOM 2906 O O . ARG A 1 356 ? -20.325 7.242 13.124 1.00 91.50 356 ARG A O 1
ATOM 2913 N N . GLU A 1 357 ? -18.451 6.143 12.529 1.00 89.88 357 GLU A N 1
ATOM 2914 C CA . GLU A 1 357 ? -18.060 5.748 13.889 1.00 89.88 357 GLU A CA 1
ATOM 2915 C C . GLU A 1 357 ? -17.795 6.969 14.779 1.00 89.88 357 GLU A C 1
ATOM 2917 O O . GLU A 1 357 ? -18.277 7.033 15.907 1.00 89.88 357 GLU A O 1
ATOM 2922 N N . LYS A 1 358 ? -17.112 8.001 14.265 1.00 86.56 358 LYS A N 1
ATOM 2923 C CA . LYS A 1 358 ? -16.917 9.266 14.995 1.00 86.56 358 LYS A CA 1
ATOM 2924 C C . LYS A 1 358 ? -18.243 9.945 15.329 1.00 86.56 358 LYS A C 1
ATOM 2926 O O . LYS A 1 358 ? -18.416 10.429 16.447 1.00 86.56 358 LYS A O 1
ATOM 2931 N N . THR A 1 359 ? -19.184 9.991 14.387 1.00 90.56 359 THR A N 1
ATOM 2932 C CA . THR A 1 359 ? -20.518 10.552 14.636 1.00 90.56 359 THR A CA 1
ATOM 2933 C C . THR A 1 359 ? -21.273 9.744 15.690 1.00 90.56 359 THR A C 1
ATOM 2935 O O . THR A 1 359 ? -21.845 10.338 16.603 1.00 90.56 359 THR A O 1
ATOM 2938 N N . GLN A 1 360 ? -21.245 8.411 15.612 1.00 92.19 360 GLN A N 1
ATOM 2939 C CA . GLN A 1 360 ? -21.866 7.542 16.614 1.00 92.19 360 GLN A CA 1
ATOM 2940 C C . GLN A 1 360 ? -21.241 7.750 17.994 1.00 92.19 360 GLN A C 1
ATOM 2942 O O . GLN A 1 360 ? -21.964 8.028 18.948 1.00 92.19 360 GLN A O 1
ATOM 2947 N N . HIS A 1 361 ? -19.912 7.725 18.093 1.00 93.44 361 HIS A N 1
ATOM 2948 C CA . HIS A 1 361 ? -19.189 7.994 19.332 1.00 93.44 361 HIS A CA 1
ATOM 2949 C C . HIS A 1 361 ? -19.569 9.355 19.930 1.00 93.44 361 HIS A C 1
ATOM 2951 O O . HIS A 1 361 ? -19.877 9.449 21.116 1.00 93.44 361 HIS A O 1
ATOM 2957 N N . ASN A 1 362 ? -19.619 10.412 19.113 1.00 88.06 362 ASN A N 1
ATOM 2958 C CA . ASN A 1 362 ? -20.033 11.740 19.567 1.00 88.06 362 ASN A CA 1
ATOM 2959 C C . ASN A 1 362 ? -21.483 11.760 20.071 1.00 88.06 362 ASN A C 1
ATOM 2961 O O . ASN A 1 362 ? -21.774 12.430 21.062 1.00 88.06 362 ASN A O 1
ATOM 2965 N N . ASN A 1 363 ? -22.393 11.029 19.424 1.00 90.19 363 ASN A N 1
ATOM 2966 C CA . ASN A 1 363 ? -23.783 10.922 19.865 1.00 90.19 363 ASN A CA 1
ATOM 2967 C C . ASN A 1 363 ? -23.901 10.162 21.193 1.00 90.19 363 ASN A C 1
ATOM 2969 O O . ASN A 1 363 ? -24.597 10.631 22.094 1.00 90.19 363 ASN A O 1
ATOM 2973 N N . LEU A 1 364 ? -23.189 9.040 21.346 1.00 94.12 364 LEU A N 1
ATOM 2974 C CA . LEU A 1 364 ? -23.136 8.297 22.607 1.00 94.12 364 LEU A CA 1
ATOM 2975 C C . LEU A 1 364 ? -22.535 9.150 23.725 1.00 94.12 364 LEU A C 1
ATOM 2977 O O . LEU A 1 364 ? -23.113 9.230 24.803 1.00 94.12 364 LEU A O 1
ATOM 2981 N N . SER A 1 365 ? -21.421 9.832 23.460 1.00 88.75 365 SER A N 1
ATOM 2982 C CA . SER A 1 365 ? -20.769 10.726 24.418 1.00 88.75 365 SER A CA 1
ATOM 2983 C C . SER A 1 365 ? -21.725 11.826 24.894 1.00 88.75 365 SER A C 1
ATOM 2985 O O . SER A 1 365 ? -21.929 11.967 26.098 1.00 88.75 365 SER A O 1
ATOM 2987 N N . LYS A 1 366 ? -22.420 12.519 23.978 1.00 93.00 366 LYS A N 1
ATOM 2988 C CA . LYS A 1 366 ? -23.457 13.508 24.330 1.00 93.00 366 LYS A CA 1
ATOM 2989 C C . LYS A 1 366 ? -24.596 12.899 25.151 1.00 93.00 366 LYS A C 1
ATOM 2991 O O . LYS A 1 366 ? -25.045 13.516 26.116 1.00 93.00 366 LYS A O 1
ATOM 2996 N N . SER A 1 367 ? -25.063 11.704 24.783 1.00 96.81 367 SER A N 1
ATOM 2997 C CA . SER A 1 367 ? -26.117 10.995 25.518 1.00 96.81 367 SER A CA 1
ATOM 2998 C C . SER A 1 367 ? -25.681 10.657 26.944 1.00 96.81 367 SER A C 1
ATOM 3000 O O . SER A 1 367 ? -26.437 10.896 27.881 1.00 96.81 367 SER A O 1
ATOM 3002 N N . LEU A 1 368 ? -24.459 10.152 27.127 1.00 90.75 368 LEU A N 1
ATOM 3003 C CA . LEU A 1 368 ? -23.900 9.832 28.442 1.00 90.75 368 LEU A CA 1
ATOM 3004 C C . LEU A 1 368 ? -23.720 11.089 29.299 1.00 90.75 368 LEU A C 1
ATOM 3006 O O . LEU A 1 368 ? -24.098 11.086 30.466 1.00 90.75 368 LEU A O 1
ATOM 3010 N N . THR A 1 369 ? -23.218 12.188 28.726 1.00 92.88 369 THR A N 1
ATOM 3011 C CA . THR A 1 369 ? -23.102 13.473 29.436 1.00 92.88 369 THR A CA 1
ATOM 3012 C C . THR A 1 369 ? -24.465 14.002 29.883 1.00 92.88 369 THR A C 1
ATOM 3014 O O . THR A 1 369 ? -24.596 14.505 31.002 1.00 92.88 369 THR A O 1
ATOM 3017 N N . ARG A 1 370 ? -25.494 13.867 29.037 1.00 96.12 370 ARG A N 1
ATOM 3018 C CA . ARG A 1 370 ? -26.868 14.237 29.390 1.00 96.12 370 ARG A CA 1
ATOM 3019 C C . ARG A 1 370 ? -27.402 13.368 30.526 1.00 96.12 370 ARG A C 1
ATOM 3021 O O . ARG A 1 370 ? -27.844 13.916 31.524 1.00 96.12 370 ARG A O 1
ATOM 3028 N N . GLN A 1 371 ? -27.276 12.045 30.423 1.00 95.75 371 GLN A N 1
ATOM 3029 C CA . GLN A 1 371 ? -27.700 11.122 31.483 1.00 95.75 371 GLN A CA 1
ATOM 3030 C C . GLN A 1 371 ? -26.987 11.401 32.812 1.00 95.75 371 GLN A C 1
ATOM 3032 O O . GLN A 1 371 ? -27.624 11.397 33.861 1.00 95.75 371 GLN A O 1
ATOM 3037 N N . ALA A 1 372 ? -25.684 11.694 32.780 1.00 90.94 372 ALA A N 1
ATOM 3038 C CA . ALA A 1 372 ? -24.933 12.070 33.974 1.00 90.94 372 ALA A CA 1
ATOM 3039 C C . ALA A 1 372 ? -25.468 13.370 34.597 1.00 90.94 372 ALA A C 1
ATOM 3041 O O . ALA A 1 372 ? -25.609 13.461 35.814 1.00 90.94 372 ALA A O 1
ATOM 3042 N N . SER A 1 373 ? -25.815 14.355 33.767 1.00 94.38 373 SER A N 1
ATOM 3043 C CA . SER A 1 373 ? -26.387 15.629 34.213 1.00 94.38 373 SER A CA 1
ATOM 3044 C C . SER A 1 373 ? -27.793 15.451 34.805 1.00 94.38 373 SER A C 1
ATOM 3046 O O . SER A 1 373 ? -28.062 15.968 35.889 1.00 94.38 373 SER A O 1
ATOM 3048 N N . ASP A 1 374 ? -28.652 14.661 34.154 1.00 96.25 374 ASP A N 1
ATOM 3049 C CA . ASP A 1 374 ? -29.999 14.319 34.633 1.00 96.25 374 ASP A CA 1
ATOM 3050 C C . ASP A 1 374 ? -29.930 13.563 35.972 1.00 96.25 374 ASP A C 1
ATOM 3052 O O . ASP A 1 374 ? -30.680 13.858 36.903 1.00 96.25 374 ASP A O 1
ATOM 3056 N N . TRP A 1 375 ? -28.975 12.638 36.115 1.00 96.25 375 TRP A N 1
ATOM 3057 C CA . TRP A 1 375 ? -28.734 11.911 37.362 1.00 96.25 375 TRP A CA 1
ATOM 3058 C C . TRP A 1 375 ? -28.296 12.830 38.506 1.00 96.25 375 TRP A C 1
ATOM 3060 O O . TRP A 1 375 ? -28.803 12.717 39.624 1.00 96.25 375 TRP A O 1
ATOM 3070 N N . ILE A 1 376 ? -27.376 13.763 38.237 1.00 96.12 376 ILE A N 1
ATOM 3071 C CA . ILE A 1 376 ? -26.938 14.765 39.219 1.00 96.12 376 ILE A CA 1
ATOM 3072 C C . ILE A 1 376 ? -28.121 15.637 39.651 1.00 96.12 376 ILE A C 1
ATOM 3074 O O . ILE A 1 376 ? -28.286 15.891 40.846 1.00 96.12 376 ILE A O 1
ATOM 3078 N N . LEU A 1 377 ? -28.954 16.083 38.706 1.00 97.00 377 LEU A N 1
ATOM 3079 C CA . LEU A 1 377 ? -30.134 16.893 39.002 1.00 97.00 377 LEU A CA 1
ATOM 3080 C C . LEU A 1 377 ? -31.139 16.130 39.873 1.00 97.00 377 LEU A C 1
ATOM 3082 O O . LEU A 1 377 ? -31.578 16.658 40.893 1.00 97.00 377 LEU A O 1
ATOM 3086 N N . LEU A 1 378 ? -31.439 14.876 39.525 1.00 97.94 378 LEU A N 1
ATOM 3087 C CA . LEU A 1 378 ? -32.326 14.016 40.309 1.00 97.94 378 LEU A CA 1
ATOM 3088 C C . LEU A 1 378 ? -31.798 13.819 41.737 1.00 97.94 378 LEU A C 1
ATOM 3090 O O . LEU A 1 378 ? -32.558 13.906 42.698 1.00 97.94 378 LEU A O 1
ATOM 3094 N N . LYS A 1 379 ? -30.487 13.597 41.900 1.00 97.50 379 LYS A N 1
ATOM 3095 C CA . LYS A 1 379 ? -29.867 13.471 43.227 1.00 97.50 379 LYS A CA 1
ATOM 3096 C C . LYS A 1 379 ? -29.985 14.747 44.056 1.00 97.50 379 LYS A C 1
ATOM 3098 O O . LYS A 1 379 ? -30.249 14.650 45.250 1.00 97.50 379 LYS A O 1
ATOM 3103 N N . LYS A 1 380 ? -29.839 15.921 43.435 1.00 97.38 380 LYS A N 1
ATOM 3104 C CA . LYS A 1 380 ? -30.063 17.210 44.107 1.00 97.38 380 LYS A CA 1
ATOM 3105 C C . LYS A 1 380 ? -31.519 17.385 44.539 1.00 97.38 380 LYS A C 1
ATOM 3107 O O . LYS A 1 380 ? -31.755 17.791 45.669 1.00 97.38 380 LYS A O 1
ATOM 3112 N N . GLN A 1 381 ? -32.477 17.043 43.676 1.00 97.19 381 GLN A N 1
ATOM 3113 C CA . GLN A 1 381 ? -33.904 17.112 44.007 1.00 97.19 381 GLN A CA 1
ATOM 3114 C C . GLN A 1 381 ? -34.265 16.186 45.172 1.00 97.19 381 GLN A C 1
ATOM 3116 O O . GLN A 1 381 ? -34.947 16.616 46.092 1.00 97.19 381 GLN A O 1
ATOM 3121 N N . LEU A 1 382 ? -33.776 14.941 45.165 1.00 96.88 382 LEU A N 1
ATOM 3122 C CA . LEU A 1 382 ? -34.007 14.000 46.266 1.00 96.88 382 LEU A CA 1
ATOM 3123 C C . LEU A 1 382 ? -33.436 14.523 47.588 1.00 96.88 382 LEU A C 1
ATOM 3125 O O . LEU A 1 382 ? -34.138 14.512 48.590 1.00 96.88 382 LEU A O 1
ATOM 3129 N N . ALA A 1 383 ? -32.209 15.055 47.576 1.00 95.88 383 ALA A N 1
ATOM 3130 C CA . ALA A 1 383 ? -31.614 15.658 48.767 1.00 95.88 383 ALA A CA 1
ATOM 3131 C C . ALA A 1 383 ? -32.437 16.852 49.291 1.00 95.88 383 ALA A C 1
ATOM 3133 O O . ALA A 1 383 ? -32.631 16.979 50.497 1.00 95.88 383 ALA A O 1
ATOM 3134 N N . GLN A 1 384 ? -32.965 17.692 48.395 1.00 96.88 384 GLN A N 1
ATOM 3135 C CA . GLN A 1 384 ? -33.848 18.798 48.769 1.00 96.88 384 GLN A CA 1
ATOM 3136 C C . GLN A 1 384 ? -35.164 18.295 49.384 1.00 96.88 384 GLN A C 1
ATOM 3138 O O . GLN A 1 384 ? -35.582 18.803 50.422 1.00 96.88 384 GLN A O 1
ATOM 3143 N N . PHE A 1 385 ? -35.796 17.278 48.791 1.00 97.19 385 PHE A N 1
ATOM 3144 C CA . PHE A 1 385 ? -37.000 16.660 49.354 1.00 97.19 385 PHE A CA 1
ATOM 3145 C C . PHE A 1 385 ? -36.746 16.066 50.743 1.00 97.19 385 PHE A C 1
ATOM 3147 O O . PHE A 1 385 ? -37.568 16.250 51.639 1.00 97.19 385 PHE A O 1
ATOM 3154 N N . ASP A 1 386 ? -35.610 15.394 50.943 1.00 96.69 386 ASP A N 1
ATOM 3155 C CA . ASP A 1 386 ? -35.225 14.843 52.245 1.00 96.69 386 ASP A CA 1
ATOM 3156 C C . ASP A 1 386 ? -35.037 15.956 53.295 1.00 96.69 386 ASP A C 1
ATOM 3158 O O . ASP A 1 386 ? -35.467 15.814 54.445 1.00 96.69 386 ASP A O 1
ATOM 3162 N N . GLU A 1 387 ? -34.449 17.095 52.910 1.00 95.38 387 GLU A N 1
ATOM 3163 C CA . GLU A 1 387 ? -34.324 18.272 53.777 1.00 95.38 387 GLU A CA 1
ATOM 3164 C C . GLU A 1 387 ? -35.683 18.891 54.124 1.00 95.38 387 GLU A C 1
ATOM 3166 O O . GLU A 1 387 ? -35.965 19.120 55.304 1.00 95.38 387 GLU A O 1
ATOM 3171 N N . GLU A 1 388 ? -36.544 19.131 53.132 1.00 94.50 388 GLU A N 1
ATOM 3172 C CA . GLU A 1 388 ? -37.905 19.650 53.329 1.00 94.50 388 GLU A CA 1
ATOM 3173 C C . GLU A 1 388 ? -38.728 18.718 54.228 1.00 94.50 388 GLU A C 1
ATOM 3175 O O . GLU A 1 388 ? -39.390 19.169 55.172 1.00 94.50 388 GLU A O 1
ATOM 3180 N N . TYR A 1 389 ? -38.627 17.405 54.002 1.00 94.44 389 TYR A N 1
ATOM 3181 C CA . TYR A 1 389 ? -39.265 16.395 54.836 1.00 94.44 389 TYR A CA 1
ATOM 3182 C C . TYR A 1 389 ? -38.763 16.476 56.279 1.00 94.44 389 TYR A C 1
ATOM 3184 O O . TYR A 1 389 ? -39.577 16.549 57.204 1.00 94.44 389 TYR A O 1
ATOM 3192 N N . ARG A 1 390 ? -37.444 16.560 56.497 1.00 94.06 390 ARG A N 1
ATOM 3193 C CA . ARG A 1 390 ? -36.853 16.713 57.835 1.00 94.06 390 ARG A CA 1
ATOM 3194 C C . ARG A 1 390 ? -37.362 17.971 58.549 1.00 94.06 390 ARG A C 1
ATOM 3196 O O . ARG A 1 390 ? -37.722 17.899 59.724 1.00 94.06 390 ARG A O 1
ATOM 3203 N N . TRP A 1 391 ? -37.453 19.108 57.856 1.00 92.62 391 TRP A N 1
ATOM 3204 C CA . TRP A 1 391 ? -37.992 20.355 58.419 1.00 92.62 391 TRP A CA 1
ATOM 3205 C C . TRP A 1 391 ? -39.494 20.278 58.736 1.00 92.62 391 TRP A C 1
ATOM 3207 O O . TRP A 1 391 ? -39.947 20.840 59.741 1.00 92.62 391 TRP A O 1
ATOM 3217 N N . SER A 1 392 ? -40.270 19.543 57.935 1.00 91.31 392 SER A N 1
ATOM 3218 C CA . SER A 1 392 ? -41.704 19.326 58.175 1.00 91.31 392 SER A CA 1
ATOM 3219 C C . SER A 1 392 ? -41.984 18.535 59.467 1.00 91.31 392 SER A C 1
ATOM 3221 O O . SER A 1 392 ? -42.968 18.790 60.164 1.00 91.31 392 SER A O 1
ATOM 3223 N N . GLN A 1 393 ? -41.087 17.616 59.840 1.00 85.56 393 GLN A N 1
ATOM 3224 C CA . GLN A 1 393 ? -41.187 16.838 61.082 1.00 85.56 393 GLN A CA 1
ATOM 3225 C C . GLN A 1 393 ? -40.912 17.705 62.323 1.00 85.56 393 GLN A C 1
ATOM 3227 O O . GLN A 1 393 ? -41.569 17.564 63.358 1.00 85.56 393 GLN A O 1
ATOM 3232 N N . ILE A 1 394 ? -39.990 18.666 62.214 1.00 85.00 394 ILE A N 1
ATOM 3233 C CA . ILE A 1 394 ? -39.662 19.602 63.302 1.00 85.00 394 ILE A CA 1
ATOM 3234 C C . ILE A 1 394 ? -40.817 20.587 63.546 1.00 85.00 394 ILE A C 1
ATOM 3236 O O . ILE A 1 394 ? -41.148 20.905 64.685 1.00 85.00 394 ILE A O 1
ATOM 3240 N N . THR A 1 395 ? -41.490 21.049 62.491 1.00 69.94 395 THR A N 1
ATOM 3241 C CA . THR A 1 395 ? -42.619 21.989 62.621 1.00 69.94 395 THR A CA 1
ATOM 3242 C C . THR A 1 395 ? -43.875 21.350 63.220 1.00 69.94 395 THR A C 1
ATOM 3244 O O . THR A 1 395 ? -44.625 22.037 63.912 1.00 69.94 395 THR A O 1
ATOM 3247 N N . ARG A 1 396 ? -44.089 20.039 63.032 1.00 62.19 396 ARG A N 1
ATOM 3248 C CA . ARG A 1 396 ? -45.222 19.297 63.623 1.00 62.19 396 ARG A CA 1
ATOM 3249 C C . ARG A 1 396 ? -45.018 18.877 65.077 1.00 62.19 396 ARG A C 1
ATOM 3251 O O . ARG A 1 396 ? -45.993 18.598 65.764 1.00 62.19 396 ARG A O 1
ATOM 3258 N N . THR A 1 397 ? -43.779 18.844 65.558 1.00 57.19 397 THR A N 1
ATOM 3259 C CA . THR A 1 397 ? -43.452 18.460 66.942 1.00 57.19 397 THR A CA 1
ATOM 3260 C C . THR A 1 397 ? -43.437 19.638 67.911 1.00 57.19 397 THR A C 1
ATOM 3262 O O . THR A 1 397 ? -43.197 19.442 69.100 1.00 57.19 397 THR A O 1
ATOM 3265 N N . ARG A 1 398 ? -43.766 20.857 67.458 1.00 50.06 398 ARG A N 1
ATOM 3266 C CA . ARG A 1 398 ? -44.026 21.976 68.367 1.00 50.06 398 ARG A CA 1
ATOM 3267 C C . ARG A 1 398 ? -45.353 21.701 69.094 1.00 50.06 398 ARG A C 1
ATOM 3269 O O . ARG A 1 398 ? -46.399 21.730 68.444 1.00 50.06 398 ARG A O 1
ATOM 3276 N N . PRO A 1 399 ? -45.357 21.438 70.413 1.00 49.25 399 PRO A N 1
ATOM 3277 C CA . PRO A 1 399 ? -46.599 21.264 71.145 1.00 49.25 399 PRO A CA 1
ATOM 3278 C C . PRO A 1 399 ? -47.371 22.573 71.033 1.00 49.25 399 PRO A C 1
ATOM 3280 O O . PRO A 1 399 ? -46.822 23.647 71.290 1.00 49.25 399 PRO A O 1
ATOM 3283 N N . HIS A 1 400 ? -48.644 22.507 70.656 1.00 49.62 400 HIS A N 1
ATOM 3284 C CA . HIS A 1 400 ? -49.567 23.598 70.922 1.00 49.62 400 HIS A CA 1
ATOM 3285 C C . HIS A 1 400 ? -49.729 23.734 72.443 1.00 49.62 400 HIS A C 1
ATOM 3287 O O . HIS A 1 400 ? -50.731 23.324 73.020 1.00 49.62 400 HIS A O 1
ATOM 3293 N N . THR A 1 401 ? -48.775 24.379 73.113 1.00 49.81 401 THR A N 1
ATOM 3294 C CA . THR A 1 401 ? -49.060 25.146 74.324 1.00 49.81 401 THR A CA 1
ATOM 3295 C C . THR A 1 401 ? -49.833 26.381 73.882 1.00 49.81 401 THR A C 1
ATOM 3297 O O . THR A 1 401 ? -49.320 27.491 73.770 1.00 49.81 401 THR A O 1
ATOM 3300 N N . ARG A 1 402 ? -51.115 26.161 73.581 1.00 45.25 402 ARG A N 1
ATOM 3301 C CA . ARG A 1 402 ? -52.125 27.205 73.469 1.00 45.25 402 ARG A CA 1
ATOM 3302 C C . ARG A 1 402 ? -52.413 27.688 74.893 1.00 45.25 402 ARG A C 1
ATOM 3304 O O . ARG A 1 402 ? -53.448 27.374 75.469 1.00 45.25 402 ARG A O 1
ATOM 3311 N N . GLN A 1 403 ? -51.459 28.396 75.496 1.00 48.22 403 GLN A N 1
ATOM 3312 C CA . GLN A 1 403 ? -51.750 29.219 76.659 1.00 48.22 403 GLN A CA 1
ATOM 3313 C C . GLN A 1 403 ? -52.491 30.455 76.159 1.00 48.22 403 GLN A C 1
ATOM 3315 O O . GLN A 1 403 ? -51.924 31.348 75.536 1.00 48.22 403 GLN A O 1
ATOM 3320 N N . ASN A 1 404 ? -53.794 30.452 76.431 1.00 48.00 404 ASN A N 1
ATOM 3321 C CA . ASN A 1 404 ? -54.559 31.653 76.721 1.00 48.00 404 ASN A CA 1
ATOM 3322 C C . ASN A 1 404 ? -53.736 32.555 77.651 1.00 48.00 404 ASN A C 1
ATOM 3324 O O . ASN A 1 404 ? -53.694 32.325 78.856 1.00 48.00 404 ASN A O 1
ATOM 3328 N N . LEU A 1 405 ? -53.106 33.587 77.105 1.00 50.19 405 LEU A N 1
ATOM 3329 C CA . LEU A 1 405 ? -52.758 34.781 77.858 1.00 50.19 405 LEU A CA 1
ATOM 3330 C C . LEU A 1 405 ? -53.325 35.958 77.079 1.00 50.19 405 LEU A C 1
ATOM 3332 O O . LEU A 1 405 ? -52.782 36.398 76.069 1.00 50.19 405 LEU A O 1
ATOM 3336 N N . GLY A 1 406 ? -54.493 36.406 77.533 1.00 51.84 406 GLY A N 1
ATOM 3337 C CA . GLY A 1 406 ? -55.052 37.676 77.120 1.00 51.84 406 GLY A CA 1
ATOM 3338 C C . GLY A 1 406 ? -54.189 38.814 77.650 1.00 51.84 406 GLY A C 1
ATOM 3339 O O . GLY A 1 406 ? -54.021 38.939 78.854 1.00 51.84 406 GLY A O 1
ATOM 3340 N N . LEU A 1 407 ? -53.694 39.648 76.743 1.00 48.53 407 LEU A N 1
ATOM 3341 C CA . LEU A 1 407 ? -53.240 41.022 76.969 1.00 48.53 407 LEU A CA 1
ATOM 3342 C C . LEU A 1 407 ? -53.604 41.754 75.667 1.00 48.53 407 LEU A C 1
ATOM 3344 O O . LEU A 1 407 ? -53.013 41.515 74.622 1.00 48.53 407 LEU A O 1
ATOM 3348 N N . SER A 1 408 ? -54.796 42.344 75.578 1.00 47.53 408 SER A N 1
ATOM 3349 C CA . SER A 1 408 ? -55.075 43.740 75.938 1.00 47.53 408 SER A CA 1
ATOM 3350 C C . SER A 1 408 ? -54.027 44.725 75.404 1.00 47.53 408 SER A C 1
ATOM 3352 O O . SER A 1 408 ? -52.939 44.827 75.953 1.00 47.53 408 SER A O 1
ATOM 3354 N N . ARG A 1 409 ? -54.440 45.445 74.349 1.00 49.97 409 ARG A N 1
ATOM 3355 C CA . ARG A 1 409 ? -54.114 46.833 73.970 1.00 49.97 409 ARG A CA 1
ATOM 3356 C C . ARG A 1 409 ? -52.647 47.291 74.050 1.00 49.97 409 ARG A C 1
ATOM 3358 O O . ARG A 1 409 ? -52.095 47.466 75.124 1.00 49.97 409 ARG A O 1
ATOM 3365 N N . ASN A 1 410 ? -52.130 47.769 72.918 1.00 42.97 410 ASN A N 1
ATOM 3366 C CA . ASN A 1 410 ? -52.101 49.218 72.692 1.00 42.97 410 ASN A CA 1
ATOM 3367 C C . ASN A 1 410 ? -51.850 49.551 71.215 1.00 42.97 410 ASN A C 1
ATOM 3369 O O . ASN A 1 410 ? -50.831 49.210 70.626 1.00 42.97 410 ASN A O 1
ATOM 3373 N N . THR A 1 411 ? -52.828 50.254 70.652 1.00 57.41 411 THR A N 1
ATOM 3374 C CA . THR A 1 411 ? -52.667 51.331 69.671 1.00 57.41 411 THR A CA 1
ATOM 3375 C C . THR A 1 411 ? -51.448 52.198 69.987 1.00 57.41 411 THR A C 1
ATOM 3377 O O . THR A 1 411 ? -51.320 52.584 71.143 1.00 57.41 411 THR A O 1
ATOM 3380 N N . THR A 1 412 ? -50.635 52.581 68.997 1.00 48.19 412 THR A N 1
ATOM 3381 C CA . THR A 1 412 ? -50.203 53.978 68.747 1.00 48.19 412 THR A CA 1
ATOM 3382 C C . THR A 1 412 ? -49.544 54.069 67.363 1.00 48.19 412 THR A C 1
ATOM 3384 O O . THR A 1 412 ? -48.780 53.193 66.971 1.00 48.19 412 THR A O 1
ATOM 3387 N N . CYS A 1 413 ? -49.907 55.127 66.642 1.00 46.31 413 CYS A N 1
ATOM 3388 C CA . CYS A 1 413 ? -49.443 55.567 65.332 1.00 46.31 413 CYS A CA 1
ATOM 3389 C C . CYS A 1 413 ? -47.928 55.821 65.236 1.00 46.31 413 CYS A C 1
ATOM 3391 O O . CYS A 1 413 ? -47.339 56.332 66.188 1.00 46.31 413 CYS A O 1
ATOM 3393 N N . LEU A 1 414 ? -47.356 55.616 64.045 1.00 48.06 414 LEU A N 1
ATOM 3394 C CA . LEU A 1 414 ? -46.907 56.683 63.131 1.00 48.06 414 LEU A CA 1
ATOM 3395 C C . LEU A 1 414 ? -46.639 56.105 61.739 1.00 48.06 414 LEU A C 1
ATOM 3397 O O . LEU A 1 414 ? -46.005 55.029 61.669 1.00 48.06 414 LEU A O 1
#

pLDDT: mean 76.8, std 19.98, range [35.88, 98.12]